Protein AF-A0AAD5XJT4-F1 (afdb_monomer_lite)

Organism: NCBI:txid109957

Radius of gyration: 37.45 Å; chains: 1; bounding box: 105×96×110 Å

Secondary structure (DSSP, 8-state):
--------BPPPEEPPTTS-SBHHHHHHHH-TTT--SHHHHHHHHHTT-EEETTEEE----------PPPPP------------------------PPP----SPBPPTT-EEEEB--HHHHHHHHHT---EEEEEEETTEEEEEEPTT--TTSHHHHHHHHHHS-S-S-TTTTTT--EEESS---TT-EEEEEEEE--TTS-S--S---TTSS--EEEEEEEEEEEES--SSSTT-EEEE---BTTBSS-EEEEEEEEEEE-SSSTTSEEEEEEEEEEE---TTHHHHHHHHSS-PBBSSSTTSB--GGGTTS--SEEEEEEEEE-TTS-EEEEE-PPPHHHHHHHHHHHHHHHHHHHHHHHHHHHHHHTTTS--S-----------------------------------HHHHHTEEEETTEEEE--TTSPPPPGGGHHHHHHHHHHHHHHTTT--TT--EEEEEET-TTTHHHHHHHHHHHHH-TTS-GGGEEEEEEES-HHHHHHHHHHHHHTT-TTTEEEEE--GGGGGGGSS----SSS---PPPS-EEEEEE----B-TT-GGGGGS-HHHHTTS-HHHHB--SSS-HHHHHHHHHHHHHHH----SSS---SEEEEEEEEEE--TT-HHHHHHHHIIIIIS-B----TT--SS---TT-BSEEEEEEEE-TTS-EEEEEEEE--

Structure (mmCIF, N/CA/C/O backbone):
data_AF-A0AAD5XJT4-F1
#
_entry.id   AF-A0AAD5XJT4-F1
#
loop_
_atom_site.group_PDB
_atom_site.id
_atom_site.type_symbol
_atom_site.label_atom_id
_atom_site.label_alt_id
_atom_site.label_comp_id
_atom_site.label_asym_id
_atom_site.label_entity_id
_atom_site.label_seq_id
_atom_site.pdbx_PDB_ins_code
_atom_site.Cartn_x
_atom_site.Cartn_y
_atom_site.Cartn_z
_atom_site.occupancy
_atom_site.B_iso_or_equiv
_atom_site.auth_seq_id
_atom_site.auth_comp_id
_atom_site.auth_asym_id
_atom_site.auth_atom_id
_atom_site.pdbx_PDB_model_num
ATOM 1 N N . MET A 1 1 ? -59.198 31.029 26.051 1.00 30.16 1 MET A N 1
ATOM 2 C CA . MET A 1 1 ? -58.863 30.326 27.307 1.00 30.16 1 MET A CA 1
ATOM 3 C C . MET A 1 1 ? -57.357 30.376 27.477 1.00 30.16 1 MET A C 1
ATOM 5 O O . MET A 1 1 ? -56.651 30.155 26.500 1.00 30.16 1 MET A O 1
ATOM 9 N N . ASN A 1 2 ? -56.906 30.803 28.657 1.00 25.27 2 ASN A N 1
ATOM 10 C CA . ASN A 1 2 ? -55.511 31.086 28.988 1.00 25.27 2 ASN A CA 1
ATOM 11 C C . ASN A 1 2 ? -54.570 29.947 28.580 1.00 25.27 2 ASN A C 1
ATOM 13 O O . ASN A 1 2 ? -54.886 28.777 28.779 1.00 25.27 2 ASN A O 1
ATOM 17 N N . LYS A 1 3 ? -53.390 30.313 28.064 1.00 28.05 3 LYS A N 1
ATOM 18 C CA . LYS A 1 3 ? -52.200 29.454 28.063 1.00 28.05 3 LYS A CA 1
ATOM 19 C C . LYS A 1 3 ? -51.792 29.238 29.524 1.00 28.05 3 LYS A C 1
ATOM 21 O O . LYS A 1 3 ? -50.891 29.904 30.018 1.00 28.05 3 LYS A O 1
ATOM 26 N N . THR A 1 4 ? -52.523 28.399 30.245 1.00 32.53 4 THR A N 1
ATOM 27 C CA . THR A 1 4 ? -52.163 28.002 31.602 1.00 32.53 4 THR A CA 1
ATOM 28 C C . THR A 1 4 ? -50.877 27.195 31.530 1.00 32.53 4 THR A C 1
ATOM 30 O O . THR A 1 4 ? -50.827 26.126 30.924 1.00 32.53 4 THR A O 1
ATOM 33 N N . GLU A 1 5 ? -49.835 27.801 32.089 1.00 38.41 5 GLU A N 1
ATOM 34 C CA . GLU A 1 5 ? -48.649 27.196 32.677 1.00 38.41 5 GLU A CA 1
ATOM 35 C C . GLU A 1 5 ? -48.736 25.676 32.843 1.00 38.41 5 GLU A C 1
ATOM 37 O O . GLU A 1 5 ? -49.340 25.167 33.783 1.00 38.41 5 GLU A O 1
ATOM 42 N N . ILE A 1 6 ? -48.042 24.934 31.982 1.00 37.69 6 ILE A N 1
ATOM 43 C CA . ILE A 1 6 ? -47.579 23.602 32.364 1.00 37.69 6 ILE A CA 1
ATOM 44 C C . ILE A 1 6 ? -46.239 23.817 33.077 1.00 37.69 6 ILE A C 1
ATOM 46 O O . ILE A 1 6 ? -45.170 23.642 32.493 1.00 37.69 6 ILE A O 1
ATOM 50 N N . GLN A 1 7 ? -46.287 24.252 34.339 1.00 42.09 7 GLN A N 1
ATOM 51 C CA . GLN A 1 7 ? -45.150 24.098 35.245 1.00 42.09 7 GLN A CA 1
ATOM 52 C C . GLN A 1 7 ? -45.038 22.600 35.555 1.00 42.09 7 GLN A C 1
ATOM 54 O O . GLN A 1 7 ? -45.760 22.071 36.395 1.00 42.09 7 GLN A O 1
ATOM 59 N N . ARG A 1 8 ? -44.161 21.874 34.849 1.00 45.22 8 ARG A N 1
ATOM 60 C CA . ARG A 1 8 ? -43.780 20.517 35.272 1.00 45.22 8 ARG A CA 1
ATOM 61 C C . ARG A 1 8 ? -42.887 20.655 36.503 1.00 45.22 8 ARG A C 1
ATOM 63 O O . ARG A 1 8 ? -41.684 20.887 36.376 1.00 45.22 8 ARG A O 1
ATOM 70 N N . ALA A 1 9 ? -43.498 20.600 37.681 1.00 50.78 9 ALA A N 1
ATOM 71 C CA . ALA A 1 9 ? -42.798 20.492 38.951 1.00 50.78 9 ALA A CA 1
ATOM 72 C C . ALA A 1 9 ? -42.386 19.031 39.164 1.00 50.78 9 ALA A C 1
ATOM 74 O O . ALA A 1 9 ? -43.218 18.133 39.034 1.00 50.78 9 ALA A O 1
ATOM 75 N N . ALA A 1 10 ? -41.117 18.781 39.488 1.00 56.69 10 ALA A N 1
ATOM 76 C CA . ALA A 1 10 ? -40.751 17.483 40.045 1.00 56.69 10 ALA A CA 1
ATOM 77 C C . ALA A 1 10 ? -41.474 17.295 41.387 1.00 56.69 10 ALA A C 1
ATOM 79 O O . ALA A 1 10 ? -41.628 18.267 42.135 1.00 56.69 10 ALA A O 1
ATOM 80 N N . LEU A 1 11 ? -41.892 16.062 41.699 1.00 59.19 11 LEU A N 1
ATOM 81 C CA . LEU A 1 11 ? -42.454 15.753 43.014 1.00 59.19 11 LEU A CA 1
ATOM 82 C C . LEU A 1 11 ? -41.463 16.198 44.106 1.00 59.19 11 LEU A C 1
ATOM 84 O O . LEU A 1 11 ? -40.264 15.935 43.968 1.00 59.19 11 LEU A O 1
ATOM 88 N N . PRO A 1 12 ? -41.927 16.888 45.162 1.00 74.75 12 PRO A N 1
ATOM 89 C CA . PRO A 1 12 ? -41.042 17.342 46.221 1.00 74.75 12 PRO A CA 1
ATOM 90 C C . PRO A 1 12 ? -40.345 16.157 46.902 1.00 74.75 12 PRO A C 1
ATOM 92 O O . PRO A 1 12 ? -40.986 15.158 47.223 1.00 74.75 12 PRO A O 1
ATOM 95 N N . VAL A 1 13 ? -39.036 16.267 47.126 1.00 79.50 13 VAL A N 1
ATOM 96 C CA . VAL A 1 13 ? -38.213 15.219 47.746 1.00 79.50 13 VAL A CA 1
ATOM 97 C C . VAL A 1 13 ? -37.787 15.667 49.137 1.00 79.50 13 VAL A C 1
ATOM 99 O O . VAL A 1 13 ? -37.198 16.738 49.295 1.00 79.50 13 VAL A O 1
ATOM 102 N N . THR A 1 14 ? -38.065 14.839 50.142 1.00 84.88 14 THR A N 1
ATOM 103 C CA . THR A 1 14 ? -37.659 15.091 51.529 1.00 84.88 14 THR A CA 1
ATOM 104 C C . THR A 1 14 ? -36.201 14.692 51.756 1.00 84.88 14 THR A C 1
ATOM 106 O O . THR A 1 14 ? -35.775 13.612 51.350 1.00 84.88 14 THR A O 1
ATOM 109 N N . VAL A 1 15 ? -35.434 15.553 52.422 1.00 85.06 15 VAL A N 1
ATOM 110 C CA . VAL A 1 15 ? -34.027 15.328 52.769 1.00 85.06 15 VAL A CA 1
ATOM 111 C C . VAL A 1 15 ? -33.923 14.243 53.840 1.00 85.06 15 VAL A C 1
ATOM 113 O O . VAL A 1 15 ? -34.429 14.403 54.954 1.00 85.06 15 VAL A O 1
ATOM 116 N N . THR A 1 16 ? -33.234 13.151 53.513 1.00 81.56 16 THR A N 1
ATOM 117 C CA . THR A 1 16 ? -32.979 12.017 54.414 1.00 81.56 16 THR A CA 1
ATOM 118 C C . THR A 1 16 ? -31.606 12.131 55.101 1.00 81.56 16 THR A C 1
ATOM 120 O O . THR A 1 16 ? -30.771 12.932 54.676 1.00 81.56 16 THR A O 1
ATOM 123 N N . PRO A 1 17 ? -31.317 11.346 56.160 1.00 77.31 17 PRO A N 1
ATOM 124 C CA . PRO A 1 17 ? -30.011 11.368 56.832 1.00 77.31 17 PRO A CA 1
ATOM 125 C C . PRO A 1 17 ? -28.820 10.991 55.936 1.00 77.31 17 PRO A C 1
ATOM 127 O O . PRO A 1 17 ? -27.696 11.398 56.223 1.00 77.31 17 PRO A O 1
ATOM 130 N N . GLU A 1 18 ? -29.063 10.227 54.867 1.00 76.31 18 GLU A N 1
ATOM 131 C CA . GLU A 1 18 ? -28.049 9.784 53.897 1.00 76.31 18 GLU A CA 1
ATOM 132 C C . GLU A 1 18 ? -27.730 10.854 52.842 1.00 76.31 18 GLU A C 1
ATOM 134 O O . GLU A 1 18 ? -26.754 10.746 52.097 1.00 76.31 18 GLU A O 1
ATOM 139 N N . ASP A 1 19 ? -28.547 11.905 52.771 1.00 80.12 19 ASP A N 1
ATOM 140 C CA . ASP A 1 19 ? -28.418 12.939 51.764 1.00 80.12 19 ASP A CA 1
ATOM 141 C C . ASP A 1 19 ? -27.390 14.009 52.130 1.00 80.12 19 ASP A C 1
ATOM 143 O O . ASP A 1 19 ? -27.175 14.380 53.287 1.00 80.12 19 ASP A O 1
ATOM 147 N N . SER A 1 20 ? -26.767 14.583 51.099 1.00 80.38 20 SER A N 1
ATOM 148 C CA . SER A 1 20 ? -25.872 15.717 51.302 1.00 80.38 20 SER A CA 1
ATOM 149 C C . SER A 1 20 ? -26.652 16.939 51.783 1.00 80.38 20 SER A C 1
ATOM 151 O O . SER A 1 20 ? -27.586 1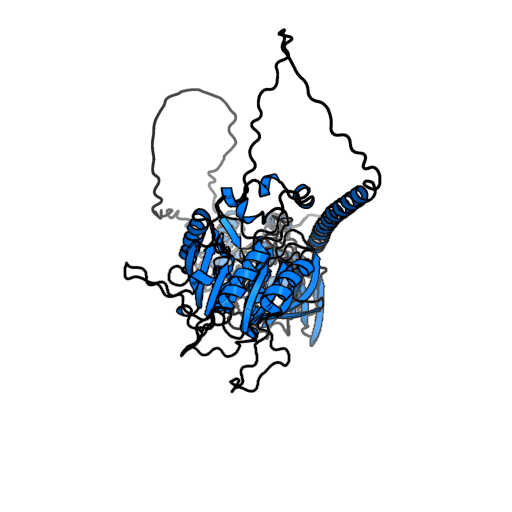7.384 51.124 1.00 80.38 20 SER A O 1
ATOM 153 N N . ARG A 1 21 ? -26.197 17.552 52.879 1.00 81.38 21 ARG A N 1
ATOM 154 C CA . ARG A 1 21 ? -26.759 18.813 53.397 1.00 81.38 21 ARG A CA 1
ATOM 155 C C . ARG A 1 21 ? -26.422 20.028 52.530 1.00 81.38 21 ARG A C 1
ATOM 157 O O . ARG A 1 21 ? -27.025 21.086 52.659 1.00 81.38 21 ARG A O 1
ATOM 164 N N . THR A 1 22 ? -25.462 19.892 51.618 1.00 83.12 22 THR A N 1
ATOM 165 C CA . THR A 1 22 ? -25.107 20.959 50.683 1.00 83.12 22 THR A CA 1
ATOM 166 C C . THR A 1 22 ? -26.100 20.982 49.517 1.00 83.12 22 THR A C 1
ATOM 168 O O . THR A 1 22 ? -26.118 20.047 48.715 1.00 83.12 22 THR A O 1
ATOM 171 N N . LEU A 1 23 ? -26.861 22.074 49.356 1.00 80.81 23 LEU A N 1
ATOM 172 C CA . LEU A 1 23 ? -27.957 22.185 48.377 1.00 80.81 23 LEU A CA 1
ATOM 173 C C . LEU A 1 23 ? -27.573 21.737 46.956 1.00 80.81 23 LEU A C 1
ATOM 175 O O . LEU A 1 23 ? -28.238 20.892 46.366 1.00 80.81 23 LEU A O 1
ATOM 179 N N . HIS A 1 24 ? -26.458 22.222 46.403 1.00 78.12 24 HIS A N 1
ATOM 180 C CA . HIS A 1 24 ? -26.059 21.838 45.042 1.00 78.12 24 HIS A CA 1
ATOM 181 C C . HIS A 1 24 ? -25.647 20.358 44.912 1.00 78.12 24 HIS A C 1
ATOM 183 O O . HIS A 1 24 ? -25.725 19.803 43.817 1.00 78.12 24 HIS A O 1
ATOM 189 N N . LYS A 1 25 ? -25.182 19.712 45.991 1.00 78.81 25 LYS A N 1
ATOM 190 C CA . LYS A 1 25 ? -24.877 18.271 46.000 1.00 78.81 25 LYS A CA 1
ATOM 191 C C . LYS A 1 25 ? -26.164 17.457 46.118 1.00 78.81 25 LYS A C 1
ATOM 193 O O . LYS A 1 25 ? -26.326 16.504 45.363 1.00 78.81 25 LYS A O 1
ATOM 198 N N . PHE A 1 26 ? -27.085 17.885 46.983 1.00 83.50 26 PHE A N 1
ATOM 199 C CA . PHE A 1 26 ? -28.423 17.309 47.113 1.00 83.50 26 PHE A CA 1
ATOM 200 C C . PHE A 1 26 ? -29.171 17.313 45.779 1.00 83.50 26 PHE A C 1
ATOM 202 O O . PHE A 1 26 ? -29.609 16.270 45.302 1.00 83.50 26 PHE A O 1
ATOM 209 N N . LEU A 1 27 ? -29.239 18.480 45.131 1.00 79.50 27 LEU A N 1
ATOM 210 C CA . LEU A 1 27 ? -29.952 18.662 43.869 1.00 79.50 27 LEU A CA 1
ATOM 211 C C . LEU A 1 27 ? -29.409 17.758 42.758 1.00 79.50 27 LEU A C 1
ATOM 213 O O . LEU A 1 27 ? -30.179 17.179 42.000 1.00 79.50 27 LEU A O 1
ATOM 217 N N . ARG A 1 28 ? -28.086 17.583 42.692 1.00 82.44 28 ARG A N 1
ATOM 218 C CA . ARG A 1 28 ? -27.451 16.692 41.712 1.00 82.44 28 ARG A CA 1
ATOM 219 C C . ARG A 1 28 ? -27.698 15.215 41.990 1.00 82.44 28 ARG A C 1
ATOM 221 O O . ARG A 1 28 ? -27.775 14.437 41.047 1.00 82.44 28 ARG A O 1
ATOM 228 N N . ALA A 1 29 ? -27.787 14.832 43.261 1.00 71.38 29 ALA A N 1
ATOM 229 C CA . ALA A 1 29 ? -28.018 13.449 43.659 1.00 71.38 29 ALA A CA 1
ATOM 230 C C . ALA A 1 29 ? -29.488 13.040 43.490 1.00 71.38 29 ALA A C 1
ATOM 232 O O . ALA A 1 29 ? -29.768 11.955 42.990 1.00 71.38 29 ALA A O 1
ATOM 233 N N . ARG A 1 30 ? -30.425 13.914 43.880 1.00 79.56 30 ARG A N 1
ATOM 234 C CA . ARG A 1 30 ? -31.867 13.616 43.905 1.00 79.56 30 ARG A CA 1
ATOM 235 C C . ARG A 1 30 ? -32.631 14.082 42.670 1.00 79.56 30 ARG A C 1
ATOM 237 O O . ARG A 1 30 ? -33.669 13.510 42.363 1.00 79.56 30 ARG A O 1
ATOM 244 N N . PHE A 1 31 ? -32.092 15.038 41.912 1.00 73.81 31 PHE A N 1
ATOM 245 C CA . PHE A 1 31 ? -32.658 15.488 40.637 1.00 73.81 31 PHE A CA 1
ATOM 246 C C . PHE A 1 31 ? -31.633 15.425 39.487 1.00 73.81 31 PHE A C 1
ATOM 248 O O . PHE A 1 31 ? -31.463 16.409 38.763 1.00 73.81 31 PHE A O 1
ATOM 255 N N . PRO A 1 32 ? -30.949 14.287 39.258 1.00 56.16 32 PRO A N 1
ATOM 256 C CA . PRO A 1 32 ? -29.846 14.190 38.294 1.00 56.16 32 PRO A CA 1
ATOM 257 C C . PRO A 1 32 ? -30.273 14.472 36.846 1.00 56.16 32 PRO A C 1
ATOM 259 O O . PRO A 1 32 ? -29.473 14.935 36.035 1.00 56.16 32 PRO A O 1
ATOM 262 N N . THR A 1 33 ? -31.544 14.234 36.512 1.00 56.88 33 THR A N 1
ATOM 263 C CA . THR A 1 33 ? -32.125 14.518 35.190 1.00 56.88 33 THR A CA 1
ATOM 264 C C . THR A 1 33 ? -32.389 16.005 34.961 1.00 56.88 33 THR A C 1
ATOM 266 O O . THR A 1 33 ? -32.381 16.464 33.819 1.00 56.88 33 THR A O 1
ATOM 269 N N . LEU A 1 34 ? -32.633 16.763 36.031 1.00 63.41 34 LEU A N 1
ATOM 270 C CA . LEU A 1 34 ? -32.909 18.199 35.990 1.00 63.41 34 LEU A CA 1
ATOM 271 C C . LEU A 1 34 ? -31.631 19.015 36.184 1.00 63.41 34 LEU A C 1
ATOM 273 O O . LEU A 1 34 ? -31.437 20.028 35.514 1.00 63.41 34 LEU A O 1
ATOM 277 N N . ILE A 1 35 ? -30.764 18.552 37.084 1.00 71.56 35 ILE A N 1
ATOM 278 C CA . ILE A 1 35 ? -29.578 19.247 37.571 1.00 71.56 35 ILE A CA 1
ATOM 279 C C . ILE A 1 35 ? -28.381 18.273 37.551 1.00 71.56 35 ILE A C 1
ATOM 281 O O . ILE A 1 35 ? -27.936 17.806 38.597 1.00 71.56 35 ILE A O 1
ATOM 285 N N . PRO A 1 36 ? -27.815 17.933 36.378 1.00 56.69 36 PRO A N 1
ATOM 286 C CA . PRO A 1 36 ? -26.682 17.003 36.309 1.00 56.69 36 PRO A CA 1
ATOM 287 C C . PRO A 1 36 ? -25.350 17.632 36.754 1.00 56.69 36 PRO A C 1
ATOM 289 O O . PRO A 1 36 ? -24.410 16.928 37.137 1.00 56.69 36 PRO A O 1
ATOM 292 N N . SER A 1 37 ? -25.238 18.965 36.738 1.00 65.06 37 SER A N 1
ATOM 293 C CA . SER A 1 37 ? -23.988 19.679 37.024 1.00 65.06 37 SER A CA 1
ATOM 294 C C . SER A 1 37 ? -24.120 20.719 38.137 1.00 65.06 37 SER A C 1
ATOM 296 O O . SER A 1 37 ? -25.187 21.279 38.379 1.00 65.06 37 SER A O 1
ATOM 298 N N . ARG A 1 38 ? -22.997 21.025 38.806 1.00 70.81 38 ARG A N 1
ATOM 299 C CA . ARG A 1 38 ? -22.934 22.083 39.833 1.00 70.81 38 ARG A CA 1
ATOM 300 C C . ARG A 1 38 ? -23.311 23.449 39.257 1.00 70.81 38 ARG A C 1
ATOM 302 O O . ARG A 1 38 ? -23.999 24.208 39.923 1.00 70.81 38 ARG A O 1
ATOM 309 N N . ARG A 1 39 ? -22.891 23.738 38.022 1.00 69.00 39 ARG A N 1
ATOM 310 C CA . ARG A 1 39 ? -23.231 24.980 37.317 1.00 69.00 39 ARG A CA 1
ATOM 311 C C . ARG A 1 39 ? -24.744 25.130 37.143 1.00 69.00 39 ARG A C 1
ATOM 313 O O . ARG A 1 39 ? -25.283 26.159 37.517 1.00 69.00 39 ARG A O 1
ATOM 320 N N . GLN A 1 40 ? -25.426 24.085 36.679 1.00 66.81 40 GLN A N 1
ATOM 321 C CA . GLN A 1 40 ? -26.885 24.115 36.524 1.00 66.81 40 GLN A CA 1
ATOM 322 C C . GLN A 1 40 ? -27.624 24.187 37.859 1.00 66.81 40 GLN A C 1
ATOM 324 O O . GLN A 1 40 ? -28.694 24.775 37.917 1.00 66.81 40 GLN A O 1
ATOM 329 N N . ALA A 1 41 ? -27.061 23.630 38.936 1.00 73.94 41 ALA A N 1
ATOM 330 C CA . ALA A 1 41 ? -27.638 23.789 40.270 1.00 73.94 41 ALA A CA 1
ATOM 331 C C . ALA A 1 41 ? -27.637 25.264 40.692 1.00 73.94 41 ALA A C 1
ATOM 333 O O . ALA A 1 41 ? -28.626 25.757 41.220 1.00 73.94 41 ALA A O 1
ATOM 334 N N . LEU A 1 42 ? -26.535 25.970 40.426 1.00 74.50 42 LEU A N 1
ATOM 335 C CA . LEU A 1 42 ? -26.406 27.397 40.715 1.00 74.50 42 LEU A CA 1
ATOM 336 C C . LEU A 1 42 ? -27.308 28.243 39.809 1.00 74.50 42 LEU A C 1
ATOM 338 O O . LEU A 1 42 ? -27.963 29.150 40.304 1.00 74.50 42 LEU A O 1
ATOM 342 N N . GLU A 1 43 ? -27.387 27.923 38.515 1.00 70.19 43 GLU A N 1
ATOM 343 C CA . GLU A 1 43 ? -28.280 28.601 37.565 1.00 70.19 43 GLU A CA 1
ATOM 344 C C . GLU A 1 43 ? -29.759 28.409 37.943 1.00 70.19 43 GLU A C 1
ATOM 346 O O . GLU A 1 43 ? -30.509 29.378 37.934 1.00 70.19 43 GLU A O 1
ATOM 351 N N . ALA A 1 44 ? -30.167 27.201 38.352 1.00 72.38 44 ALA A N 1
ATOM 352 C CA . ALA A 1 44 ? -31.535 26.915 38.791 1.00 72.38 44 ALA A CA 1
ATOM 353 C C . ALA A 1 44 ? -31.901 27.668 40.080 1.00 72.38 44 ALA A C 1
ATOM 355 O O . ALA A 1 44 ? -32.997 28.212 40.196 1.00 72.38 44 ALA A O 1
ATOM 356 N N . VAL A 1 45 ? -30.976 27.744 41.042 1.00 78.81 45 VAL A N 1
ATOM 357 C CA . VAL A 1 45 ? -31.167 28.559 42.252 1.00 78.81 45 VAL A CA 1
ATOM 358 C C . VAL A 1 45 ? -31.234 30.043 41.888 1.00 78.81 45 VAL A C 1
ATOM 360 O O . VAL A 1 45 ? -32.130 30.747 42.333 1.00 78.81 45 VAL A O 1
ATOM 363 N N . ALA A 1 46 ? -30.343 30.541 41.035 1.00 69.56 46 ALA A N 1
ATOM 364 C CA . ALA A 1 46 ? -30.365 31.945 40.634 1.00 69.56 46 ALA A CA 1
ATOM 365 C C . ALA A 1 46 ? -31.629 32.321 39.837 1.00 69.56 46 ALA A C 1
ATOM 367 O O . ALA A 1 46 ? -32.118 33.441 39.949 1.00 69.56 46 ALA A O 1
ATOM 368 N N . ALA A 1 47 ? -32.188 31.374 39.082 1.00 67.62 47 ALA A N 1
ATOM 369 C CA . ALA A 1 47 ? -33.435 31.531 38.341 1.00 67.62 47 ALA A CA 1
ATOM 370 C C . ALA A 1 47 ? -34.702 31.357 39.204 1.00 67.62 47 ALA A C 1
ATOM 372 O O . ALA A 1 47 ? -35.806 31.409 38.665 1.00 67.62 47 ALA A O 1
ATOM 373 N N . GLY A 1 48 ? -34.575 31.125 40.519 1.00 74.81 48 GLY A N 1
ATOM 374 C CA . GLY A 1 48 ? -35.721 30.924 41.413 1.00 74.81 48 GLY A CA 1
ATOM 375 C C . GLY A 1 48 ? -36.502 29.635 41.131 1.00 74.81 48 GLY A C 1
ATOM 376 O O . GLY A 1 48 ? -37.705 29.569 41.359 1.00 74.81 48 GLY A O 1
ATOM 377 N N . GLN A 1 49 ? -35.835 28.607 40.607 1.00 77.75 49 GLN A N 1
ATOM 378 C CA . GLN A 1 49 ? -36.454 27.333 40.213 1.00 77.75 49 GLN A CA 1
ATOM 379 C C . GLN A 1 49 ? -36.405 26.273 41.313 1.00 77.75 49 GLN A C 1
ATOM 381 O O . GLN A 1 49 ? -36.922 25.172 41.140 1.00 77.75 49 GLN A O 1
ATOM 386 N N . VAL A 1 50 ? -35.750 26.574 42.434 1.00 81.06 50 VAL A N 1
ATOM 387 C CA . VAL A 1 50 ? -35.592 25.664 43.568 1.00 81.06 50 VAL A CA 1
ATOM 388 C C . VAL A 1 50 ? -36.349 26.232 44.756 1.00 81.06 50 VAL A C 1
ATOM 390 O O . VAL A 1 50 ? -36.115 27.376 45.147 1.00 81.06 50 VAL A O 1
ATOM 393 N N . ALA A 1 51 ? -37.217 25.420 45.356 1.00 80.94 51 ALA A N 1
ATOM 394 C CA . ALA A 1 51 ? -37.904 25.758 46.594 1.00 80.94 51 ALA A CA 1
ATOM 395 C C . ALA A 1 51 ? -37.565 24.758 47.703 1.00 80.94 51 ALA A C 1
ATOM 397 O O . ALA A 1 51 ? -37.495 23.554 47.455 1.00 80.94 51 ALA A O 1
ATOM 398 N N . ILE A 1 52 ? -37.376 25.264 48.923 1.00 84.62 52 ILE A N 1
ATOM 399 C CA . ILE A 1 52 ? -37.248 24.470 50.151 1.00 84.62 52 ILE A CA 1
ATOM 400 C C . ILE A 1 52 ? -38.470 24.764 51.017 1.00 84.62 52 ILE A C 1
ATOM 402 O O . ILE A 1 52 ? -38.772 25.924 51.293 1.00 84.62 52 ILE A O 1
ATOM 406 N N . ASN A 1 53 ? -39.191 23.722 51.430 1.00 82.94 53 ASN A N 1
ATOM 407 C CA . ASN A 1 53 ? -40.427 23.807 52.213 1.00 82.94 53 ASN A CA 1
ATOM 408 C C . ASN A 1 53 ? -41.454 24.771 51.586 1.00 82.94 53 ASN A C 1
ATOM 410 O O . ASN A 1 53 ? -42.107 25.545 52.279 1.00 82.94 53 ASN A O 1
ATOM 414 N N . GLY A 1 54 ? -41.547 24.768 50.252 1.00 69.69 54 GLY A N 1
ATOM 415 C CA . GLY A 1 54 ? -42.438 25.649 49.490 1.00 69.69 54 GLY A CA 1
ATOM 416 C C . GLY A 1 54 ? -41.942 27.089 49.300 1.00 69.69 54 GLY A C 1
ATOM 417 O O . GLY A 1 54 ? -42.589 27.847 48.585 1.00 69.69 54 GLY A O 1
ATOM 418 N N . SER A 1 55 ? -40.796 27.474 49.876 1.00 76.50 55 SER A N 1
ATOM 419 C CA . SER A 1 55 ? -40.198 28.806 49.701 1.00 76.50 55 SER A CA 1
ATOM 420 C C . SER A 1 55 ? -39.109 28.796 48.629 1.00 76.50 55 SER A C 1
ATOM 422 O O . SER A 1 55 ? -38.114 28.082 48.763 1.00 76.50 55 SER A O 1
ATOM 424 N N . THR A 1 56 ? -39.276 29.599 47.576 1.00 78.38 56 THR A N 1
ATOM 425 C CA . THR A 1 56 ? -38.291 29.746 46.494 1.00 78.38 56 THR A CA 1
ATOM 426 C C . THR A 1 56 ? -37.004 30.407 46.981 1.00 78.38 56 THR A C 1
ATOM 428 O O . THR A 1 56 ? -37.035 31.427 47.666 1.00 78.38 56 THR A O 1
ATOM 431 N N . ILE A 1 57 ? -35.862 29.860 46.569 1.00 73.69 57 ILE A N 1
ATOM 432 C CA . ILE A 1 57 ? -34.536 30.407 46.854 1.00 73.69 57 ILE A CA 1
ATOM 433 C C . ILE A 1 57 ? -34.032 31.087 45.591 1.00 73.69 57 ILE A C 1
ATOM 435 O O . ILE A 1 57 ? -33.812 30.411 44.593 1.00 73.69 57 ILE A O 1
ATOM 439 N N . ALA A 1 58 ? -33.832 32.402 45.643 1.00 58.66 58 ALA A N 1
ATOM 440 C CA . ALA A 1 58 ? -33.142 33.164 44.608 1.00 58.66 58 ALA A CA 1
ATOM 441 C C . ALA A 1 58 ? -31.887 33.806 45.211 1.00 58.66 58 ALA A C 1
ATOM 443 O O . ALA A 1 58 ? -31.962 34.443 46.261 1.00 58.66 58 ALA A O 1
ATOM 444 N N . ALA A 1 59 ? -30.734 33.641 44.561 1.00 51.28 59 ALA A N 1
ATOM 445 C CA . ALA A 1 59 ? -29.505 34.352 44.917 1.00 51.28 59 ALA A CA 1
ATOM 446 C C . ALA A 1 59 ? -29.271 35.510 43.925 1.00 51.28 59 ALA A C 1
ATOM 448 O O . ALA A 1 59 ? -29.426 35.296 42.720 1.00 51.28 59 ALA A O 1
ATOM 449 N N . PRO A 1 60 ? -28.895 36.724 44.376 1.00 36.59 60 PRO A N 1
ATOM 450 C CA . PRO A 1 60 ? -28.646 37.845 43.473 1.00 36.59 60 PRO A CA 1
ATOM 451 C C . PRO A 1 60 ? -27.378 37.610 42.635 1.00 36.59 60 PRO A C 1
ATOM 453 O O . PRO A 1 60 ? -26.304 37.349 43.174 1.00 36.59 60 PRO A O 1
ATOM 456 N N . ILE A 1 61 ? -27.491 37.731 41.309 1.00 36.69 61 ILE A N 1
ATOM 457 C CA . ILE A 1 61 ? -26.346 37.740 40.386 1.00 36.69 61 ILE A CA 1
ATOM 458 C C . ILE A 1 61 ? -25.899 39.198 40.195 1.00 36.69 61 ILE A C 1
ATOM 460 O O . ILE A 1 61 ? -26.604 39.975 39.552 1.00 36.69 61 ILE A O 1
ATOM 464 N N . HIS A 1 62 ? -24.714 39.581 40.678 1.00 30.58 62 HIS A N 1
ATOM 465 C CA . HIS A 1 62 ? -24.035 40.776 40.164 1.00 30.58 62 HIS A CA 1
ATOM 466 C C . HIS A 1 62 ? -23.302 40.414 38.864 1.00 30.58 62 HIS A C 1
ATOM 468 O O . HIS A 1 62 ? -22.268 39.753 38.881 1.00 30.58 62 HIS A O 1
ATOM 474 N N . ASN A 1 63 ? -23.855 40.840 37.726 1.00 29.56 63 ASN A N 1
ATOM 475 C CA . ASN A 1 63 ? -23.214 40.742 36.414 1.00 29.56 63 ASN A CA 1
ATOM 476 C C . ASN A 1 63 ? -22.210 41.892 36.226 1.00 29.56 63 ASN A C 1
ATOM 478 O O . ASN A 1 63 ? -22.617 43.045 36.113 1.00 29.56 63 ASN A O 1
ATOM 482 N N . THR A 1 64 ? -20.918 41.592 36.080 1.00 29.84 64 THR A N 1
ATOM 483 C CA . THR A 1 64 ? -19.951 42.484 35.420 1.00 29.84 64 THR A CA 1
ATOM 484 C C . THR A 1 64 ? -19.536 41.881 34.080 1.00 29.84 64 THR A C 1
ATOM 486 O O . THR A 1 64 ? -18.600 41.098 33.981 1.00 29.84 64 THR A O 1
ATOM 489 N N . SER A 1 65 ? -20.270 42.225 33.020 1.00 29.11 65 SER A N 1
ATOM 490 C CA . SER A 1 65 ? -19.765 42.217 31.636 1.00 29.11 65 SER A CA 1
ATOM 491 C C . SER A 1 65 ? -20.763 42.907 30.700 1.00 29.11 65 SER A C 1
ATOM 493 O O . SER A 1 65 ? -21.547 42.274 30.001 1.00 29.11 65 SER A O 1
ATOM 495 N N . SER A 1 66 ? -20.725 44.239 30.661 1.00 27.91 66 SER A N 1
ATOM 496 C CA . SER A 1 66 ? -21.255 45.005 29.532 1.00 27.91 66 SER A CA 1
ATOM 497 C C . SER A 1 66 ? -20.092 45.408 28.622 1.00 27.91 66 SER A C 1
ATOM 499 O O . SER A 1 66 ? -19.538 46.495 28.758 1.00 27.91 66 SER A O 1
ATOM 501 N N . CYS A 1 67 ? -19.708 44.527 27.697 1.00 25.20 67 CYS A N 1
ATOM 502 C CA . CYS A 1 67 ? -18.975 44.938 26.500 1.00 25.20 67 CYS A CA 1
ATOM 503 C C . CYS A 1 67 ? -20.005 45.359 25.448 1.00 25.20 67 CYS A C 1
ATOM 505 O O . CYS A 1 67 ? -20.644 44.515 24.825 1.00 25.20 67 CYS A O 1
ATOM 507 N N . THR A 1 68 ? -20.171 46.666 25.266 1.00 28.41 68 THR A N 1
ATOM 508 C CA . THR A 1 68 ? -20.702 47.250 24.026 1.00 28.41 68 THR A CA 1
ATOM 509 C C . THR A 1 68 ? -19.523 47.679 23.136 1.00 28.41 68 THR A C 1
ATOM 511 O O . THR A 1 68 ? -18.442 47.962 23.656 1.00 28.41 68 THR A O 1
ATOM 514 N N . PRO A 1 69 ? -19.676 47.645 21.800 1.00 26.28 69 PRO A N 1
ATOM 515 C CA . PRO A 1 69 ? -18.571 47.806 20.853 1.00 26.28 69 PRO A CA 1
ATOM 516 C C . PRO A 1 69 ? -18.061 49.257 20.804 1.00 26.28 69 PRO A C 1
ATOM 518 O O . PRO A 1 69 ? -18.867 50.179 20.941 1.00 26.28 69 PRO A O 1
ATOM 521 N N . PRO A 1 70 ? -16.755 49.496 20.574 1.00 26.69 70 PRO A N 1
ATOM 522 C CA . PRO A 1 70 ? -16.228 50.848 20.509 1.00 26.69 70 PRO A CA 1
ATOM 523 C C . PRO A 1 70 ? -16.536 51.480 19.150 1.00 26.69 70 PRO A C 1
ATOM 525 O O . PRO A 1 70 ? -16.126 50.986 18.098 1.00 26.69 70 PRO A O 1
ATOM 528 N N . THR A 1 71 ? -17.220 52.618 19.189 1.00 26.33 71 THR A N 1
ATOM 529 C CA . THR A 1 71 ? -17.236 53.597 18.106 1.00 26.33 71 THR A CA 1
ATOM 530 C C . THR A 1 71 ? -15.919 54.370 18.135 1.00 26.33 71 THR A C 1
ATOM 532 O O . THR A 1 71 ? -15.484 54.879 19.166 1.00 26.33 71 THR A O 1
ATOM 535 N N . THR A 1 72 ? -15.277 54.432 16.978 1.00 26.97 72 THR A N 1
ATOM 536 C CA . THR A 1 72 ? -14.073 55.200 16.660 1.00 26.97 72 THR A CA 1
ATOM 537 C C . THR A 1 72 ? -14.134 56.651 17.134 1.00 26.97 72 THR A C 1
ATOM 539 O O . THR A 1 72 ? -14.991 57.402 16.677 1.00 26.97 72 THR A O 1
ATOM 542 N N . THR A 1 73 ? -13.136 57.082 17.907 1.00 25.30 73 THR A N 1
ATOM 543 C CA . THR A 1 73 ? -12.567 58.429 17.746 1.00 25.30 73 THR A CA 1
ATOM 544 C C . THR A 1 73 ? -11.075 58.379 18.042 1.00 25.30 73 THR A C 1
ATOM 546 O O . THR A 1 73 ? -10.644 57.851 19.063 1.00 25.30 73 THR A O 1
ATOM 549 N N . ALA A 1 74 ? -10.299 58.854 17.074 1.00 25.16 74 ALA A N 1
ATOM 550 C CA . ALA A 1 74 ? -8.852 58.861 17.076 1.00 25.16 74 ALA A CA 1
ATOM 551 C C . ALA A 1 74 ? -8.308 59.959 17.993 1.00 25.16 74 ALA A C 1
ATOM 553 O O . ALA A 1 74 ? -8.712 61.111 17.859 1.00 25.16 74 ALA A O 1
ATOM 554 N N . THR A 1 75 ? -7.301 59.621 18.800 1.00 24.14 75 THR A N 1
ATOM 555 C CA . THR A 1 75 ? -6.286 60.599 19.193 1.00 24.14 75 THR A CA 1
ATOM 556 C C . THR A 1 75 ? -4.919 59.931 19.235 1.00 24.14 75 THR A C 1
ATOM 558 O O . THR A 1 75 ? -4.637 59.044 20.034 1.00 24.14 75 THR A O 1
ATOM 561 N N . THR A 1 76 ? -4.097 60.372 18.296 1.00 23.28 76 THR A N 1
ATOM 562 C CA . THR A 1 76 ? -2.657 60.193 18.148 1.00 23.28 76 THR A CA 1
ATOM 563 C C . THR A 1 76 ? -1.918 60.447 19.460 1.00 23.28 76 THR A C 1
ATOM 565 O O . THR A 1 76 ? -2.140 61.494 20.055 1.00 23.28 76 THR A O 1
ATOM 568 N N . THR A 1 77 ? -0.986 59.579 19.865 1.00 24.00 77 THR A N 1
ATOM 569 C CA . THR A 1 77 ? 0.373 59.985 20.280 1.00 24.00 77 THR A CA 1
ATOM 570 C C . THR A 1 77 ? 1.318 58.781 20.205 1.00 24.00 77 THR A C 1
ATOM 572 O O . THR A 1 77 ? 1.023 57.681 20.660 1.00 24.00 77 THR A O 1
ATOM 575 N N . THR A 1 78 ? 2.431 59.041 19.539 1.00 22.88 78 THR A N 1
ATOM 576 C CA . THR A 1 78 ? 3.553 58.203 19.122 1.00 22.88 78 THR A CA 1
ATOM 577 C C . THR A 1 78 ? 4.534 57.892 20.264 1.00 22.88 78 THR A C 1
ATOM 579 O O . THR A 1 78 ? 4.513 58.588 21.274 1.00 22.88 78 THR A O 1
ATOM 582 N N . ILE A 1 79 ? 5.446 56.935 20.003 1.00 25.62 79 ILE A N 1
ATOM 583 C CA . ILE A 1 79 ? 6.830 56.699 20.516 1.00 25.62 79 ILE A CA 1
ATOM 584 C C . ILE A 1 79 ? 6.957 55.200 20.883 1.00 25.62 79 ILE A C 1
ATOM 586 O O . ILE A 1 79 ? 6.276 54.726 21.781 1.00 25.62 79 ILE A O 1
ATOM 590 N N . ALA A 1 80 ? 7.539 54.367 20.002 1.00 23.09 80 ALA A N 1
ATOM 591 C CA . ALA A 1 80 ? 8.953 53.916 19.971 1.00 23.09 80 ALA A CA 1
ATOM 592 C C . ALA A 1 80 ? 9.340 53.116 21.239 1.00 23.09 80 ALA A C 1
ATOM 594 O O . ALA A 1 80 ? 9.013 53.532 22.336 1.00 23.09 80 ALA A O 1
ATOM 595 N N . SER A 1 81 ? 10.036 51.980 21.235 1.00 24.84 81 SER A N 1
ATOM 596 C CA . SER A 1 81 ? 10.909 51.290 20.276 1.00 24.84 81 SER A CA 1
ATOM 597 C C . SER A 1 81 ? 11.396 49.988 20.953 1.00 24.84 81 SER A C 1
ATOM 599 O O . SER A 1 81 ? 11.555 50.031 22.168 1.00 24.84 81 SER A O 1
ATOM 601 N N . VAL A 1 82 ? 11.771 48.951 20.169 1.00 24.61 82 VAL A N 1
ATOM 602 C CA . VAL A 1 82 ? 12.882 47.980 20.451 1.00 24.61 82 VAL A CA 1
ATOM 603 C C . VAL A 1 82 ? 12.636 46.990 21.626 1.00 24.61 82 VAL A C 1
ATOM 605 O O . VAL A 1 82 ? 12.116 47.373 22.656 1.00 24.61 82 VAL A O 1
ATOM 608 N N . SER A 1 83 ? 12.970 45.693 21.627 1.00 23.17 83 SER A N 1
ATOM 609 C CA . SER A 1 83 ? 13.538 44.716 20.688 1.00 23.17 83 SER A CA 1
ATOM 610 C C . SER A 1 83 ? 13.468 43.305 21.320 1.00 23.17 83 SER A C 1
ATOM 612 O O . SER A 1 83 ? 13.291 43.176 22.528 1.00 23.17 83 SER A O 1
ATOM 614 N N . THR A 1 84 ? 13.711 42.287 20.483 1.00 24.36 84 THR A N 1
ATOM 615 C CA . THR A 1 84 ? 14.426 41.014 20.755 1.00 24.36 84 THR A CA 1
ATOM 616 C C . THR A 1 84 ? 13.876 39.996 21.767 1.00 24.36 84 THR A C 1
ATOM 618 O O . THR A 1 84 ? 14.021 40.137 22.974 1.00 24.36 84 THR A O 1
ATOM 621 N N . ASP A 1 85 ? 13.413 38.893 21.171 1.00 23.58 85 ASP A N 1
ATOM 622 C CA . ASP A 1 85 ? 13.866 37.508 21.367 1.00 23.58 85 ASP A CA 1
ATOM 623 C C . ASP A 1 85 ? 13.549 36.695 22.632 1.00 23.58 85 ASP A C 1
ATOM 625 O O . ASP A 1 85 ? 13.766 37.078 23.775 1.00 23.58 85 ASP A O 1
ATOM 629 N N . SER A 1 86 ? 13.203 35.436 22.324 1.00 25.08 86 SER A N 1
ATOM 630 C CA . SER A 1 86 ? 13.254 34.213 23.136 1.00 25.08 86 SER A CA 1
ATOM 631 C C . SER A 1 86 ? 12.116 33.957 24.136 1.00 25.08 86 SER A C 1
ATOM 633 O O . SER A 1 86 ? 12.223 34.189 25.333 1.00 25.08 86 SER A O 1
ATOM 635 N N . ILE A 1 87 ? 11.040 33.325 23.647 1.00 25.16 87 ILE A N 1
ATOM 636 C CA . ILE A 1 87 ? 10.123 32.547 24.494 1.00 25.16 87 ILE A CA 1
ATOM 637 C C . ILE A 1 87 ? 10.508 31.071 24.379 1.00 25.16 87 ILE A C 1
ATOM 639 O O . ILE A 1 87 ? 10.120 30.372 23.443 1.00 25.16 87 ILE A O 1
ATOM 643 N N . GLY A 1 88 ? 11.279 30.605 25.362 1.00 23.50 88 GLY A N 1
ATOM 644 C CA . GLY A 1 88 ? 11.256 29.211 25.783 1.00 23.50 88 GLY A CA 1
ATOM 645 C C . GLY A 1 88 ? 9.962 28.961 26.557 1.00 23.50 88 GLY A C 1
ATOM 646 O O . GLY A 1 88 ? 9.683 29.636 27.543 1.00 23.50 88 GLY A O 1
ATOM 647 N N . ILE A 1 89 ? 9.152 28.012 26.093 1.00 23.53 89 ILE A N 1
ATOM 648 C CA . ILE A 1 89 ? 7.962 27.548 26.811 1.00 23.53 89 ILE A CA 1
ATOM 649 C C . ILE A 1 89 ? 8.440 26.590 27.906 1.00 23.53 89 ILE A C 1
ATOM 651 O O . ILE A 1 89 ? 8.736 25.427 27.636 1.00 23.53 89 ILE A O 1
ATOM 655 N N . SER A 1 90 ? 8.525 27.088 29.139 1.00 22.47 90 SER A N 1
ATOM 656 C CA . SER A 1 90 ? 8.522 26.271 30.350 1.00 22.47 90 SER A CA 1
ATOM 657 C C . SER A 1 90 ? 7.124 26.287 30.969 1.00 22.47 90 SER A C 1
ATOM 659 O O . SER A 1 90 ? 6.408 27.287 30.978 1.00 22.47 90 SER A O 1
ATOM 661 N N . VAL A 1 91 ? 6.715 25.107 31.422 1.00 29.31 91 VAL A N 1
ATOM 662 C CA . VAL A 1 91 ? 5.429 24.800 32.042 1.00 29.31 91 VAL A CA 1
ATOM 663 C C . VAL A 1 91 ? 5.290 25.577 33.353 1.00 29.31 91 VAL A C 1
ATOM 665 O O . VAL A 1 91 ? 6.108 25.415 34.254 1.00 29.31 91 VAL A O 1
ATOM 668 N N . GLY A 1 92 ? 4.237 26.389 33.466 1.00 22.69 92 GLY A N 1
ATOM 669 C CA . GLY A 1 92 ? 3.847 27.078 34.693 1.00 22.69 92 GLY A CA 1
ATOM 670 C C . GLY A 1 92 ? 2.345 26.941 34.918 1.00 22.69 92 GLY A C 1
ATOM 671 O O . GLY A 1 92 ? 1.543 27.615 34.277 1.00 22.69 92 GLY A O 1
ATOM 672 N N . THR A 1 93 ? 1.968 26.034 35.813 1.00 25.50 93 THR A N 1
ATOM 673 C CA . THR A 1 93 ? 0.640 25.960 36.425 1.00 25.50 93 THR A CA 1
ATOM 674 C C . THR A 1 93 ? 0.400 27.219 37.253 1.00 25.50 93 THR A C 1
ATOM 676 O O . THR A 1 93 ? 1.142 27.475 38.198 1.00 25.50 93 THR A O 1
ATOM 679 N N . VAL A 1 94 ? -0.634 27.989 36.917 1.00 23.48 94 VAL A N 1
ATOM 680 C CA . VAL A 1 94 ? -1.159 29.063 37.769 1.00 23.48 94 VAL A CA 1
ATOM 681 C C . VAL A 1 94 ? -2.513 28.634 38.313 1.00 23.48 94 VAL A C 1
ATOM 683 O O . VAL A 1 94 ? -3.466 28.437 37.558 1.00 23.48 94 VAL A O 1
ATOM 686 N N . ASP A 1 95 ? -2.553 28.471 39.635 1.00 28.89 95 ASP A N 1
ATOM 687 C CA . ASP A 1 95 ? -3.755 28.316 40.443 1.00 28.89 95 ASP A CA 1
ATOM 688 C C . ASP A 1 95 ? -4.706 29.494 40.203 1.00 28.89 95 ASP A C 1
ATOM 690 O O . ASP A 1 95 ? -4.390 30.650 40.492 1.00 28.89 95 ASP A O 1
ATOM 694 N N . ALA A 1 96 ? -5.898 29.194 39.686 1.00 26.78 96 ALA A N 1
ATOM 695 C CA . ALA A 1 96 ? -7.007 30.134 39.679 1.00 26.78 96 ALA A CA 1
ATOM 696 C C . ALA A 1 96 ? -7.703 30.074 41.044 1.00 26.78 96 ALA A C 1
ATOM 698 O O . ALA A 1 96 ? -8.280 29.053 41.422 1.00 26.78 96 ALA A O 1
ATOM 699 N N . GLY A 1 97 ? -7.611 31.188 41.772 1.00 23.45 97 GLY A N 1
ATOM 700 C CA . GLY A 1 97 ? -8.138 31.378 43.116 1.00 23.45 97 GLY A CA 1
ATOM 701 C C . GLY A 1 97 ? -9.609 30.990 43.283 1.00 23.45 97 GLY A C 1
ATOM 702 O O . GLY A 1 97 ? -10.462 31.233 42.427 1.00 23.45 97 GLY A O 1
ATOM 703 N N . ALA A 1 98 ? -9.888 30.395 44.440 1.00 26.61 98 ALA A N 1
ATOM 704 C CA . ALA A 1 98 ? -11.223 30.098 44.920 1.00 26.61 98 ALA A CA 1
ATOM 705 C C . ALA A 1 98 ? -12.014 31.398 45.142 1.00 26.61 98 ALA A C 1
ATOM 707 O O . ALA A 1 98 ? -11.652 32.221 45.979 1.00 26.61 98 ALA A O 1
ATOM 708 N N . VAL A 1 99 ? -13.116 31.555 44.409 1.00 27.28 99 VAL A N 1
ATOM 709 C CA . VAL A 1 99 ? -14.177 32.510 44.745 1.00 27.28 99 VAL A CA 1
ATOM 710 C C . VAL A 1 99 ? -15.236 31.739 45.528 1.00 27.28 99 VAL A C 1
ATOM 712 O O . VAL A 1 99 ? -15.814 30.768 45.031 1.00 27.28 99 VAL A O 1
ATOM 715 N N . ASP A 1 100 ? -15.427 32.138 46.781 1.00 29.48 100 ASP A N 1
ATOM 716 C CA . ASP A 1 100 ? -16.317 31.503 47.745 1.00 29.48 100 ASP A CA 1
ATOM 717 C C . ASP A 1 100 ? -17.788 31.792 47.385 1.00 29.48 100 ASP A C 1
ATOM 719 O O . ASP A 1 100 ? -18.256 32.927 47.438 1.00 29.48 100 ASP A O 1
ATOM 723 N N . ALA A 1 101 ? -18.512 30.758 46.950 1.00 31.78 101 ALA A N 1
ATOM 724 C CA . ALA A 1 101 ? -19.930 30.812 46.582 1.00 31.78 101 ALA A CA 1
ATOM 725 C C . ALA A 1 101 ? -20.796 30.161 47.676 1.00 31.78 101 ALA A C 1
ATOM 727 O O . ALA A 1 101 ? -21.592 29.255 47.411 1.00 31.78 101 ALA A O 1
ATOM 728 N N . THR A 1 102 ? -20.594 30.581 48.923 1.00 39.09 102 THR A N 1
ATOM 729 C CA . THR A 1 102 ? -21.286 30.089 50.122 1.00 39.09 102 THR A CA 1
ATOM 730 C C . THR A 1 102 ? -22.382 31.063 50.561 1.00 39.09 102 THR A C 1
ATOM 732 O O . THR A 1 102 ? -22.272 31.767 51.554 1.00 39.09 102 THR A O 1
ATOM 735 N N . ALA A 1 103 ? -23.492 31.093 49.822 1.00 47.72 103 ALA A N 1
ATOM 736 C CA . ALA A 1 103 ? -24.737 31.704 50.310 1.00 47.72 103 ALA A CA 1
ATOM 737 C C . ALA A 1 103 ? -25.987 30.882 49.946 1.00 47.72 103 ALA A C 1
ATOM 739 O O . ALA A 1 103 ? -27.095 31.408 49.896 1.00 47.72 103 ALA A O 1
ATOM 740 N N . ALA A 1 104 ? -25.826 29.584 49.669 1.00 58.59 104 ALA A N 1
ATOM 741 C CA . ALA A 1 104 ? -26.956 28.660 49.598 1.00 58.59 104 ALA A CA 1
ATOM 742 C C . ALA A 1 104 ? -27.182 28.054 50.996 1.00 58.59 104 ALA A C 1
ATOM 744 O O . ALA A 1 104 ? -26.203 27.593 51.589 1.00 58.59 104 ALA A O 1
ATOM 745 N N . PRO A 1 105 ? -28.417 28.039 51.530 1.00 64.88 105 PRO A N 1
ATOM 746 C CA . PRO A 1 105 ? -28.687 27.493 52.858 1.00 64.88 105 PRO A CA 1
ATOM 747 C C . PRO A 1 105 ? -28.322 26.003 52.934 1.00 64.88 105 PRO A C 1
ATOM 749 O O . PRO A 1 105 ? -28.530 25.250 51.976 1.00 64.88 105 PRO A O 1
ATOM 752 N N . GLU A 1 106 ? -27.770 25.573 54.071 1.00 76.81 106 GLU A N 1
ATOM 753 C CA . GLU A 1 106 ? -27.603 24.148 54.366 1.00 76.81 106 GLU A CA 1
ATOM 754 C C . GLU A 1 106 ? -28.968 23.501 54.624 1.00 76.81 106 GLU A C 1
ATOM 756 O O . GLU A 1 106 ? -29.778 24.012 55.398 1.00 76.81 106 GLU A O 1
ATOM 761 N N . LEU A 1 107 ? -29.202 22.364 53.972 1.00 83.06 107 LEU A N 1
ATOM 762 C CA . LEU A 1 107 ? -30.422 21.574 54.095 1.00 83.06 107 LEU A CA 1
ATOM 763 C C . LEU A 1 107 ? -30.460 20.833 55.432 1.00 83.06 107 LEU A C 1
ATOM 765 O O . LEU A 1 107 ? -29.475 20.207 55.844 1.00 83.06 107 LEU A O 1
ATOM 769 N N . LYS A 1 108 ? -31.624 20.845 56.078 1.00 86.69 108 LYS A N 1
ATOM 770 C CA . LYS A 1 108 ? -31.908 20.078 57.291 1.00 86.69 108 LYS A CA 1
ATOM 771 C C . LYS A 1 108 ? -32.638 18.788 56.938 1.00 86.69 108 LYS A C 1
ATOM 773 O O . LYS A 1 108 ? -33.386 18.713 55.968 1.00 86.69 108 LYS A O 1
ATOM 778 N N . ILE A 1 109 ? -32.429 17.759 57.755 1.00 82.31 109 ILE A N 1
ATOM 779 C CA . ILE A 1 109 ? -33.178 16.502 57.641 1.00 82.31 109 ILE A CA 1
ATOM 780 C C . ILE A 1 109 ? -34.666 16.818 57.844 1.00 82.31 109 ILE A C 1
ATOM 782 O O . ILE A 1 109 ? -35.021 17.484 58.815 1.00 82.31 109 ILE A O 1
ATOM 786 N N . GLY A 1 110 ? -35.513 16.350 56.927 1.00 77.50 110 GLY A N 1
ATOM 787 C CA . GLY A 1 110 ? -36.944 16.660 56.902 1.00 77.50 110 GLY A CA 1
ATOM 788 C C . GLY A 1 110 ? -37.336 17.848 56.017 1.00 77.50 110 GLY A C 1
ATOM 789 O O . GLY A 1 110 ? -38.525 18.013 55.748 1.00 77.50 110 GLY A O 1
ATOM 790 N N . ASP A 1 111 ? -36.379 18.633 55.506 1.00 85.44 111 ASP A N 1
ATOM 791 C CA . ASP A 1 111 ? -36.682 19.664 54.509 1.00 85.44 111 ASP A CA 1
ATOM 792 C C . ASP A 1 111 ? -37.223 19.024 53.230 1.00 85.44 111 ASP A C 1
ATOM 794 O O . ASP A 1 111 ? -36.747 17.984 52.783 1.00 85.44 111 ASP A O 1
ATOM 798 N N . THR A 1 112 ? -38.213 19.657 52.615 1.00 81.88 112 THR A N 1
ATOM 799 C CA . THR A 1 112 ? -38.825 19.206 51.367 1.00 81.88 112 THR A CA 1
ATOM 800 C C . THR A 1 112 ? -38.375 20.108 50.227 1.00 81.88 112 THR A C 1
ATOM 802 O O . THR A 1 112 ? -38.683 21.297 50.216 1.00 81.88 112 THR A O 1
ATOM 805 N N . VAL A 1 113 ? -37.640 19.557 49.263 1.00 80.50 113 VAL A N 1
ATOM 806 C CA . VAL A 1 113 ? -37.058 20.311 48.146 1.00 80.50 113 VAL A CA 1
ATOM 807 C C . VAL A 1 113 ? -37.814 20.001 46.860 1.00 80.50 113 VAL A C 1
ATOM 809 O O . VAL A 1 113 ? -37.976 18.836 46.506 1.00 80.50 113 VAL A O 1
ATOM 812 N N . SER A 1 114 ? -38.237 21.027 46.127 1.00 79.94 114 SER A N 1
ATOM 813 C CA . SER A 1 114 ? -38.863 20.882 44.807 1.00 79.94 114 SER A CA 1
ATOM 814 C C . SER A 1 114 ? -38.149 21.727 43.761 1.00 79.94 114 SER A C 1
ATOM 816 O O . SER A 1 114 ? -37.669 22.822 44.060 1.00 79.94 114 SER A O 1
ATOM 818 N N . VAL A 1 115 ? -38.123 21.234 42.523 1.00 79.19 115 VAL A N 1
ATOM 819 C CA . VAL A 1 115 ? -37.562 21.948 41.371 1.00 79.19 115 VAL A CA 1
ATOM 820 C C . VAL A 1 115 ? -38.663 22.160 40.336 1.00 79.19 115 VAL A C 1
ATOM 822 O O . VAL A 1 115 ? -39.272 21.192 39.872 1.00 79.19 115 VAL A O 1
ATOM 825 N N . THR A 1 116 ? -38.926 23.414 39.975 1.00 71.50 116 THR A N 1
ATOM 826 C CA . THR A 1 116 ? -39.948 23.801 38.994 1.00 71.50 116 THR A CA 1
ATOM 827 C C . THR A 1 116 ? -39.301 24.231 37.680 1.00 71.50 116 THR A C 1
ATOM 829 O O . THR A 1 116 ? -38.322 24.973 37.654 1.00 71.50 116 THR A O 1
ATOM 832 N N . ARG A 1 117 ? -39.836 23.754 36.550 1.00 61.97 117 ARG A N 1
ATOM 833 C CA . ARG A 1 117 ? -39.429 24.222 35.216 1.00 61.97 117 ARG A CA 1
ATOM 834 C C . ARG A 1 117 ? -40.334 25.370 34.773 1.00 61.97 117 ARG A C 1
ATOM 836 O O . ARG A 1 117 ? -41.555 25.228 34.812 1.00 61.97 117 ARG A O 1
ATOM 843 N N . THR A 1 118 ? -39.754 26.473 34.302 1.00 56.59 118 THR A N 1
ATOM 844 C CA . THR A 1 118 ? -40.526 27.552 33.667 1.00 56.59 118 THR A CA 1
ATOM 845 C C . THR A 1 118 ? -40.929 27.155 32.246 1.00 56.59 118 THR A C 1
ATOM 847 O O . THR A 1 118 ? -40.237 26.380 31.579 1.00 56.59 118 THR A O 1
ATOM 850 N N . ALA A 1 119 ? -42.049 27.698 31.757 1.00 51.09 119 ALA A N 1
ATOM 851 C CA . ALA A 1 119 ? -42.495 27.467 30.383 1.00 51.09 119 ALA A CA 1
ATOM 852 C C . ALA A 1 119 ? -41.424 27.895 29.364 1.00 51.09 119 ALA A C 1
ATOM 854 O O . ALA A 1 119 ? -41.191 27.167 28.406 1.00 51.09 119 ALA A O 1
ATOM 855 N N . GLU A 1 120 ? -40.720 29.005 29.623 1.00 47.81 120 GLU A N 1
ATOM 856 C CA . GLU A 1 120 ? -39.636 29.537 28.783 1.00 47.81 120 GLU A CA 1
ATOM 857 C C . GLU A 1 120 ? -38.421 28.608 28.671 1.00 47.81 120 GLU A C 1
ATOM 859 O O . GLU A 1 120 ? -37.827 28.521 27.599 1.00 47.81 120 GLU A O 1
ATOM 864 N N . ASP A 1 121 ? -38.065 27.862 29.720 1.00 51.97 121 ASP A N 1
ATOM 865 C CA . ASP A 1 121 ? -36.969 26.886 29.661 1.00 51.97 121 ASP A CA 1
ATOM 866 C C . ASP A 1 121 ? -37.332 25.654 28.830 1.00 51.97 121 ASP A C 1
ATOM 868 O O . ASP A 1 121 ? -36.482 25.103 28.121 1.00 51.97 121 ASP A O 1
ATOM 872 N N . VAL A 1 122 ? -38.600 25.240 28.890 1.00 50.47 122 VAL A N 1
ATOM 873 C CA . VAL A 1 122 ? -39.134 24.163 28.052 1.00 50.47 122 VAL A CA 1
ATOM 874 C C . VAL A 1 122 ? -39.153 24.604 26.587 1.00 50.47 122 VAL A C 1
ATOM 876 O O . VAL A 1 122 ? -38.697 23.843 25.737 1.00 50.47 122 VAL A O 1
ATOM 879 N N . THR A 1 123 ? -39.581 25.834 26.272 1.00 42.66 123 THR A N 1
ATOM 880 C CA . THR A 1 123 ? -39.542 26.364 24.895 1.00 42.66 123 THR A CA 1
ATOM 881 C C . THR A 1 123 ? -38.125 26.640 24.398 1.00 42.66 123 THR A C 1
ATOM 883 O O . THR A 1 123 ? -37.833 26.328 23.247 1.00 42.66 123 THR A O 1
ATOM 886 N N . ARG A 1 124 ? -37.220 27.167 25.233 1.00 48.78 124 ARG A N 1
ATOM 887 C CA . ARG A 1 124 ? -35.816 27.417 24.860 1.00 48.78 124 ARG A CA 1
ATOM 888 C C . ARG A 1 124 ? -35.083 26.113 24.542 1.00 48.78 124 ARG A C 1
ATOM 890 O O . ARG A 1 124 ? -34.383 26.051 23.540 1.00 48.78 124 ARG A O 1
ATOM 897 N N . ARG A 1 125 ? -35.292 25.049 25.327 1.00 48.75 125 ARG A N 1
ATOM 898 C CA . ARG A 1 125 ? -34.716 23.719 25.040 1.00 48.75 125 ARG A CA 1
ATOM 899 C C . ARG A 1 125 ? -35.443 22.967 23.923 1.00 48.75 125 ARG A C 1
ATOM 901 O O . ARG A 1 125 ? -34.807 22.204 23.208 1.00 48.75 125 ARG A O 1
ATOM 908 N N . ALA A 1 126 ? -36.739 23.206 23.716 1.00 42.94 126 ALA A N 1
ATOM 909 C CA . ALA A 1 126 ? -37.445 22.717 22.529 1.00 42.94 126 ALA A CA 1
ATOM 910 C C . ALA A 1 126 ? -36.966 23.411 21.238 1.00 42.94 126 ALA A C 1
ATOM 912 O O . ALA A 1 126 ? -36.986 22.794 20.178 1.00 42.94 126 ALA A O 1
ATOM 913 N N . ALA A 1 127 ? -36.493 24.662 21.315 1.00 41.69 127 ALA A N 1
ATOM 914 C CA . ALA A 1 127 ? -35.830 25.354 20.207 1.00 41.69 127 ALA A CA 1
ATOM 915 C C . ALA A 1 127 ? -34.407 24.816 19.933 1.00 41.69 127 ALA A C 1
ATOM 917 O O . ALA A 1 127 ? -33.935 24.884 18.802 1.00 41.69 127 ALA A O 1
ATOM 918 N N . GLU A 1 128 ? -33.761 24.196 20.927 1.00 52.66 128 GLU A N 1
ATOM 919 C CA . GLU A 1 128 ? -32.534 23.389 20.789 1.00 52.66 128 GLU A CA 1
ATOM 920 C C . GLU A 1 128 ? -32.828 21.942 20.327 1.00 52.66 128 GLU A C 1
ATOM 922 O O . GLU A 1 128 ? -32.098 21.011 20.680 1.00 52.66 128 GLU A O 1
ATOM 927 N N . ALA A 1 129 ? -33.909 21.722 19.564 1.00 57.84 129 ALA A N 1
ATOM 928 C CA . ALA A 1 129 ? -34.320 20.395 19.114 1.00 57.84 129 ALA A CA 1
ATOM 929 C C . ALA A 1 129 ? -33.179 19.681 18.383 1.00 57.84 129 ALA A C 1
ATOM 931 O O . ALA A 1 129 ? -32.721 20.074 17.308 1.00 57.84 129 ALA A O 1
ATOM 932 N N . VAL A 1 130 ? -32.736 18.589 18.990 1.00 73.56 130 VAL A N 1
ATOM 933 C CA . VAL A 1 130 ? -31.704 17.725 18.447 1.00 73.56 130 VAL A CA 1
ATOM 934 C C . VAL A 1 130 ? -32.320 16.895 17.314 1.00 73.56 130 VAL A C 1
ATOM 936 O O . VAL A 1 130 ? -33.436 16.398 17.440 1.00 73.56 130 VAL A O 1
ATOM 939 N N . ASP A 1 131 ? -31.620 16.729 16.192 1.00 83.12 131 ASP A N 1
ATOM 940 C CA . ASP A 1 131 ? -32.144 15.982 15.039 1.00 83.12 131 ASP A CA 1
ATOM 941 C C . ASP A 1 131 ? -32.135 14.459 15.299 1.00 83.12 131 ASP A C 1
ATOM 943 O O . ASP A 1 131 ? -31.169 13.742 15.007 1.00 83.12 131 ASP A O 1
ATOM 947 N N . VAL A 1 132 ? -33.210 13.992 15.945 1.00 86.75 132 VAL A N 1
ATOM 948 C CA . VAL A 1 132 ? -33.451 12.597 16.334 1.00 86.75 132 VAL A CA 1
ATOM 949 C C . VAL A 1 132 ? -34.871 12.191 15.959 1.00 86.75 132 VAL A C 1
ATOM 951 O O . VAL A 1 132 ? -35.822 12.625 16.597 1.00 86.75 132 VAL A O 1
ATOM 954 N N . ASN A 1 133 ? -35.056 11.356 14.944 1.00 89.00 133 ASN A N 1
ATOM 955 C CA . ASN A 1 133 ? -36.381 11.050 14.387 1.00 89.00 133 ASN A CA 1
ATOM 956 C C . ASN A 1 133 ? -36.850 9.647 14.787 1.00 89.00 133 ASN A C 1
ATOM 958 O O . ASN A 1 133 ? -36.048 8.722 14.821 1.00 89.00 133 ASN A O 1
ATOM 962 N N . LEU A 1 134 ? -38.134 9.478 15.103 1.00 90.06 134 LEU A N 1
ATOM 963 C CA . LEU A 1 134 ? -38.710 8.160 15.384 1.00 90.06 134 LEU A CA 1
ATOM 964 C C . LEU A 1 134 ? -38.720 7.316 14.098 1.00 90.06 134 LEU A C 1
ATOM 966 O O . LEU A 1 134 ? -39.228 7.778 13.079 1.00 90.06 134 LEU A O 1
ATOM 970 N N . CYS A 1 135 ? -38.177 6.096 14.147 1.00 91.56 135 CYS A N 1
ATOM 971 C CA . CYS A 1 135 ? -38.181 5.164 13.013 1.00 91.56 135 CYS A CA 1
ATOM 972 C C . CYS A 1 135 ? -39.255 4.090 13.158 1.00 91.56 135 CYS A C 1
ATOM 974 O O . CYS A 1 135 ? -40.000 3.828 12.220 1.00 91.56 135 CYS A O 1
ATOM 976 N N . ALA A 1 136 ? -39.290 3.433 14.315 1.00 90.06 136 ALA A N 1
ATOM 977 C CA . ALA A 1 136 ? -40.196 2.328 14.581 1.00 90.06 136 ALA A CA 1
ATOM 978 C C . ALA A 1 136 ? -40.422 2.188 16.084 1.00 90.06 136 ALA A C 1
ATOM 980 O O . ALA A 1 136 ? -39.526 2.468 16.886 1.00 90.06 136 ALA A O 1
ATOM 981 N N . ASP A 1 137 ? -41.609 1.722 16.447 1.00 88.25 137 ASP A N 1
ATOM 982 C CA . ASP A 1 137 ? -41.977 1.457 17.827 1.00 88.25 137 ASP A CA 1
ATOM 983 C C . ASP A 1 137 ? -42.391 0.002 17.999 1.00 88.25 137 ASP A C 1
ATOM 985 O O . ASP A 1 137 ? -43.155 -0.533 17.197 1.00 88.25 137 ASP A O 1
ATOM 989 N N . PHE A 1 138 ? -41.873 -0.622 19.049 1.00 86.06 138 PHE A N 1
ATOM 990 C CA . PHE A 1 138 ? -42.128 -2.011 19.393 1.00 86.06 138 PHE A CA 1
ATOM 991 C C . PHE A 1 138 ? -42.565 -2.118 20.854 1.00 86.06 138 PHE A C 1
ATOM 993 O O . PHE A 1 138 ? -42.501 -1.170 21.655 1.00 86.06 138 PHE A O 1
ATOM 1000 N N . LYS A 1 139 ? -42.997 -3.319 21.229 1.00 75.88 139 LYS A N 1
ATOM 1001 C CA . LYS A 1 139 ? -43.295 -3.637 22.618 1.00 75.88 139 LYS A CA 1
ATOM 1002 C C . LYS A 1 139 ? -41.991 -3.659 23.416 1.00 75.88 139 LYS A C 1
ATOM 1004 O O . LYS A 1 139 ? -41.078 -4.419 23.119 1.00 75.88 139 LYS A O 1
ATOM 1009 N N . GLY A 1 140 ? -41.885 -2.767 24.398 1.00 76.25 140 GLY A N 1
ATOM 1010 C CA . GLY A 1 140 ? -40.699 -2.660 25.253 1.00 76.25 140 GLY A CA 1
ATOM 1011 C C . GLY A 1 140 ? -39.495 -1.932 24.639 1.00 76.25 140 GLY A C 1
ATOM 1012 O O . GLY A 1 140 ? -38.544 -1.661 25.365 1.00 76.25 140 GLY A O 1
ATOM 1013 N N . ALA A 1 141 ? -39.524 -1.549 23.357 1.00 84.25 141 ALA A N 1
ATOM 1014 C CA . ALA A 1 141 ? -38.403 -0.873 22.701 1.00 84.25 141 ALA A CA 1
ATOM 1015 C C . ALA A 1 141 ? -38.857 0.144 21.651 1.00 84.25 141 ALA A C 1
ATOM 1017 O O . ALA A 1 141 ? -39.877 -0.042 20.994 1.00 84.25 141 ALA A O 1
ATOM 1018 N N . THR A 1 142 ? -38.060 1.183 21.435 1.00 88.44 142 THR A N 1
ATOM 1019 C CA . THR A 1 142 ? -38.272 2.157 20.360 1.00 88.44 142 THR A CA 1
ATOM 1020 C C . THR A 1 142 ? -36.966 2.393 19.622 1.00 88.44 142 THR A C 1
ATOM 1022 O O . THR A 1 142 ? -35.904 2.500 20.238 1.00 88.44 142 THR A O 1
ATOM 1025 N N . VAL A 1 143 ? -37.035 2.484 18.295 1.00 91.38 143 VAL A N 1
ATOM 1026 C CA . VAL A 1 143 ? -35.877 2.760 17.446 1.00 91.38 143 VAL A CA 1
ATOM 1027 C C . VAL A 1 143 ? -35.980 4.167 16.874 1.00 91.38 143 VAL A C 1
ATOM 1029 O O . VAL A 1 143 ? -36.967 4.526 16.232 1.00 91.38 143 VAL A O 1
ATOM 1032 N N . PHE A 1 144 ? -34.923 4.948 17.068 1.00 92.56 144 PHE A N 1
ATOM 1033 C CA . PHE A 1 144 ? -34.777 6.306 16.556 1.00 92.56 144 PHE A CA 1
ATOM 1034 C C . PHE A 1 144 ? -33.625 6.398 15.557 1.00 92.56 144 PHE A C 1
ATOM 1036 O O . PHE A 1 144 ? -32.668 5.637 15.628 1.00 92.56 144 PHE A O 1
ATOM 1043 N N . TRP A 1 145 ? -33.669 7.375 14.661 1.00 94.00 145 TRP A N 1
ATOM 1044 C CA . TRP A 1 145 ? -32.552 7.800 13.830 1.00 94.00 145 TRP A CA 1
ATOM 1045 C C . TRP A 1 145 ? -31.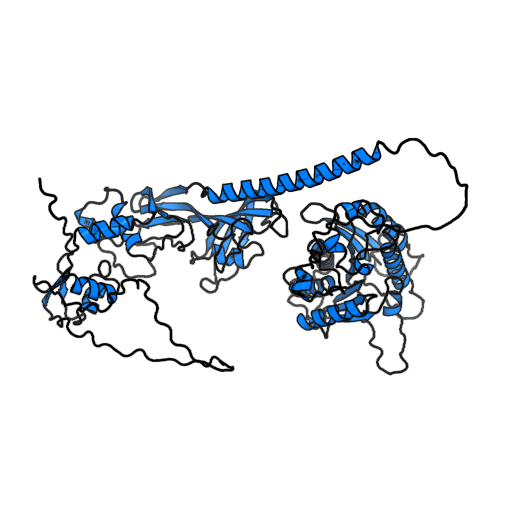881 9.023 14.442 1.00 94.00 145 TRP A C 1
ATOM 1047 O O . TRP A 1 145 ? -32.516 10.066 14.578 1.00 94.00 145 TRP A O 1
ATOM 1057 N N . LYS A 1 146 ? -30.588 8.929 14.756 1.00 92.88 146 LYS A N 1
ATOM 1058 C CA . LYS A 1 146 ? -29.759 10.058 15.189 1.00 92.88 146 LYS A CA 1
ATOM 1059 C C . LYS A 1 146 ? -28.985 10.631 14.008 1.00 92.88 146 LYS A C 1
ATOM 1061 O O . LYS A 1 146 ? -28.163 9.934 13.405 1.00 92.88 146 LYS A O 1
ATOM 1066 N N . ALA A 1 147 ? -29.151 11.922 13.736 1.00 90.38 147 ALA A N 1
ATOM 1067 C CA . ALA A 1 147 ? -28.327 12.616 12.755 1.00 90.38 147 ALA A CA 1
ATOM 1068 C C . ALA A 1 147 ? -26.858 12.756 13.207 1.00 90.38 147 ALA A C 1
ATOM 1070 O O . ALA A 1 147 ? -26.516 12.689 14.395 1.00 90.38 147 ALA A O 1
ATOM 1071 N N . ALA A 1 148 ? -25.955 12.962 12.247 1.00 87.69 148 ALA A N 1
ATOM 1072 C CA . ALA A 1 148 ? -24.558 13.278 12.542 1.00 87.69 148 ALA A CA 1
ATOM 1073 C C . ALA A 1 148 ? -24.448 14.669 13.197 1.00 87.69 148 ALA A C 1
ATOM 1075 O O . ALA A 1 148 ? -25.209 15.575 12.882 1.00 87.69 148 ALA A O 1
ATOM 1076 N N . GLY A 1 149 ? -23.497 14.848 14.113 1.00 85.31 149 GLY A N 1
ATOM 1077 C CA . GLY A 1 149 ? -23.315 16.080 14.894 1.00 85.31 149 GLY A CA 1
ATOM 1078 C C . GLY A 1 149 ? -24.048 16.083 16.240 1.00 85.31 149 GLY A C 1
ATOM 1079 O O . GLY A 1 149 ? -23.680 16.846 17.135 1.00 85.31 149 GLY A O 1
ATOM 1080 N N . VAL A 1 150 ? -25.011 15.180 16.428 1.00 85.75 150 VAL A N 1
ATOM 1081 C CA . VAL A 1 150 ? -25.761 15.016 17.678 1.00 85.75 150 VAL A CA 1
ATOM 1082 C C . VAL A 1 150 ? -24.959 14.218 18.704 1.00 85.75 150 VAL A C 1
ATOM 1084 O O . VAL A 1 150 ? -24.565 13.081 18.431 1.00 85.75 150 VAL A O 1
ATOM 1087 N N . SER A 1 151 ? -24.756 14.790 19.895 1.00 85.44 151 SER A N 1
ATOM 1088 C CA . SER A 1 151 ? -24.133 14.108 21.037 1.00 85.44 151 SER A CA 1
ATOM 1089 C C . SER A 1 151 ? -25.182 13.404 21.893 1.00 85.44 151 SER A C 1
ATOM 1091 O O . SER A 1 151 ? -26.094 14.056 22.392 1.00 85.44 151 SER A O 1
ATOM 1093 N N . MET A 1 152 ? -25.012 12.101 22.130 1.00 83.44 152 MET A N 1
ATOM 1094 C CA . MET A 1 152 ? -25.901 11.328 23.010 1.00 83.44 152 MET A CA 1
ATOM 1095 C C . MET A 1 152 ? -25.735 11.676 24.497 1.00 83.44 152 MET A C 1
ATOM 1097 O O . MET A 1 152 ? -26.638 11.434 25.286 1.00 83.44 152 MET A O 1
ATOM 1101 N N . ALA A 1 153 ? -24.601 12.275 24.877 1.00 76.88 153 ALA A N 1
ATOM 1102 C CA . ALA A 1 153 ? -24.346 12.731 26.244 1.00 76.88 153 ALA A CA 1
ATOM 1103 C C . ALA A 1 153 ? -24.972 14.106 26.551 1.00 76.88 153 ALA A C 1
ATOM 1105 O O . ALA A 1 153 ? -24.906 14.575 27.685 1.00 76.88 153 ALA A O 1
ATOM 1106 N N . ALA A 1 154 ? -25.530 14.795 25.548 1.00 72.75 154 ALA A N 1
ATOM 1107 C CA . ALA A 1 154 ? -26.164 16.090 25.763 1.00 72.75 154 ALA A CA 1
ATOM 1108 C C . ALA A 1 154 ? -27.525 15.907 26.463 1.00 72.75 154 ALA A C 1
ATOM 1110 O O . ALA A 1 154 ? -28.321 15.092 26.000 1.00 72.75 154 ALA A O 1
ATOM 1111 N N . PRO A 1 155 ? -27.861 16.694 27.502 1.00 67.56 155 PRO A N 1
ATOM 1112 C CA . PRO A 1 155 ? -29.171 16.608 28.159 1.00 67.56 155 PRO A CA 1
ATOM 1113 C C . PRO A 1 155 ? -30.352 16.761 27.185 1.00 67.56 155 PRO A C 1
ATOM 1115 O O . PRO A 1 155 ? -31.327 16.015 27.264 1.00 67.56 155 PRO A O 1
ATOM 1118 N N . ALA A 1 156 ? -30.210 17.649 26.194 1.00 70.25 156 ALA A N 1
ATOM 1119 C CA . ALA A 1 156 ? -31.206 17.878 25.148 1.00 70.25 156 ALA A CA 1
ATOM 1120 C C . ALA A 1 156 ? -31.510 16.629 24.294 1.00 70.25 156 ALA A C 1
ATOM 1122 O O . ALA A 1 156 ? -32.608 16.506 23.754 1.00 70.25 156 ALA A O 1
ATOM 1123 N N . PHE A 1 157 ? -30.575 15.676 24.185 1.00 80.12 157 PHE A N 1
ATOM 1124 C CA . PHE A 1 157 ? -30.793 14.425 23.453 1.00 80.12 157 PHE A CA 1
ATOM 1125 C C . PHE A 1 157 ? -31.849 13.553 24.142 1.00 80.12 157 PHE A C 1
ATOM 1127 O O . PHE A 1 157 ? -32.804 13.123 23.497 1.00 80.12 157 PHE A O 1
ATOM 1134 N N . LEU A 1 158 ? -31.725 13.344 25.457 1.00 75.44 158 LEU A N 1
ATOM 1135 C CA . LEU A 1 158 ? -32.695 12.562 26.230 1.00 75.44 158 LEU A CA 1
ATOM 1136 C C . LEU A 1 158 ? -34.065 13.247 26.273 1.00 75.44 158 LEU A C 1
ATOM 1138 O O . LEU A 1 158 ? -35.087 12.580 26.146 1.00 75.44 158 LEU A O 1
ATOM 1142 N N . ASP A 1 159 ? -34.096 14.575 26.393 1.00 71.44 159 ASP A N 1
ATOM 1143 C CA . ASP A 1 159 ? -35.347 15.340 26.335 1.00 71.44 159 ASP A CA 1
ATOM 1144 C C . ASP A 1 159 ? -36.028 15.221 24.957 1.00 71.44 159 ASP A C 1
ATOM 1146 O O . ASP A 1 159 ? -37.248 15.055 24.870 1.00 71.44 159 ASP A O 1
ATOM 1150 N N . THR A 1 160 ? -35.251 15.205 23.869 1.00 77.38 160 THR A N 1
ATOM 1151 C CA . THR A 1 160 ? -35.781 14.984 22.514 1.00 77.38 160 THR A CA 1
ATOM 1152 C C . THR A 1 160 ? -36.339 13.568 22.346 1.00 77.38 160 THR A C 1
ATOM 1154 O O . THR A 1 160 ? -37.423 13.399 21.792 1.00 77.38 160 THR A O 1
ATOM 1157 N N . LEU A 1 161 ? -35.651 12.543 22.862 1.00 78.88 161 LEU A N 1
ATOM 1158 C CA . LEU A 1 161 ? -36.177 11.175 22.858 1.00 78.88 161 LEU A CA 1
ATOM 1159 C C . LEU A 1 161 ? -37.512 11.094 23.605 1.00 78.88 161 LEU A C 1
ATOM 1161 O O . LEU A 1 161 ? -38.471 10.540 23.079 1.00 78.88 161 LEU A O 1
ATOM 1165 N N . ARG A 1 162 ? -37.602 11.704 24.794 1.00 73.69 162 ARG A N 1
ATOM 1166 C CA . ARG A 1 162 ? -38.831 11.720 25.607 1.00 73.69 162 ARG A CA 1
ATOM 1167 C C . ARG A 1 162 ? -40.008 12.361 24.882 1.00 73.69 162 ARG A C 1
ATOM 1169 O O . ARG A 1 162 ? -41.113 11.841 24.949 1.00 73.69 162 ARG A O 1
ATOM 1176 N N . THR A 1 163 ? -39.779 13.480 24.200 1.00 73.12 163 THR A N 1
ATOM 1177 C CA . THR A 1 163 ? -40.846 14.209 23.492 1.00 73.12 163 THR A CA 1
ATOM 1178 C C . THR A 1 163 ? -41.335 13.498 22.235 1.00 73.12 163 THR A C 1
ATOM 1180 O O . THR A 1 163 ? -42.478 13.699 21.838 1.00 73.12 163 THR A O 1
ATOM 1183 N N . ARG A 1 164 ? -40.494 12.668 21.607 1.00 78.56 164 ARG A N 1
ATOM 1184 C CA . ARG A 1 164 ? -40.806 11.959 20.355 1.00 78.56 164 ARG A CA 1
ATOM 1185 C C . ARG A 1 164 ? -41.213 10.494 20.553 1.00 78.56 164 ARG A C 1
ATOM 1187 O O . ARG A 1 164 ? -41.427 9.788 19.570 1.00 78.56 164 ARG A O 1
ATOM 1194 N N . MET A 1 165 ? -41.305 10.032 21.798 1.00 76.31 165 MET A N 1
ATOM 1195 C CA . MET A 1 165 ? -41.795 8.695 22.138 1.00 76.31 165 MET A CA 1
ATOM 1196 C C . MET A 1 165 ? -43.309 8.574 21.889 1.00 76.31 165 MET A C 1
ATOM 1198 O O . MET A 1 165 ? -44.050 9.503 22.215 1.00 76.31 165 MET A O 1
ATOM 1202 N N . PRO A 1 166 ? -43.793 7.440 21.353 1.00 71.62 166 PRO A N 1
ATOM 1203 C CA . PRO A 1 166 ? -45.221 7.223 21.134 1.00 71.62 166 PRO A CA 1
ATOM 1204 C C . PRO A 1 166 ? -46.048 7.198 22.433 1.00 71.62 166 PRO A C 1
ATOM 1206 O O . PRO A 1 166 ? -45.563 6.732 23.466 1.00 71.62 166 PRO A O 1
ATOM 1209 N N . PRO A 1 167 ? -47.329 7.616 22.380 1.00 57.75 167 PRO A N 1
ATOM 1210 C CA . PRO A 1 167 ? -48.219 7.737 23.541 1.00 57.75 167 PRO A CA 1
ATOM 1211 C C . PRO A 1 167 ? -48.704 6.400 24.127 1.00 57.75 167 PRO A C 1
ATOM 1213 O O . PRO A 1 167 ? -49.491 6.392 25.067 1.00 57.75 167 PRO A O 1
ATOM 1216 N N . SER A 1 168 ? -48.236 5.253 23.625 1.00 53.75 168 SER A N 1
ATOM 1217 C CA . SER A 1 168 ? -48.575 3.916 24.141 1.00 53.75 168 SER A CA 1
ATOM 1218 C C . SER A 1 168 ? -48.004 3.622 25.543 1.00 53.75 168 SER A C 1
ATOM 1220 O O . SER A 1 168 ? -48.022 2.480 25.996 1.00 53.75 168 SER A O 1
ATOM 1222 N N . VAL A 1 169 ? -47.469 4.635 26.225 1.00 52.22 169 VAL A N 1
ATOM 1223 C CA . VAL A 1 169 ? -46.986 4.606 27.606 1.00 52.22 169 VAL A CA 1
ATOM 1224 C C . VAL A 1 169 ? -47.849 5.602 28.384 1.00 52.22 169 VAL A C 1
ATOM 1226 O O . VAL A 1 169 ? -47.860 6.787 28.059 1.00 52.22 169 VAL A O 1
ATOM 1229 N N . SER A 1 170 ? -48.613 5.136 29.377 1.00 42.62 170 SER A N 1
ATOM 1230 C CA . SER A 1 170 ? -49.549 5.985 30.131 1.00 42.62 170 SER A CA 1
ATOM 1231 C C . SER A 1 170 ? -48.833 7.164 30.804 1.00 42.62 170 SER A C 1
ATOM 1233 O O . SER A 1 170 ? -47.827 6.950 31.485 1.00 42.62 170 SER A O 1
ATOM 1235 N N . GLU A 1 171 ? -49.390 8.376 30.684 1.00 41.12 171 GLU A N 1
ATOM 1236 C CA . GLU A 1 171 ? -48.834 9.644 31.204 1.00 41.12 171 GLU A CA 1
ATOM 1237 C C . GLU A 1 171 ? -48.383 9.594 32.677 1.00 41.12 171 GLU A C 1
ATOM 1239 O O . GLU A 1 171 ? -47.451 10.297 33.053 1.00 41.12 171 GLU A O 1
ATOM 1244 N N . GLN A 1 172 ? -48.984 8.732 33.506 1.00 38.72 172 GLN A N 1
ATOM 1245 C CA . GLN A 1 172 ? -48.688 8.614 34.942 1.00 38.72 172 GLN A CA 1
ATOM 1246 C C . GLN A 1 172 ? -47.422 7.799 35.281 1.00 38.72 172 GLN A C 1
ATOM 1248 O O . GLN A 1 172 ? -46.968 7.834 36.420 1.00 38.72 172 GLN A O 1
ATOM 1253 N N . VAL A 1 173 ? -46.828 7.083 34.318 1.00 42.25 173 VAL A N 1
ATOM 1254 C CA . VAL A 1 173 ? -45.639 6.217 34.522 1.00 42.25 173 VAL A CA 1
ATOM 1255 C C . VAL A 1 173 ? -44.370 6.836 33.897 1.00 42.25 173 VAL A C 1
ATOM 1257 O O . VAL A 1 173 ? -43.254 6.367 34.106 1.00 42.25 173 VAL A O 1
ATOM 1260 N N . PHE A 1 174 ? -44.527 7.935 33.154 1.00 42.94 174 PHE A N 1
ATOM 1261 C CA . PHE A 1 174 ? -43.522 8.480 32.237 1.00 42.94 174 PHE A CA 1
ATOM 1262 C C . PHE A 1 174 ? -42.371 9.242 32.924 1.00 42.94 174 PHE A C 1
ATOM 1264 O O . PHE A 1 174 ? -41.248 9.229 32.422 1.00 42.94 174 PHE A O 1
ATOM 1271 N N . ASP A 1 175 ? -42.617 9.870 34.080 1.00 43.12 175 ASP A N 1
ATOM 1272 C CA . ASP A 1 175 ? -41.599 10.653 34.809 1.00 43.12 175 ASP A CA 1
ATOM 1273 C C . ASP A 1 175 ? -40.613 9.784 35.620 1.00 43.12 175 ASP A C 1
ATOM 1275 O O . ASP A 1 175 ? -39.581 10.284 36.069 1.00 43.12 175 ASP A O 1
ATOM 1279 N N . ALA A 1 176 ? -40.884 8.479 35.765 1.00 43.31 176 ALA A N 1
ATOM 1280 C CA . ALA A 1 176 ? -40.092 7.552 36.581 1.00 43.31 176 ALA A CA 1
ATOM 1281 C C . ALA A 1 176 ? -39.311 6.483 35.785 1.00 43.31 176 ALA A C 1
ATOM 1283 O O . ALA A 1 176 ? -38.499 5.775 36.375 1.00 43.31 176 ALA A O 1
ATOM 1284 N N . MET A 1 177 ? -39.513 6.340 34.466 1.00 50.19 177 MET A N 1
ATOM 1285 C CA . MET A 1 177 ? -38.819 5.310 33.670 1.00 50.19 177 MET A CA 1
ATOM 1286 C C . MET A 1 177 ? -37.424 5.796 33.217 1.00 50.19 177 MET A C 1
ATOM 1288 O O . MET A 1 177 ? -37.327 6.780 32.471 1.00 50.19 177 MET A O 1
ATOM 1292 N N . PRO A 1 178 ? -36.321 5.122 33.603 1.00 54.56 178 PRO A N 1
ATOM 1293 C CA . PRO A 1 178 ? -35.015 5.394 33.022 1.00 54.56 178 PRO A CA 1
ATOM 1294 C C . PRO A 1 178 ? -35.028 4.995 31.542 1.00 54.56 178 PRO A C 1
ATOM 1296 O O . PRO A 1 178 ? -35.246 3.844 31.180 1.00 54.56 178 PRO A O 1
ATOM 1299 N N . MET A 1 179 ? -34.817 5.970 30.664 1.00 62.97 179 MET A N 1
ATOM 1300 C CA . MET A 1 179 ? -34.707 5.757 29.222 1.00 62.97 179 MET A CA 1
ATOM 1301 C C . MET A 1 179 ? -33.232 5.598 28.869 1.00 62.97 179 MET A C 1
ATOM 1303 O O . MET A 1 179 ? -32.488 6.580 28.913 1.00 62.97 179 MET A O 1
ATOM 1307 N N . GLN A 1 180 ? -32.809 4.380 28.527 1.00 66.31 180 GLN A N 1
ATOM 1308 C CA . GLN A 1 180 ? -31.407 4.084 28.236 1.00 66.31 180 GLN A CA 1
ATOM 1309 C C . GLN A 1 180 ? -31.229 3.589 26.794 1.00 66.31 180 GLN A C 1
ATOM 1311 O O . GLN A 1 180 ? -31.816 2.574 26.407 1.00 66.31 180 GLN A O 1
ATOM 1316 N N . PRO A 1 181 ? -30.429 4.295 25.973 1.00 80.38 181 PRO A N 1
ATOM 1317 C CA . PRO A 1 181 ? -29.963 3.770 24.698 1.00 80.38 181 PRO A CA 1
ATOM 1318 C C . PRO A 1 181 ? -29.160 2.482 24.914 1.00 80.38 181 PRO A C 1
ATOM 1320 O O . PRO A 1 181 ? -28.202 2.479 25.686 1.00 80.38 181 PRO A O 1
ATOM 1323 N N . LEU A 1 182 ? -29.535 1.407 24.221 1.00 83.00 182 LEU A N 1
ATOM 1324 C CA . LEU A 1 182 ? -28.856 0.110 24.301 1.00 83.00 182 LEU A CA 1
ATOM 1325 C C . LEU A 1 182 ? -27.598 0.049 23.427 1.00 83.00 182 LEU A C 1
ATOM 1327 O O . LEU A 1 182 ? -26.692 -0.732 23.695 1.00 83.00 182 LEU A O 1
ATOM 1331 N N . ASN A 1 183 ? -27.513 0.890 22.395 1.00 86.81 183 ASN A N 1
ATOM 1332 C CA . ASN A 1 183 ? -26.320 1.049 21.570 1.00 86.81 183 ASN A CA 1
ATOM 1333 C C . ASN A 1 183 ? -25.825 2.499 21.595 1.00 86.81 183 ASN A C 1
ATOM 1335 O O . ASN A 1 183 ? -26.613 3.445 21.580 1.00 86.81 183 ASN A O 1
ATOM 1339 N N . LEU A 1 184 ? -24.501 2.673 21.595 1.00 83.94 184 LEU A N 1
ATOM 1340 C CA . LEU A 1 184 ? -23.852 3.984 21.600 1.00 83.94 184 LEU A CA 1
ATOM 1341 C C . LEU A 1 184 ? -23.316 4.339 20.210 1.00 83.94 184 LEU A C 1
ATOM 1343 O O . LEU A 1 184 ? -22.657 3.532 19.554 1.00 83.94 184 LEU A O 1
ATOM 1347 N N . LEU A 1 185 ? -23.556 5.580 19.787 1.00 86.94 185 LEU A N 1
ATOM 1348 C CA . LEU A 1 185 ? -23.007 6.169 18.568 1.00 86.94 185 LEU A CA 1
ATOM 1349 C C . LEU A 1 185 ? -22.199 7.421 18.905 1.00 86.94 185 LEU A C 1
ATOM 1351 O O . LEU A 1 185 ? -22.615 8.248 19.722 1.00 86.94 185 LEU A O 1
ATOM 1355 N N . ALA A 1 186 ? -21.058 7.600 18.238 1.00 86.19 186 ALA A N 1
ATOM 1356 C CA . ALA A 1 186 ? -20.267 8.805 18.422 1.00 86.19 186 ALA A CA 1
ATOM 1357 C C . ALA A 1 186 ? -21.009 10.033 17.869 1.00 86.19 186 ALA A C 1
ATOM 1359 O O . ALA A 1 186 ? -21.850 9.940 16.972 1.00 86.19 186 ALA A O 1
ATOM 1360 N N . LYS A 1 187 ? -20.639 11.226 18.357 1.00 86.25 187 LYS A N 1
ATOM 1361 C CA . LYS A 1 187 ? -21.231 12.496 17.904 1.00 86.25 187 LYS A CA 1
ATOM 1362 C C . LYS A 1 187 ? -21.195 12.644 16.377 1.00 86.25 187 LYS A C 1
ATOM 1364 O O . LYS A 1 187 ? -22.158 13.121 15.788 1.00 86.25 187 LYS A O 1
ATOM 1369 N N . ALA A 1 188 ? -20.096 12.239 15.744 1.00 85.56 188 ALA A N 1
ATOM 1370 C CA . ALA A 1 188 ? -19.880 12.393 14.307 1.00 85.56 188 ALA A CA 1
ATOM 1371 C C . ALA A 1 188 ? -20.622 11.358 13.440 1.00 85.56 188 ALA A C 1
ATOM 1373 O O . ALA A 1 188 ? -20.787 11.593 12.242 1.00 85.56 188 ALA A O 1
ATOM 1374 N N . ASP A 1 189 ? -21.080 10.256 14.034 1.00 88.56 189 ASP A N 1
ATOM 1375 C CA . ASP A 1 189 ? -21.718 9.153 13.319 1.00 88.56 189 ASP A CA 1
ATOM 1376 C C . ASP A 1 189 ? -23.233 9.375 13.272 1.00 88.56 189 ASP A C 1
ATOM 1378 O O . ASP A 1 189 ? -23.831 9.851 14.240 1.00 88.56 189 ASP A O 1
ATOM 1382 N N . SER A 1 190 ? -23.869 9.043 12.151 1.00 92.50 190 SER A N 1
ATOM 1383 C CA . SER A 1 190 ? -25.333 8.982 12.041 1.00 92.50 190 SER A CA 1
ATOM 1384 C C . SER A 1 190 ? -25.809 7.543 12.182 1.00 92.50 190 SER A C 1
ATOM 1386 O O . SER A 1 190 ? -25.085 6.617 11.818 1.00 92.50 190 SER A O 1
ATOM 1388 N N . GLY A 1 191 ? -27.030 7.304 12.641 1.00 94.25 191 GLY A N 1
ATOM 1389 C CA . GLY A 1 191 ? -27.534 5.936 12.641 1.00 94.25 191 GLY A CA 1
ATOM 1390 C C . GLY A 1 191 ? -28.708 5.668 13.555 1.00 94.25 191 GLY A C 1
ATOM 1391 O O . GLY A 1 191 ? -29.150 6.538 14.304 1.00 94.25 191 GLY A O 1
ATOM 1392 N N . LEU A 1 192 ? -29.174 4.426 13.484 1.00 94.88 192 LEU A N 1
ATOM 1393 C CA . LEU A 1 192 ? -30.232 3.905 14.334 1.00 94.88 192 LEU A CA 1
ATOM 1394 C C . LEU A 1 192 ? -29.778 3.786 15.797 1.00 94.88 192 LEU A C 1
ATOM 1396 O O . LEU A 1 192 ? -28.642 3.418 16.095 1.00 94.88 192 LEU A O 1
ATOM 1400 N N . ILE A 1 193 ? -30.684 4.079 16.720 1.00 92.44 193 ILE A N 1
ATOM 1401 C CA . ILE A 1 193 ? -30.503 3.937 18.162 1.00 92.44 193 ILE A CA 1
ATOM 1402 C C . ILE A 1 193 ? -31.708 3.197 18.711 1.00 92.44 193 ILE A C 1
ATOM 1404 O O . ILE A 1 193 ? -32.840 3.640 18.534 1.00 92.44 193 ILE A O 1
ATOM 1408 N N . LEU A 1 194 ? -31.445 2.083 19.378 1.00 90.06 194 LEU A N 1
ATOM 1409 C CA . LEU A 1 194 ? -32.416 1.282 20.097 1.00 90.06 194 LEU A CA 1
ATOM 1410 C C . LEU A 1 194 ? -32.500 1.783 21.538 1.00 90.06 194 LEU A C 1
ATOM 1412 O O . LEU A 1 194 ? -31.488 1.875 22.234 1.00 90.06 194 LEU A O 1
ATOM 1416 N N . VAL A 1 195 ? -33.707 2.108 21.983 1.00 86.62 195 VAL A N 1
ATOM 1417 C CA . VAL A 1 195 ? -33.981 2.609 23.329 1.00 86.62 195 VAL A CA 1
ATOM 1418 C C . VAL A 1 195 ? -34.979 1.675 23.999 1.00 86.62 195 VAL A C 1
ATOM 1420 O O . VAL A 1 195 ? -36.070 1.456 23.473 1.00 86.62 195 VAL A O 1
ATOM 1423 N N . ALA A 1 196 ? -34.602 1.115 25.147 1.00 80.44 196 ALA A N 1
ATOM 1424 C CA . ALA A 1 196 ? -35.484 0.248 25.920 1.00 80.44 196 ALA A CA 1
ATOM 1425 C C . ALA A 1 196 ? -36.487 1.064 26.749 1.00 80.44 196 ALA A C 1
ATOM 1427 O O . ALA A 1 196 ? -36.147 2.111 27.304 1.00 80.44 196 ALA A O 1
ATOM 1428 N N . LYS A 1 197 ? -37.712 0.549 26.870 1.00 77.06 197 LYS A N 1
ATOM 1429 C CA . LYS A 1 197 ? -38.773 1.062 27.745 1.00 77.06 197 LYS A CA 1
ATOM 1430 C C . LYS A 1 197 ? -38.722 0.288 29.074 1.00 77.06 197 LYS A C 1
ATOM 1432 O O . LYS A 1 197 ? -39.394 -0.729 29.219 1.00 77.06 197 LYS A O 1
ATOM 1437 N N . LEU A 1 198 ? -37.897 0.729 30.028 1.00 63.25 198 LEU A N 1
ATOM 1438 C CA . LEU A 1 198 ? -37.718 0.063 31.334 1.00 63.25 198 LEU A CA 1
ATOM 1439 C C . LEU A 1 198 ? -38.908 0.280 32.273 1.00 63.25 198 LEU A C 1
ATOM 1441 O O . LEU A 1 198 ? -39.348 1.411 32.420 1.00 63.25 198 LEU A O 1
ATOM 1445 N N . LYS A 1 199 ? -39.384 -0.752 32.985 1.00 56.25 199 LYS A N 1
ATOM 1446 C CA . LYS A 1 199 ? -40.426 -0.589 34.023 1.00 56.25 199 LYS A CA 1
ATOM 1447 C C . LYS A 1 199 ? -39.941 0.359 35.138 1.00 56.25 199 LYS A C 1
ATOM 1449 O O . LYS A 1 199 ? -38.771 0.347 35.499 1.00 56.25 199 LYS A O 1
ATOM 1454 N N . ALA A 1 200 ? -40.857 1.141 35.716 1.00 46.59 200 ALA A N 1
ATOM 1455 C CA . ALA A 1 200 ? -40.591 2.270 36.624 1.00 46.59 200 ALA A CA 1
ATOM 1456 C C . ALA A 1 200 ? -39.803 1.979 37.930 1.00 46.59 200 ALA A C 1
ATOM 1458 O O . ALA A 1 200 ? -39.528 2.914 38.673 1.00 46.59 200 ALA A O 1
ATOM 1459 N N . ASN A 1 201 ? -39.418 0.727 38.212 1.00 43.25 201 ASN A N 1
ATOM 1460 C CA . ASN A 1 201 ? -38.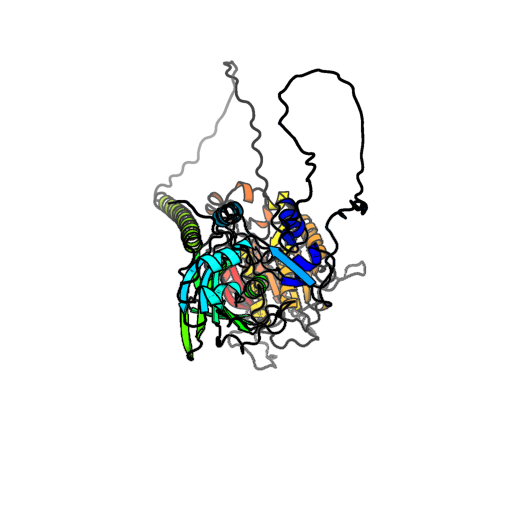734 0.328 39.452 1.00 43.25 201 ASN A CA 1
ATOM 1461 C C . ASN A 1 201 ? -37.270 -0.132 39.265 1.00 43.25 201 ASN A C 1
ATOM 1463 O O . ASN A 1 201 ? -36.661 -0.559 40.244 1.00 43.25 201 ASN A O 1
ATOM 1467 N N . SER A 1 202 ? -36.683 -0.056 38.062 1.00 41.62 202 SER A N 1
ATOM 1468 C CA . SER A 1 202 ? -35.266 -0.423 37.862 1.00 41.62 202 SER A CA 1
ATOM 1469 C C . SER A 1 202 ? -34.328 0.758 38.194 1.00 41.62 202 SER A C 1
ATOM 1471 O O . SER A 1 202 ? -34.536 1.865 37.688 1.00 41.62 202 SER A O 1
ATOM 1473 N N . PRO A 1 203 ? -33.290 0.578 39.038 1.00 39.56 203 PRO A N 1
ATOM 1474 C CA . PRO A 1 203 ? -32.401 1.661 39.459 1.00 39.56 203 PRO A CA 1
ATOM 1475 C C . PRO A 1 203 ? -31.552 2.203 38.296 1.00 39.56 203 PRO A C 1
ATOM 1477 O O . PRO A 1 203 ? -30.855 1.464 37.610 1.00 39.56 203 PRO A O 1
ATOM 1480 N N . ALA A 1 204 ? -31.558 3.528 38.118 1.00 37.81 204 ALA A N 1
ATOM 1481 C CA . ALA A 1 204 ? -30.949 4.258 36.997 1.00 37.81 204 ALA A CA 1
ATOM 1482 C C . ALA A 1 204 ? -29.400 4.313 36.978 1.00 37.81 204 ALA A C 1
ATOM 1484 O O . ALA A 1 204 ? -28.827 5.126 36.256 1.00 37.81 204 ALA A O 1
ATOM 1485 N N . ASN A 1 205 ? -28.711 3.502 37.785 1.00 34.44 205 ASN A N 1
ATOM 1486 C CA . ASN A 1 205 ? -27.269 3.619 38.009 1.00 34.44 205 ASN A CA 1
ATOM 1487 C C . ASN A 1 205 ? -26.567 2.260 37.898 1.00 34.44 205 ASN A C 1
ATOM 1489 O O . ASN A 1 205 ? -26.135 1.695 38.895 1.00 34.44 205 ASN A O 1
ATOM 1493 N N . THR A 1 206 ? -26.411 1.746 36.680 1.00 31.84 206 THR A N 1
ATOM 1494 C CA . THR A 1 206 ? -25.377 0.748 36.374 1.00 31.84 206 THR A CA 1
ATOM 1495 C C . THR A 1 206 ? -24.910 0.913 34.929 1.00 31.84 206 THR A C 1
ATOM 1497 O O . THR A 1 206 ? -25.686 0.905 33.978 1.00 31.84 206 THR A O 1
ATOM 1500 N N . SER A 1 207 ? -23.599 1.061 34.748 1.00 34.94 207 SER A N 1
ATOM 1501 C CA . SER A 1 207 ? -22.917 1.054 33.447 1.00 34.94 207 SER A CA 1
ATOM 1502 C C . SER A 1 207 ? -22.893 -0.328 32.777 1.00 34.94 207 SER A C 1
ATOM 1504 O O . SER A 1 207 ? -22.296 -0.470 31.717 1.00 34.94 207 SER A O 1
ATOM 1506 N N . ASN A 1 208 ? -23.547 -1.319 33.388 1.00 35.69 208 ASN A N 1
ATOM 1507 C CA . ASN A 1 208 ? -23.742 -2.681 32.912 1.00 35.69 208 ASN A CA 1
ATOM 1508 C C . ASN A 1 208 ? -25.200 -3.064 33.201 1.00 35.69 208 ASN A C 1
ATOM 1510 O O . ASN A 1 208 ? -25.496 -3.577 34.277 1.00 35.69 208 ASN A O 1
ATOM 1514 N N . ILE A 1 209 ? -26.116 -2.783 32.271 1.00 41.75 209 ILE A N 1
ATOM 1515 C CA . ILE A 1 209 ? -27.415 -3.460 32.285 1.00 41.75 209 ILE A CA 1
ATOM 1516 C C . ILE A 1 209 ? -27.157 -4.852 31.719 1.00 41.75 209 ILE A C 1
ATOM 1518 O O . ILE A 1 209 ? -26.964 -5.010 30.512 1.00 41.75 209 ILE A O 1
ATOM 1522 N N . ASP A 1 210 ? -27.119 -5.847 32.602 1.00 38.09 210 ASP A N 1
ATOM 1523 C CA . ASP A 1 210 ? -27.317 -7.233 32.202 1.00 38.09 210 ASP A CA 1
ATOM 1524 C C . ASP A 1 210 ? -28.653 -7.325 31.452 1.00 38.09 210 ASP A C 1
ATOM 1526 O O . ASP A 1 210 ? -29.661 -6.748 31.862 1.00 38.09 210 ASP A O 1
ATOM 1530 N N . SER A 1 211 ? -28.657 -8.047 30.331 1.00 42.72 211 SER A N 1
ATOM 1531 C CA . SER A 1 211 ? -29.796 -8.255 29.414 1.00 42.72 211 SER A CA 1
ATOM 1532 C C . SER A 1 211 ? -31.098 -8.796 30.046 1.00 42.72 211 SER A C 1
ATOM 1534 O O . SER A 1 211 ? -32.075 -9.042 29.343 1.00 42.72 211 SER A O 1
ATOM 1536 N N . THR A 1 212 ? -31.141 -8.977 31.363 1.00 41.47 212 THR A N 1
ATOM 1537 C CA . THR A 1 212 ? -32.243 -9.571 32.122 1.00 41.47 212 THR A CA 1
ATOM 1538 C C . THR A 1 212 ? -33.392 -8.601 32.412 1.00 41.47 212 THR A C 1
ATOM 1540 O O . THR A 1 212 ? -34.530 -9.050 32.503 1.00 41.47 212 THR A O 1
ATOM 1543 N N . ASP A 1 213 ? -33.151 -7.285 32.486 1.00 48.66 213 ASP A N 1
ATOM 1544 C CA . ASP A 1 213 ? -34.181 -6.308 32.902 1.00 48.66 213 ASP A CA 1
ATOM 1545 C C . ASP A 1 213 ? -34.998 -5.701 31.739 1.00 48.66 213 ASP A C 1
ATOM 1547 O O . ASP A 1 213 ? -36.040 -5.078 31.955 1.00 48.66 213 ASP A O 1
ATOM 1551 N N . THR A 1 214 ? -34.555 -5.877 30.487 1.00 56.50 214 THR A N 1
ATOM 1552 C CA . THR A 1 214 ? -35.183 -5.249 29.304 1.00 56.50 214 THR A CA 1
ATOM 1553 C C . THR A 1 214 ? -35.996 -6.202 28.425 1.00 56.50 214 THR A C 1
ATOM 1555 O O . THR A 1 214 ? -36.664 -5.726 27.512 1.00 56.50 214 THR A O 1
ATOM 1558 N N . ASN A 1 215 ? -35.988 -7.519 28.679 1.00 67.88 215 ASN A N 1
ATOM 1559 C CA . ASN A 1 215 ? -36.549 -8.555 27.788 1.00 67.88 215 ASN A CA 1
ATOM 1560 C C . ASN A 1 215 ? -36.134 -8.409 26.298 1.00 67.88 215 ASN A C 1
ATOM 1562 O O . ASN A 1 215 ? -36.779 -8.985 25.427 1.00 67.88 215 ASN A O 1
ATOM 1566 N N . ILE A 1 216 ? -35.077 -7.647 25.985 1.00 78.88 216 ILE A N 1
ATOM 1567 C CA . ILE A 1 216 ? -34.548 -7.449 24.630 1.00 78.88 216 ILE A CA 1
ATOM 1568 C C . ILE A 1 216 ? -33.235 -8.220 24.531 1.00 78.88 216 ILE A C 1
ATOM 1570 O O . ILE A 1 216 ? -32.347 -8.041 25.363 1.00 78.88 216 ILE A O 1
ATOM 1574 N N . SER A 1 217 ? -33.090 -9.060 23.509 1.00 83.19 217 SER A N 1
ATOM 1575 C CA . SER A 1 217 ? -31.906 -9.915 23.344 1.00 83.19 217 SER A CA 1
ATOM 1576 C C . SER A 1 217 ? -31.456 -10.042 21.883 1.00 83.19 217 SER A C 1
ATOM 1578 O O . SER A 1 217 ? -32.113 -9.530 20.976 1.00 83.19 217 SER A O 1
ATOM 1580 N N . ASP A 1 218 ? -30.298 -10.680 21.667 1.00 85.25 218 ASP A N 1
ATOM 1581 C CA . ASP A 1 218 ? -29.678 -10.941 20.352 1.00 85.25 218 ASP A CA 1
ATOM 1582 C C . ASP A 1 218 ? -29.626 -9.704 19.434 1.00 85.25 218 ASP A C 1
ATOM 1584 O O . ASP A 1 218 ? -30.103 -9.701 18.294 1.00 85.25 218 ASP A O 1
ATOM 1588 N N . ILE A 1 219 ? -29.073 -8.612 19.974 1.00 88.94 219 ILE A N 1
ATOM 1589 C CA . ILE A 1 219 ? -28.937 -7.345 19.256 1.00 88.94 219 ILE A CA 1
ATOM 1590 C C . ILE A 1 219 ? -27.822 -7.471 18.215 1.00 88.94 219 ILE A C 1
ATOM 1592 O O . ILE A 1 219 ? -26.644 -7.606 18.540 1.00 88.94 219 ILE A O 1
ATOM 1596 N N . GLN A 1 220 ? -28.191 -7.338 16.946 1.00 90.50 220 GLN A N 1
ATOM 1597 C CA . GLN A 1 220 ? -27.281 -7.344 15.810 1.00 90.50 220 GLN A CA 1
ATOM 1598 C C . GLN A 1 220 ? -27.278 -5.983 15.122 1.00 90.50 220 GLN A C 1
ATOM 1600 O O . GLN A 1 220 ? -28.324 -5.424 14.790 1.00 90.50 220 GLN A O 1
ATOM 1605 N N . LEU A 1 221 ? -26.076 -5.458 14.892 1.00 93.81 221 LEU A N 1
ATOM 1606 C CA . LEU A 1 221 ? -25.842 -4.125 14.345 1.00 93.81 221 LEU A CA 1
ATOM 1607 C C . LEU A 1 221 ? -25.136 -4.236 12.993 1.00 93.81 221 LEU A C 1
ATOM 1609 O O . LEU A 1 221 ? -24.128 -4.934 12.892 1.00 93.81 221 LEU A O 1
ATOM 1613 N N . VAL A 1 222 ? -25.612 -3.507 11.980 1.00 96.00 222 VAL A N 1
ATOM 1614 C CA . VAL A 1 222 ? -24.931 -3.412 10.677 1.00 96.00 222 VAL A CA 1
ATOM 1615 C C . VAL A 1 222 ? -24.648 -1.959 10.327 1.00 96.00 222 VAL A C 1
ATOM 1617 O O . VAL A 1 222 ? -25.554 -1.147 10.107 1.00 96.00 222 VAL A O 1
ATOM 1620 N N . TYR A 1 223 ? -23.362 -1.639 10.249 1.00 96.62 223 TYR A N 1
ATOM 1621 C CA . TYR A 1 223 ? -22.872 -0.327 9.865 1.00 96.62 223 TYR A CA 1
ATOM 1622 C C . TYR A 1 223 ? -22.543 -0.295 8.382 1.00 96.62 223 TYR A C 1
ATOM 1624 O O . TYR A 1 223 ? -21.774 -1.114 7.897 1.00 96.62 223 TYR A O 1
ATOM 1632 N N . ARG A 1 224 ? -23.030 0.728 7.692 1.00 97.31 224 ARG A N 1
ATOM 1633 C CA . ARG A 1 224 ? -22.575 1.105 6.364 1.00 97.31 224 ARG A CA 1
ATOM 1634 C C . ARG A 1 224 ? -21.371 2.023 6.482 1.00 97.31 224 ARG A C 1
ATOM 1636 O O . ARG A 1 224 ? -21.468 3.086 7.100 1.00 97.31 224 ARG A O 1
ATOM 1643 N N . CYS A 1 225 ? -20.253 1.663 5.867 1.00 95.75 225 CYS A N 1
ATOM 1644 C CA . CYS A 1 225 ? -19.082 2.530 5.802 1.00 95.75 225 CYS A CA 1
ATOM 1645 C C . CYS A 1 225 ? -18.502 2.635 4.392 1.00 95.75 225 CYS A C 1
ATOM 1647 O O . CYS A 1 225 ? -18.597 1.712 3.588 1.00 95.75 225 CYS A O 1
ATOM 1649 N N . MET A 1 226 ? -17.896 3.787 4.097 1.00 95.69 226 MET A N 1
ATOM 1650 C CA . MET A 1 226 ? -17.018 3.944 2.938 1.00 95.69 226 MET A CA 1
ATOM 1651 C C . MET A 1 226 ? -15.579 4.053 3.416 1.00 95.69 226 MET A C 1
ATOM 1653 O O . MET A 1 226 ? -15.267 4.873 4.284 1.00 95.69 226 MET A O 1
ATOM 1657 N N . VAL A 1 227 ? -14.709 3.247 2.824 1.00 95.44 227 VAL A N 1
ATOM 1658 C CA . VAL A 1 227 ? -13.295 3.159 3.178 1.00 95.44 227 VAL A CA 1
ATOM 1659 C C . VAL A 1 227 ? -12.410 3.539 2.002 1.00 95.44 227 VAL A C 1
ATOM 1661 O O . VAL A 1 227 ? -12.802 3.425 0.835 1.00 95.44 227 VAL A O 1
ATOM 1664 N N . HIS A 1 228 ? -11.207 4.011 2.321 1.00 93.38 228 HIS A N 1
ATOM 1665 C CA . HIS A 1 228 ? -10.155 4.164 1.324 1.00 93.38 228 HIS A CA 1
ATOM 1666 C C . HIS A 1 228 ? -9.695 2.797 0.845 1.00 93.38 228 HIS A C 1
ATOM 1668 O O . HIS A 1 228 ? -9.577 1.855 1.625 1.00 93.38 228 HIS A O 1
ATOM 1674 N N . GLY A 1 229 ? -9.382 2.721 -0.436 1.00 88.94 229 GLY A N 1
ATOM 1675 C CA . GLY A 1 229 ? -8.814 1.537 -1.032 1.00 88.94 229 GLY A CA 1
ATOM 1676 C C . GLY A 1 229 ? -9.816 0.434 -1.342 1.00 88.94 229 GLY A C 1
ATOM 1677 O O . GLY A 1 229 ? -11.012 0.520 -1.041 1.00 88.94 229 GLY A O 1
ATOM 1678 N N . ARG A 1 230 ? -9.302 -0.622 -1.960 1.00 89.44 230 ARG A N 1
ATOM 1679 C CA . ARG A 1 230 ? -9.997 -1.850 -2.302 1.00 89.44 230 ARG A CA 1
ATOM 1680 C C . ARG A 1 230 ? -9.924 -2.813 -1.122 1.00 89.44 230 ARG A C 1
ATOM 1682 O O . ARG A 1 230 ? -8.859 -3.330 -0.806 1.00 89.44 230 ARG A O 1
ATOM 1689 N N . ALA A 1 231 ? -11.065 -3.053 -0.488 1.00 84.88 231 ALA A N 1
ATOM 1690 C CA . ALA A 1 231 ? -11.220 -4.072 0.541 1.00 84.88 231 ALA A CA 1
ATOM 1691 C C . ALA A 1 231 ? -11.965 -5.264 -0.078 1.00 84.88 231 ALA A C 1
ATOM 1693 O O . ALA A 1 231 ? -13.149 -5.147 -0.379 1.00 84.88 231 ALA A O 1
ATOM 1694 N N . GLY A 1 232 ? -11.268 -6.377 -0.318 1.00 81.06 232 GLY A N 1
ATOM 1695 C CA . GLY A 1 232 ? -11.816 -7.571 -0.980 1.00 81.06 232 GLY A CA 1
ATOM 1696 C C . GLY A 1 232 ? -11.671 -7.590 -2.510 1.00 81.06 232 GLY A C 1
ATOM 1697 O O . GLY A 1 232 ? -11.247 -6.620 -3.145 1.00 81.06 232 GLY A O 1
ATOM 1698 N N . LEU A 1 233 ? -12.005 -8.727 -3.121 1.00 73.62 233 LEU A N 1
ATOM 1699 C CA . LEU A 1 233 ? -11.817 -8.982 -4.550 1.00 73.62 233 LEU A CA 1
ATOM 1700 C C . LEU A 1 233 ? -13.097 -8.709 -5.345 1.00 73.62 233 LEU A C 1
ATOM 1702 O O . LEU A 1 233 ? -13.028 -8.096 -6.413 1.00 73.62 233 LEU A O 1
ATOM 1706 N N . ALA A 1 234 ? -14.255 -9.093 -4.817 1.00 79.81 234 ALA A N 1
ATOM 1707 C CA . ALA A 1 234 ? -15.550 -8.984 -5.470 1.00 79.81 234 ALA A CA 1
ATOM 1708 C C . ALA A 1 234 ? -16.638 -8.429 -4.537 1.00 79.81 234 ALA A C 1
ATOM 1710 O O . ALA A 1 234 ? -16.511 -8.384 -3.314 1.00 79.81 234 ALA A O 1
ATOM 1711 N N . LYS A 1 235 ? -17.740 -7.974 -5.142 1.00 89.31 235 LYS A N 1
ATOM 1712 C CA . LYS A 1 235 ? -18.957 -7.625 -4.404 1.00 89.31 235 LYS A CA 1
ATOM 1713 C C . LYS A 1 235 ? -19.523 -8.893 -3.761 1.00 89.31 235 LYS A C 1
ATOM 1715 O O . LYS A 1 235 ? -19.698 -9.892 -4.447 1.00 89.31 235 LYS A O 1
ATOM 1720 N N . GLY A 1 236 ? -19.868 -8.809 -2.482 1.00 90.44 236 GLY A N 1
ATOM 1721 C CA . GLY A 1 236 ? -20.355 -9.928 -1.680 1.00 90.44 236 GLY A CA 1
ATOM 1722 C C . GLY A 1 236 ? -19.266 -10.634 -0.875 1.00 90.44 236 GLY A C 1
ATOM 1723 O O . GLY A 1 236 ? -19.616 -11.379 0.038 1.00 90.44 236 GLY A O 1
ATOM 1724 N N . ASP A 1 237 ? -17.983 -10.368 -1.146 1.00 87.69 237 ASP A N 1
ATOM 1725 C CA . ASP A 1 237 ? -16.881 -10.938 -0.370 1.00 87.69 237 ASP A CA 1
ATOM 1726 C C . ASP A 1 237 ? -17.020 -10.592 1.109 1.00 87.69 237 ASP A C 1
ATOM 1728 O O . ASP A 1 237 ? -17.388 -9.468 1.469 1.00 87.69 237 ASP A O 1
ATOM 1732 N N . GLN A 1 238 ? -16.684 -11.556 1.962 1.00 94.50 238 GLN A N 1
ATOM 1733 C CA . GLN A 1 238 ? -16.699 -11.387 3.406 1.00 94.50 238 GLN A CA 1
ATOM 1734 C C . GLN A 1 238 ? -15.316 -11.628 3.991 1.00 94.50 238 GLN A C 1
ATOM 1736 O O . GLN A 1 238 ? -14.621 -12.568 3.615 1.00 94.50 238 GLN A O 1
ATOM 1741 N N . PHE A 1 239 ? -14.937 -10.794 4.951 1.00 91.56 239 PHE A N 1
ATOM 1742 C CA . PHE A 1 239 ? -13.725 -10.975 5.739 1.00 91.56 239 PHE A CA 1
ATOM 1743 C C . PHE A 1 239 ? -13.969 -10.531 7.177 1.00 91.56 239 PHE A C 1
ATOM 1745 O O . PHE A 1 239 ? -14.811 -9.674 7.440 1.00 91.56 239 PHE A O 1
ATOM 1752 N N . THR A 1 240 ? -13.233 -11.108 8.120 1.00 93.81 240 THR A N 1
ATOM 1753 C CA . THR A 1 240 ? -13.361 -10.776 9.541 1.00 93.81 240 THR A CA 1
ATOM 1754 C C . THR A 1 240 ? -12.050 -10.216 10.053 1.00 93.81 240 THR A C 1
ATOM 1756 O O . THR A 1 240 ? -10.996 -10.803 9.827 1.00 93.81 240 THR A O 1
ATOM 1759 N N . LEU A 1 241 ? -12.121 -9.094 10.765 1.00 90.06 241 LEU A N 1
ATOM 1760 C CA . LEU A 1 241 ? -10.993 -8.559 11.522 1.00 90.06 241 LEU A CA 1
ATOM 1761 C C . LEU A 1 241 ? -11.236 -8.817 13.007 1.00 90.06 241 LEU A C 1
ATOM 1763 O O . LEU A 1 241 ? -12.330 -8.550 13.505 1.00 90.06 241 LEU A O 1
ATOM 1767 N N . ALA A 1 242 ? -10.224 -9.350 13.686 1.00 89.75 242 ALA A N 1
ATOM 1768 C CA . ALA A 1 242 ? -10.251 -9.683 15.112 1.00 89.75 242 ALA A CA 1
ATOM 1769 C C . ALA A 1 242 ? -9.025 -9.120 15.851 1.00 89.75 242 ALA A C 1
ATOM 1771 O O . ALA A 1 242 ? -8.527 -9.711 16.805 1.00 89.75 242 ALA A O 1
ATOM 1772 N N . THR A 1 243 ? -8.479 -8.010 15.348 1.00 82.81 243 THR A N 1
ATOM 1773 C CA . THR A 1 243 ? -7.306 -7.363 15.936 1.00 82.81 243 THR A CA 1
ATOM 1774 C C . THR A 1 243 ? -7.676 -6.788 17.307 1.00 82.81 243 THR A C 1
ATOM 1776 O O . THR A 1 243 ? -8.591 -5.965 17.363 1.00 82.81 243 THR A O 1
ATOM 1779 N N . PRO A 1 244 ? -6.974 -7.150 18.398 1.00 83.62 244 PRO A N 1
ATOM 1780 C CA . PRO A 1 244 ? -7.291 -6.654 19.735 1.00 83.62 244 PRO A CA 1
ATOM 1781 C C . PRO A 1 244 ? -7.293 -5.122 19.805 1.00 83.62 244 PRO A C 1
ATOM 1783 O O . PRO A 1 244 ? -6.372 -4.468 19.310 1.00 83.62 244 PRO A O 1
ATOM 1786 N N . LEU A 1 245 ? -8.312 -4.545 20.447 1.00 79.44 245 LEU A N 1
ATOM 1787 C CA . LEU A 1 245 ? -8.409 -3.107 20.698 1.00 79.44 245 LEU A CA 1
ATOM 1788 C C . LEU A 1 245 ? -8.135 -2.809 22.174 1.00 79.44 245 LEU A C 1
ATOM 1790 O O . LEU A 1 245 ? -8.443 -3.618 23.045 1.00 79.44 245 LEU A O 1
ATOM 1794 N N . GLN A 1 246 ? -7.591 -1.621 22.455 1.00 71.06 246 GLN A N 1
ATOM 1795 C CA . GLN A 1 246 ? -7.165 -1.210 23.801 1.00 71.06 246 GLN A CA 1
ATOM 1796 C C . GLN A 1 246 ? -8.273 -1.348 24.861 1.00 71.06 246 GLN A C 1
ATOM 1798 O O . GLN A 1 246 ? -7.999 -1.787 25.972 1.00 71.06 246 GLN A O 1
ATOM 1803 N N . ASP A 1 247 ? -9.520 -1.048 24.486 1.00 67.94 247 ASP A N 1
ATOM 1804 C CA . ASP A 1 247 ? -10.690 -1.117 25.371 1.00 67.94 247 ASP A CA 1
ATOM 1805 C C . ASP A 1 247 ? -11.507 -2.420 25.199 1.00 67.94 247 ASP A C 1
ATOM 1807 O O . ASP A 1 247 ? -12.539 -2.599 25.844 1.00 67.94 247 ASP A O 1
ATOM 1811 N N . ALA A 1 248 ? -11.091 -3.320 24.296 1.00 71.12 248 ALA A N 1
ATOM 1812 C CA . ALA A 1 248 ? -11.791 -4.565 23.972 1.00 71.12 248 ALA A CA 1
ATOM 1813 C C . ALA A 1 248 ? -10.841 -5.598 23.324 1.00 71.12 248 ALA A C 1
ATOM 1815 O O . ALA A 1 248 ? -10.748 -5.671 22.094 1.00 71.12 248 ALA A O 1
ATOM 1816 N N . PRO A 1 249 ? -10.131 -6.408 24.128 1.00 75.06 249 PRO A N 1
ATOM 1817 C CA . PRO A 1 249 ? -9.118 -7.329 23.614 1.00 75.06 249 PRO A CA 1
ATOM 1818 C C . PRO A 1 249 ? -9.702 -8.532 22.852 1.00 75.06 249 PRO A C 1
ATOM 1820 O O . PRO A 1 249 ? -9.091 -8.970 21.884 1.00 75.06 249 PRO A O 1
ATOM 1823 N N . ASP A 1 250 ? -10.890 -9.027 23.228 1.00 83.50 250 ASP A N 1
ATOM 1824 C CA . ASP A 1 250 ? -11.627 -10.072 22.489 1.00 83.50 250 ASP A CA 1
ATOM 1825 C C . ASP A 1 250 ? -12.766 -9.438 21.678 1.00 83.50 250 ASP A C 1
ATOM 1827 O O . ASP A 1 250 ? -13.942 -9.480 22.052 1.00 83.50 250 ASP A O 1
ATOM 1831 N N . CYS A 1 251 ? -12.408 -8.764 20.584 1.00 85.81 251 CYS A N 1
ATOM 1832 C CA . CYS A 1 251 ? -13.375 -8.159 19.680 1.00 85.81 251 CYS A CA 1
ATOM 1833 C C . CYS A 1 251 ? -13.185 -8.636 18.240 1.00 85.81 251 CYS A C 1
ATOM 1835 O O . CYS A 1 251 ? -12.080 -8.922 17.792 1.00 85.81 251 CYS A O 1
ATOM 1837 N N . SER A 1 252 ? -14.288 -8.757 17.499 1.00 91.31 252 SER A N 1
ATOM 1838 C CA . SER A 1 252 ? -14.239 -9.122 16.081 1.00 91.31 252 SER A CA 1
ATOM 1839 C C . SER A 1 252 ? -15.373 -8.492 15.287 1.00 91.31 252 SER A C 1
ATOM 1841 O O . SER A 1 252 ? -16.483 -8.293 15.786 1.00 91.31 252 SER A O 1
ATOM 1843 N N . THR A 1 253 ? -15.093 -8.134 14.039 1.00 94.38 253 THR A N 1
ATOM 1844 C CA . THR A 1 253 ? -16.055 -7.511 13.128 1.00 94.38 253 THR A CA 1
ATOM 1845 C C . THR A 1 253 ? -15.973 -8.177 11.769 1.00 94.38 253 THR A C 1
ATOM 1847 O O . THR A 1 253 ? -14.901 -8.242 11.170 1.00 94.38 253 THR A O 1
ATOM 1850 N N . ARG A 1 254 ? -17.119 -8.640 11.273 1.00 95.88 254 ARG A N 1
ATOM 1851 C CA . ARG A 1 254 ? -17.272 -9.141 9.910 1.00 95.88 254 ARG A CA 1
ATOM 1852 C C . ARG A 1 254 ? -17.595 -7.988 8.976 1.00 95.88 254 ARG A C 1
ATOM 1854 O O . ARG A 1 254 ? -18.510 -7.216 9.246 1.00 95.88 254 ARG A O 1
ATOM 1861 N N . PHE A 1 255 ? -16.889 -7.908 7.866 1.00 96.69 255 PHE A N 1
ATOM 1862 C CA . PHE A 1 255 ? -17.101 -6.941 6.803 1.00 96.69 255 PHE A CA 1
ATOM 1863 C C . PHE A 1 255 ? -17.596 -7.665 5.559 1.00 96.69 255 PHE A C 1
ATOM 1865 O O . PHE A 1 255 ? -17.066 -8.714 5.209 1.00 96.69 255 PHE A O 1
ATOM 1872 N N . THR A 1 256 ? -18.606 -7.104 4.902 1.00 97.00 256 THR A N 1
ATOM 1873 C CA . THR A 1 256 ? -19.125 -7.577 3.614 1.00 97.00 256 THR A CA 1
ATOM 1874 C C . THR A 1 256 ? -18.960 -6.482 2.573 1.00 97.00 256 THR A C 1
ATOM 1876 O O . THR A 1 256 ? -19.338 -5.333 2.811 1.00 97.00 256 THR A O 1
ATOM 1879 N N . VAL A 1 257 ? -18.413 -6.820 1.411 1.00 95.50 257 VAL A N 1
ATOM 1880 C CA . VAL A 1 257 ? -18.206 -5.869 0.318 1.00 95.50 257 VAL A CA 1
ATOM 1881 C C . VAL A 1 257 ? -19.522 -5.566 -0.385 1.00 95.50 257 VAL A C 1
ATOM 1883 O O . VAL A 1 257 ? -20.114 -6.429 -1.028 1.00 95.50 257 VAL A O 1
ATOM 1886 N N . VAL A 1 258 ? -19.967 -4.312 -0.324 1.00 96.12 258 VAL A N 1
ATOM 1887 C CA . VAL A 1 258 ? -21.223 -3.871 -0.951 1.00 96.12 258 VAL A CA 1
ATOM 1888 C C . VAL A 1 258 ? -20.992 -3.402 -2.384 1.00 96.12 258 VAL A C 1
ATOM 1890 O O . VAL A 1 258 ? -21.756 -3.743 -3.290 1.00 96.12 258 VAL A O 1
ATOM 1893 N N . SER A 1 259 ? -19.959 -2.591 -2.607 1.00 95.25 259 SER A N 1
ATOM 1894 C CA . SER A 1 259 ? -19.637 -2.049 -3.930 1.00 95.25 259 SER A CA 1
ATOM 1895 C C . SER A 1 259 ? -18.242 -1.443 -3.968 1.00 95.25 259 SER A C 1
ATOM 1897 O O . SER A 1 259 ? -17.776 -0.901 -2.966 1.00 95.25 259 SER A O 1
ATOM 1899 N N . PHE A 1 260 ? -17.646 -1.408 -5.156 1.00 93.81 260 PHE A N 1
ATOM 1900 C CA . PHE A 1 260 ? -16.446 -0.626 -5.434 1.00 93.81 260 PHE A CA 1
ATOM 1901 C C . PHE A 1 260 ? -16.809 0.631 -6.219 1.00 93.81 260 PHE A C 1
ATOM 1903 O O . PHE A 1 260 ? -17.634 0.588 -7.126 1.00 93.81 260 PHE A O 1
ATOM 1910 N N . THR A 1 261 ? -16.177 1.751 -5.887 1.00 93.50 261 THR A N 1
ATOM 1911 C CA . THR A 1 261 ? -16.272 3.007 -6.636 1.00 93.50 261 THR A CA 1
ATOM 1912 C C . THR A 1 261 ? -14.895 3.351 -7.175 1.00 93.50 261 THR A C 1
ATOM 1914 O O . THR A 1 261 ? -13.936 3.444 -6.408 1.00 93.50 261 THR A O 1
ATOM 1917 N N . ARG A 1 262 ? -14.784 3.559 -8.489 1.00 88.06 262 ARG A N 1
ATOM 1918 C CA . ARG A 1 262 ? -13.538 4.029 -9.103 1.00 88.06 262 ARG A CA 1
ATOM 1919 C C . ARG A 1 262 ? -13.252 5.461 -8.664 1.00 88.06 262 ARG A C 1
ATOM 1921 O O . ARG A 1 262 ? -14.127 6.322 -8.690 1.00 88.06 262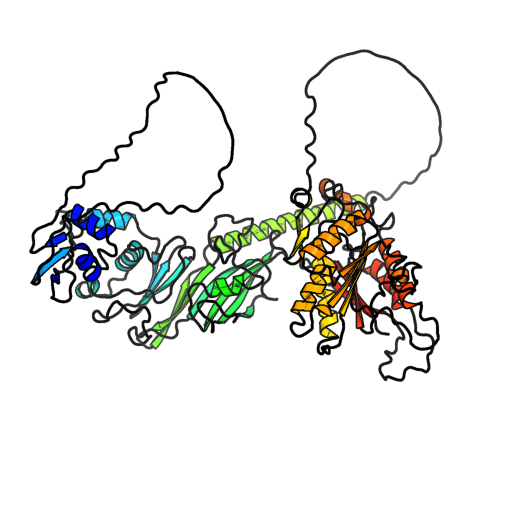 ARG A O 1
ATOM 1928 N N . THR A 1 263 ? -12.010 5.722 -8.289 1.00 86.56 263 THR A N 1
ATOM 1929 C CA . THR A 1 263 ? -11.539 7.057 -7.923 1.00 86.56 263 THR A CA 1
ATOM 1930 C C . THR A 1 263 ? -10.134 7.279 -8.467 1.00 86.56 263 THR A C 1
ATOM 1932 O O . THR A 1 263 ? -9.352 6.350 -8.638 1.00 86.56 263 THR A O 1
ATOM 1935 N N . ARG A 1 264 ? -9.787 8.541 -8.715 1.00 81.00 264 ARG A N 1
ATOM 1936 C CA . ARG A 1 264 ? -8.412 8.968 -9.022 1.00 81.00 264 ARG A CA 1
ATOM 1937 C C . ARG A 1 264 ? -7.621 9.412 -7.785 1.00 81.00 264 ARG A C 1
ATOM 1939 O O . ARG A 1 264 ? -6.479 9.835 -7.915 1.00 81.00 264 ARG A O 1
ATOM 1946 N N . ASN A 1 265 ? -8.263 9.427 -6.617 1.00 75.88 265 ASN A N 1
ATOM 1947 C CA . ASN A 1 265 ? -7.754 10.033 -5.386 1.00 75.88 265 ASN A CA 1
ATOM 1948 C C . ASN A 1 265 ? -7.341 9.000 -4.320 1.00 75.88 265 ASN A C 1
ATOM 1950 O O . ASN A 1 265 ? -6.898 9.406 -3.246 1.00 75.88 265 ASN A O 1
ATOM 1954 N N . ALA A 1 266 ? -7.471 7.702 -4.609 1.00 72.88 266 ALA A N 1
ATOM 1955 C CA . ALA A 1 266 ? -6.951 6.607 -3.789 1.00 72.88 266 ALA A CA 1
ATOM 1956 C C . ALA A 1 266 ? -5.730 5.961 -4.463 1.00 72.88 266 ALA A C 1
ATOM 1958 O O . ALA A 1 266 ? -5.640 5.940 -5.692 1.00 72.88 266 ALA A O 1
ATOM 1959 N N . SER A 1 267 ? -4.802 5.435 -3.660 1.00 63.06 267 SER A N 1
ATOM 1960 C CA . SER A 1 267 ? -3.536 4.836 -4.116 1.00 63.06 267 SER A CA 1
ATOM 1961 C C . SER A 1 267 ? -3.727 3.622 -5.025 1.00 63.06 267 SER A C 1
ATOM 1963 O O . SER A 1 267 ? -2.936 3.418 -5.939 1.00 63.06 267 SER A O 1
ATOM 1965 N N . ASP A 1 268 ? -4.791 2.855 -4.810 1.00 72.81 268 ASP A N 1
ATOM 1966 C CA . ASP A 1 268 ? -5.189 1.693 -5.609 1.00 72.81 268 ASP A CA 1
ATOM 1967 C C . ASP A 1 268 ? -6.367 1.989 -6.558 1.00 72.81 268 ASP A C 1
ATOM 1969 O O . ASP A 1 268 ? -6.928 1.080 -7.164 1.00 72.81 268 ASP A O 1
ATOM 1973 N N . GLY A 1 269 ? -6.773 3.257 -6.677 1.00 83.75 269 GLY A N 1
ATOM 1974 C CA . GLY A 1 269 ? -7.845 3.697 -7.565 1.00 83.75 269 GLY A CA 1
ATOM 1975 C C . GLY A 1 269 ? -9.269 3.309 -7.156 1.00 83.75 269 GLY A C 1
ATOM 1976 O O . GLY A 1 269 ? -10.180 3.448 -7.981 1.00 83.75 269 GLY A O 1
ATOM 1977 N N . PHE A 1 270 ? -9.491 2.843 -5.923 1.00 89.31 270 PHE A N 1
ATOM 1978 C CA . PHE A 1 270 ? -10.820 2.464 -5.447 1.00 89.31 270 PHE A CA 1
ATOM 1979 C C . PHE A 1 270 ? -11.186 3.086 -4.099 1.00 89.31 270 PHE A C 1
ATOM 1981 O O . PHE A 1 270 ? -10.357 3.309 -3.221 1.00 89.31 270 PHE A O 1
ATOM 1988 N N . LEU A 1 271 ? -12.482 3.336 -3.937 1.00 94.31 271 LEU A N 1
ATOM 1989 C CA . LEU A 1 271 ? -13.139 3.400 -2.639 1.00 94.31 271 LEU A CA 1
ATOM 1990 C C . LEU A 1 271 ? -14.026 2.167 -2.519 1.00 94.31 271 LEU A C 1
ATOM 1992 O O . LEU A 1 271 ? -14.685 1.784 -3.492 1.00 94.31 271 LEU A O 1
ATOM 1996 N N . THR A 1 272 ? -14.083 1.576 -1.332 1.00 96.00 272 THR A N 1
ATOM 1997 C CA . THR A 1 272 ? -14.950 0.422 -1.079 1.00 96.00 272 THR A CA 1
ATOM 1998 C C . THR A 1 272 ? -16.075 0.813 -0.136 1.00 96.00 272 THR A C 1
ATOM 2000 O O . THR A 1 272 ? -15.849 1.456 0.887 1.00 96.00 272 THR A O 1
ATOM 2003 N N . THR A 1 273 ? -17.297 0.422 -0.479 1.00 97.25 273 THR A N 1
ATOM 2004 C CA . THR A 1 273 ? -18.438 0.462 0.435 1.00 97.25 273 THR A CA 1
ATOM 2005 C C . THR A 1 273 ? -18.550 -0.896 1.113 1.00 97.25 273 THR A C 1
ATOM 2007 O O . THR A 1 273 ? -18.629 -1.916 0.426 1.00 97.25 273 THR A O 1
ATOM 2010 N N . LEU A 1 274 ? -18.567 -0.905 2.442 1.00 97.62 274 LEU A N 1
ATOM 2011 C CA . LEU A 1 274 ? -18.634 -2.107 3.266 1.00 97.62 274 LEU A CA 1
ATOM 2012 C C . LEU A 1 274 ? -19.855 -2.068 4.190 1.00 97.62 274 LEU A C 1
ATOM 2014 O O . LEU A 1 274 ? -20.258 -1.001 4.661 1.00 97.62 274 LEU A O 1
ATOM 2018 N N . ASP A 1 275 ? -20.383 -3.252 4.486 1.00 97.50 275 ASP A N 1
ATOM 2019 C CA . ASP A 1 275 ? -21.247 -3.503 5.635 1.00 97.50 275 ASP A CA 1
ATOM 2020 C C . ASP A 1 275 ? -20.436 -4.157 6.749 1.00 97.50 275 ASP A C 1
ATOM 2022 O O . ASP A 1 275 ? -19.893 -5.243 6.566 1.00 97.50 275 ASP A O 1
ATOM 2026 N N . ALA A 1 276 ? -20.354 -3.505 7.904 1.00 96.19 276 ALA A N 1
ATOM 2027 C CA . ALA A 1 276 ? -19.628 -3.978 9.071 1.00 96.19 276 ALA A CA 1
ATOM 2028 C C . ALA A 1 276 ? -20.599 -4.476 10.148 1.00 96.19 276 ALA A C 1
ATOM 2030 O O . ALA A 1 276 ? -21.443 -3.724 10.634 1.00 96.19 276 ALA A O 1
ATOM 2031 N N . THR A 1 277 ? -20.452 -5.740 10.536 1.00 95.25 277 THR A N 1
ATOM 2032 C CA . THR A 1 277 ? -21.235 -6.421 11.574 1.00 95.25 277 THR A CA 1
ATOM 2033 C C . THR A 1 277 ? -20.306 -6.832 12.720 1.00 95.25 277 THR A C 1
ATOM 2035 O O . THR A 1 277 ? -19.539 -7.789 12.563 1.00 95.25 277 THR A O 1
ATOM 2038 N N . PRO A 1 278 ? -20.305 -6.122 13.861 1.00 92.25 278 PRO A N 1
ATOM 2039 C CA . PRO A 1 278 ? -19.601 -6.569 15.063 1.00 92.25 278 PRO A CA 1
ATOM 2040 C C . PRO A 1 278 ? -20.145 -7.930 15.523 1.00 92.25 278 PRO A C 1
ATOM 2042 O O . PRO A 1 278 ? -21.357 -8.081 15.654 1.00 92.25 278 PRO A O 1
ATOM 2045 N N . LEU A 1 279 ? -19.264 -8.917 15.716 1.00 88.00 279 LEU A N 1
ATOM 2046 C CA . LEU A 1 279 ? -19.626 -10.280 16.134 1.00 88.00 279 LEU A CA 1
ATOM 2047 C C . LEU A 1 279 ? -19.339 -10.524 17.619 1.00 88.00 279 LEU A C 1
ATOM 2049 O O . LEU A 1 279 ? -20.116 -11.187 18.296 1.00 88.00 279 LEU A O 1
ATOM 2053 N N . LYS A 1 280 ? -18.200 -10.018 18.105 1.00 77.31 280 LYS A N 1
ATOM 2054 C CA . LYS A 1 280 ? -17.775 -10.100 19.506 1.00 77.31 280 LYS A CA 1
ATOM 2055 C C . LYS A 1 280 ? -17.338 -8.733 19.988 1.00 77.31 280 LYS A C 1
ATOM 2057 O O . LYS A 1 280 ? -16.641 -8.034 19.245 1.00 77.31 280 LYS A O 1
ATOM 2062 N N . SER A 1 281 ? -17.697 -8.424 21.233 1.00 65.75 281 SER A N 1
ATOM 2063 C CA . SER A 1 281 ? -17.645 -7.085 21.812 1.00 65.75 281 SER A CA 1
ATOM 2064 C C . SER A 1 281 ? -18.517 -6.087 21.032 1.00 65.75 281 SER A C 1
ATOM 2066 O O . SER A 1 281 ? -18.635 -6.133 19.808 1.00 65.75 281 SER A O 1
ATOM 2068 N N . HIS A 1 282 ? -19.184 -5.194 21.759 1.00 67.31 282 HIS A N 1
ATOM 2069 C CA . HIS A 1 282 ? -19.927 -4.061 21.196 1.00 67.31 282 HIS A CA 1
ATOM 2070 C C . HIS A 1 282 ? -19.276 -2.749 21.640 1.00 67.31 282 HIS A C 1
ATOM 2072 O O . HIS A 1 282 ? -19.949 -1.752 21.910 1.00 67.31 282 HIS A O 1
ATOM 2078 N N . ALA A 1 283 ? -17.947 -2.770 21.766 1.00 61.53 283 ALA A N 1
ATOM 2079 C CA . ALA A 1 283 ? -17.187 -1.642 22.261 1.00 61.53 283 ALA A CA 1
ATOM 2080 C C . ALA A 1 283 ? -17.361 -0.419 21.358 1.00 61.53 283 ALA A C 1
ATOM 2082 O O . ALA A 1 283 ? -17.381 -0.482 20.122 1.00 61.53 283 ALA A O 1
ATOM 2083 N N . HIS A 1 284 ? -17.463 0.738 22.002 1.00 66.81 284 HIS A N 1
ATOM 2084 C CA . HIS A 1 284 ? -17.583 2.010 21.317 1.00 66.81 284 HIS A CA 1
ATOM 2085 C C . HIS A 1 284 ? -16.382 2.217 20.371 1.00 66.81 284 HIS A C 1
ATOM 2087 O O . HIS A 1 284 ? -15.234 2.156 20.796 1.00 66.81 284 HIS A O 1
ATOM 2093 N N . LYS A 1 285 ? -16.656 2.489 19.084 1.00 78.25 285 LYS A N 1
ATOM 2094 C CA . LYS A 1 285 ? -15.672 2.676 17.988 1.00 78.25 285 LYS A CA 1
ATOM 2095 C C . LYS A 1 285 ? -14.946 1.418 17.486 1.00 78.25 285 LYS A C 1
ATOM 2097 O O . LYS A 1 285 ? -14.031 1.564 16.679 1.00 78.25 285 LYS A O 1
ATOM 2102 N N . GLN A 1 286 ? -15.367 0.208 17.850 1.00 88.38 286 GLN A N 1
ATOM 2103 C CA . GLN A 1 286 ? -14.732 -1.034 17.380 1.00 88.38 286 GLN A CA 1
ATOM 2104 C C . GLN A 1 286 ? -14.568 -1.116 15.852 1.00 88.38 286 GLN A C 1
ATOM 2106 O O . GLN A 1 286 ? -13.474 -1.371 15.354 1.00 88.38 286 GLN A O 1
ATOM 2111 N N . VAL A 1 287 ? -15.633 -0.820 15.097 1.00 90.62 287 VAL A N 1
ATOM 2112 C CA . VAL A 1 287 ? -15.607 -0.821 13.620 1.00 90.62 287 VAL A CA 1
ATOM 2113 C C . VAL A 1 287 ? -14.543 0.139 13.073 1.00 90.62 287 VAL A C 1
ATOM 2115 O O . VAL A 1 287 ? -13.828 -0.200 12.132 1.00 90.62 287 VAL A O 1
ATOM 2118 N N . LEU A 1 288 ? -14.415 1.326 13.676 1.00 90.50 288 LEU A N 1
ATOM 2119 C CA . LEU A 1 288 ? -13.400 2.310 13.294 1.00 90.50 288 LEU A CA 1
ATOM 2120 C C . LEU A 1 288 ? -11.993 1.829 13.641 1.00 90.50 288 LEU A C 1
ATOM 2122 O O . LEU A 1 288 ? -11.102 1.975 12.815 1.00 90.50 288 LEU A O 1
ATOM 2126 N N . GLY A 1 289 ? -11.798 1.249 14.827 1.00 89.50 289 GLY A N 1
ATOM 2127 C CA . GLY A 1 289 ? -10.507 0.712 15.256 1.00 89.50 289 GLY A CA 1
ATOM 2128 C C . GLY A 1 289 ? -9.988 -0.366 14.306 1.00 89.50 289 GLY A C 1
ATOM 2129 O O . GLY A 1 289 ? -8.870 -0.253 13.810 1.00 89.50 289 GLY A O 1
ATOM 2130 N N . HIS A 1 290 ? -10.828 -1.351 13.973 1.00 91.25 290 HIS A N 1
ATOM 2131 C CA . HIS A 1 290 ? -10.469 -2.418 13.035 1.00 91.25 290 HIS A CA 1
ATOM 2132 C C . HIS A 1 290 ? -10.116 -1.890 11.643 1.00 91.25 290 HIS A C 1
ATOM 2134 O O . HIS A 1 290 ? -9.088 -2.266 11.085 1.00 91.25 290 HIS A O 1
ATOM 2140 N N . LEU A 1 291 ? -10.933 -0.992 11.086 1.00 92.69 291 LEU A N 1
ATOM 2141 C CA . LEU A 1 291 ? -10.668 -0.439 9.757 1.00 92.69 291 LEU A CA 1
ATOM 2142 C C . LEU A 1 291 ? -9.464 0.508 9.743 1.00 92.69 291 LEU A C 1
ATOM 2144 O O . LEU A 1 291 ? -8.749 0.547 8.748 1.00 92.69 291 LEU A O 1
ATOM 2148 N N . PHE A 1 292 ? -9.200 1.237 10.828 1.00 90.88 292 PHE A N 1
ATOM 2149 C CA . PHE A 1 292 ? -8.031 2.111 10.944 1.00 90.88 292 PHE A CA 1
ATOM 2150 C C . PHE A 1 292 ? -6.717 1.334 11.084 1.00 90.88 292 PHE A C 1
ATOM 2152 O O . PHE A 1 292 ? -5.703 1.762 10.543 1.00 90.88 292 PHE A O 1
ATOM 2159 N N . ALA A 1 293 ? -6.738 0.191 11.774 1.00 85.62 293 ALA A N 1
ATOM 2160 C CA . ALA A 1 293 ? -5.604 -0.733 11.838 1.00 85.62 293 ALA A CA 1
ATOM 2161 C C . ALA A 1 293 ? -5.389 -1.507 10.520 1.00 85.62 293 ALA A C 1
ATOM 2163 O O . ALA A 1 293 ? -4.334 -2.101 10.313 1.00 85.62 293 ALA A O 1
ATOM 2164 N N . SER A 1 294 ? -6.387 -1.509 9.632 1.00 85.44 294 SER A N 1
ATOM 2165 C CA . SER A 1 294 ? -6.312 -2.094 8.293 1.00 85.44 294 SER A CA 1
ATOM 2166 C C . SER A 1 294 ? -5.791 -1.073 7.262 1.00 85.44 294 SER A C 1
ATOM 2168 O O . SER A 1 294 ? -5.850 0.136 7.504 1.00 85.44 294 SER A O 1
ATOM 2170 N N . PRO A 1 295 ? -5.366 -1.503 6.058 1.00 85.81 295 PRO A N 1
ATOM 2171 C CA . PRO A 1 295 ? -5.021 -0.578 4.974 1.00 85.81 295 PRO A CA 1
ATOM 2172 C C . PRO A 1 295 ? -6.225 0.226 4.445 1.00 85.81 295 PRO A C 1
ATOM 2174 O O . PRO A 1 295 ? -6.044 1.126 3.622 1.00 85.81 295 PRO A O 1
ATOM 2177 N N . ASN A 1 296 ? -7.446 -0.065 4.912 1.00 92.69 296 ASN A N 1
ATOM 2178 C CA . ASN A 1 296 ? -8.695 0.525 4.442 1.00 92.69 296 ASN A CA 1
ATOM 2179 C C . ASN A 1 296 ? -9.399 1.372 5.526 1.00 92.69 296 ASN A C 1
ATOM 2181 O O . ASN A 1 296 ? -10.484 1.011 5.993 1.00 92.69 296 ASN A O 1
ATOM 2185 N N . PRO A 1 297 ? -8.839 2.528 5.932 1.00 94.19 297 PRO A N 1
ATOM 2186 C CA . PRO A 1 297 ? -9.470 3.389 6.926 1.00 94.19 297 PRO A CA 1
ATOM 2187 C C . PRO A 1 297 ? -10.772 4.005 6.400 1.00 94.19 297 PRO A C 1
ATOM 2189 O O . PRO A 1 297 ? -10.902 4.332 5.215 1.00 94.19 297 PRO A O 1
ATOM 2192 N N . VAL A 1 298 ? -11.724 4.244 7.307 1.00 95.19 298 VAL A N 1
ATOM 2193 C CA . VAL A 1 298 ? -12.990 4.931 7.000 1.00 95.19 298 VAL A CA 1
ATOM 2194 C C . VAL A 1 298 ? -12.730 6.354 6.509 1.00 95.19 298 VAL A C 1
ATOM 2196 O O . VAL A 1 298 ? -11.867 7.064 7.029 1.00 95.19 298 VAL A O 1
ATOM 2199 N N . ILE A 1 299 ? -13.509 6.796 5.522 1.00 94.00 299 ILE A N 1
ATOM 2200 C CA . ILE A 1 299 ? -13.481 8.176 5.042 1.00 94.00 299 ILE A CA 1
ATOM 2201 C C . ILE A 1 299 ? -14.129 9.087 6.089 1.00 94.00 299 ILE A C 1
ATOM 2203 O O . ILE A 1 299 ? -15.306 8.944 6.419 1.00 94.00 299 ILE A O 1
ATOM 2207 N N . GLY A 1 300 ? -13.384 10.064 6.599 1.00 90.62 300 GLY A N 1
ATOM 2208 C CA . GLY A 1 300 ? -13.929 11.015 7.564 1.00 90.62 300 GLY A CA 1
ATOM 2209 C C . GLY A 1 300 ? -12.884 11.909 8.216 1.00 90.62 300 GLY A C 1
ATOM 2210 O O . GLY A 1 300 ? -11.712 11.885 7.852 1.00 90.62 300 GLY A O 1
ATOM 2211 N N . ASN A 1 301 ? -13.327 12.717 9.177 1.00 84.75 301 ASN A N 1
ATOM 2212 C CA . ASN A 1 301 ? -12.528 13.726 9.881 1.00 84.75 301 ASN A CA 1
ATOM 2213 C C . ASN A 1 301 ? -12.260 13.377 11.362 1.00 84.75 301 ASN A C 1
ATOM 2215 O O . ASN A 1 301 ? -12.028 14.265 12.177 1.00 84.75 301 ASN A O 1
ATOM 2219 N N . SER A 1 302 ? -12.296 12.089 11.709 1.00 84.19 302 SER A N 1
ATOM 2220 C CA . SER A 1 302 ? -11.953 11.567 13.040 1.00 84.19 302 SER A CA 1
ATOM 2221 C C . SER A 1 302 ? -10.485 11.130 13.115 1.00 84.19 302 SER A C 1
ATOM 2223 O O . SER A 1 302 ? -9.876 10.843 12.091 1.00 84.19 302 SER A O 1
ATOM 2225 N N . ARG A 1 303 ? -9.931 11.002 14.330 1.00 84.75 303 ARG A N 1
ATOM 2226 C CA . ARG A 1 303 ? -8.578 10.449 14.563 1.00 84.75 303 ARG A CA 1
ATOM 2227 C C . ARG A 1 303 ? -8.423 9.004 14.073 1.00 84.75 303 ARG A C 1
ATOM 2229 O O . ARG A 1 303 ? -7.320 8.605 13.737 1.00 84.75 303 ARG A O 1
ATOM 2236 N N . LEU A 1 304 ? -9.523 8.249 14.034 1.00 86.38 304 LEU A N 1
ATOM 2237 C CA . LEU A 1 304 ? -9.586 6.864 13.541 1.00 86.38 304 LEU A CA 1
ATOM 2238 C C . LEU A 1 304 ? -10.137 6.786 12.105 1.00 86.38 304 LEU A C 1
ATOM 2240 O O . LEU A 1 304 ? -10.758 5.801 11.715 1.00 86.38 304 LEU A O 1
ATOM 2244 N N . ALA A 1 305 ? -10.001 7.864 11.335 1.00 89.62 305 ALA A N 1
ATOM 2245 C CA . ALA A 1 305 ? -10.475 7.965 9.962 1.00 89.62 305 ALA A CA 1
ATOM 2246 C C . ALA A 1 305 ? -9.473 8.758 9.117 1.00 89.62 305 ALA A C 1
ATOM 2248 O O . ALA A 1 305 ? -8.638 9.495 9.638 1.00 89.62 305 ALA A O 1
ATOM 2249 N N . LYS A 1 306 ? -9.573 8.629 7.794 1.00 89.62 306 LYS A N 1
ATOM 2250 C CA . LYS A 1 306 ? -8.727 9.354 6.843 1.00 89.62 306 LYS A CA 1
ATOM 2251 C C . LYS A 1 306 ? -9.585 10.261 5.972 1.00 89.62 306 LYS A C 1
ATOM 2253 O O . LYS A 1 306 ? -10.523 9.808 5.312 1.00 89.62 306 LYS A O 1
ATOM 2258 N N . GLN A 1 307 ? -9.253 11.548 5.915 1.00 90.00 307 GLN A N 1
ATOM 2259 C CA . GLN A 1 307 ? -9.982 12.480 5.057 1.00 90.00 307 GLN A CA 1
ATOM 2260 C C . GLN A 1 307 ? -9.774 12.142 3.577 1.00 90.00 307 GLN A C 1
ATOM 2262 O O . GLN A 1 307 ? -8.665 11.848 3.133 1.00 90.00 307 GLN A O 1
ATOM 2267 N N . HIS A 1 308 ? -10.849 12.222 2.794 1.00 86.94 308 HIS A N 1
ATOM 2268 C CA . HIS A 1 308 ? -10.788 12.079 1.342 1.00 86.94 308 HIS A CA 1
ATOM 2269 C C . HIS A 1 308 ? -10.706 13.455 0.669 1.00 86.94 308 HIS A C 1
ATOM 2271 O O . HIS A 1 308 ? -11.434 14.376 1.044 1.00 86.94 308 HIS A O 1
ATOM 2277 N N . ARG A 1 309 ? -9.860 13.596 -0.363 1.00 82.50 309 ARG A N 1
ATOM 2278 C CA . ARG A 1 309 ? -9.541 14.885 -1.018 1.00 82.50 309 ARG A CA 1
ATOM 2279 C C . ARG A 1 309 ? -10.782 15.676 -1.444 1.00 82.50 309 ARG A C 1
ATOM 2281 O O . ARG A 1 309 ? -10.833 16.890 -1.285 1.00 82.50 309 ARG A O 1
ATOM 2288 N N . THR A 1 310 ? -11.789 14.976 -1.952 1.00 78.88 310 THR A N 1
ATOM 2289 C CA . THR A 1 310 ? -13.032 15.557 -2.484 1.00 78.88 310 THR A CA 1
ATOM 2290 C C . THR A 1 310 ? -14.071 15.920 -1.412 1.00 78.88 310 THR A C 1
ATOM 2292 O O . THR A 1 310 ? -15.052 16.607 -1.714 1.00 78.88 310 THR A O 1
ATOM 2295 N N . CYS A 1 311 ? -13.883 15.448 -0.176 1.00 72.31 311 CYS A N 1
ATOM 2296 C CA . CYS A 1 311 ? -14.838 15.574 0.926 1.00 72.31 311 CYS A CA 1
ATOM 2297 C C . CYS A 1 311 ? -14.164 16.041 2.220 1.00 72.31 311 CYS A C 1
ATOM 2299 O O . CYS A 1 311 ? -14.437 15.503 3.294 1.00 72.31 311 CYS A O 1
ATOM 2301 N N . ARG A 1 312 ? -13.312 17.068 2.114 1.00 68.75 312 ARG A N 1
ATOM 2302 C CA . ARG A 1 312 ? -12.891 17.843 3.285 1.00 68.75 312 ARG A CA 1
ATOM 2303 C C . ARG A 1 312 ? -14.152 18.382 3.975 1.00 68.75 312 ARG A C 1
ATOM 2305 O O . ARG A 1 312 ? -15.070 18.849 3.303 1.00 68.75 312 ARG A O 1
ATOM 2312 N N . ASP A 1 313 ? -14.234 18.172 5.284 1.00 68.69 313 ASP A N 1
ATOM 2313 C CA . ASP A 1 313 ? -15.293 18.683 6.170 1.00 68.69 313 ASP A CA 1
ATOM 2314 C C . ASP A 1 313 ? -16.716 18.113 5.995 1.00 68.69 313 ASP A C 1
ATOM 2316 O O . ASP A 1 313 ? -17.666 18.628 6.576 1.00 68.69 313 ASP A O 1
ATOM 2320 N N . LYS A 1 314 ? -16.898 16.989 5.283 1.00 71.62 314 LYS A N 1
ATOM 2321 C CA . LYS A 1 314 ? -18.227 16.340 5.131 1.00 71.62 314 LYS A CA 1
ATOM 2322 C C . LYS A 1 314 ? -18.612 15.346 6.244 1.00 71.62 314 LYS A C 1
ATOM 2324 O O . LYS A 1 314 ? -19.569 14.575 6.103 1.00 71.62 314 LYS A O 1
ATOM 2329 N N . GLY A 1 315 ? -17.879 15.360 7.356 1.00 83.38 315 GLY A N 1
ATOM 2330 C CA . GLY A 1 315 ? -18.074 14.446 8.483 1.00 83.38 315 GLY A CA 1
ATOM 2331 C C . GLY A 1 315 ? -17.678 12.998 8.174 1.00 83.38 315 GLY A C 1
ATOM 2332 O O . GLY A 1 315 ? -16.904 12.731 7.256 1.00 83.38 315 GLY A O 1
ATOM 2333 N N . MET A 1 316 ? -18.213 12.056 8.952 1.00 91.00 316 MET A N 1
ATOM 2334 C CA . MET A 1 316 ? -17.884 10.627 8.864 1.00 91.00 316 MET A CA 1
ATOM 2335 C C . MET A 1 316 ? -18.724 9.892 7.814 1.00 91.00 316 MET A C 1
ATOM 2337 O O . MET A 1 316 ? -19.942 10.066 7.767 1.00 91.00 316 MET A O 1
ATOM 2341 N N . PHE A 1 317 ? -18.102 9.025 7.014 1.00 95.06 317 PHE A N 1
ATOM 2342 C CA . PHE A 1 317 ? -18.782 8.055 6.145 1.00 95.06 317 PHE A CA 1
ATOM 2343 C C . PHE A 1 317 ? -18.908 6.702 6.853 1.00 95.06 317 PHE A C 1
ATOM 2345 O O . PHE A 1 317 ? -18.451 5.669 6.368 1.00 95.06 317 PHE A O 1
ATOM 2352 N N . LEU A 1 318 ? -19.536 6.744 8.025 1.00 95.19 318 LEU A N 1
ATOM 2353 C CA . LEU A 1 318 ? -19.928 5.600 8.834 1.00 95.19 318 LEU A CA 1
ATOM 2354 C C . LEU A 1 318 ? -21.355 5.851 9.322 1.00 95.19 318 LEU A C 1
ATOM 2356 O O . LEU A 1 318 ? -21.639 6.929 9.848 1.00 95.19 318 LEU A O 1
ATOM 2360 N N . SER A 1 319 ? -22.254 4.887 9.129 1.00 95.62 319 SER A N 1
ATOM 2361 C CA . SER A 1 319 ? -23.626 5.004 9.610 1.00 95.62 319 SER A CA 1
ATOM 2362 C C . SER A 1 319 ? -24.227 3.661 10.008 1.00 95.62 319 SER A C 1
ATOM 2364 O O . SER A 1 319 ? -24.123 2.703 9.254 1.00 95.62 319 SER A O 1
ATOM 2366 N N . LEU A 1 320 ? -24.878 3.582 11.170 1.00 95.81 320 LEU A N 1
ATOM 2367 C CA . LEU A 1 320 ? -25.609 2.381 11.589 1.00 95.81 320 LEU A CA 1
ATOM 2368 C C . LEU A 1 320 ? -26.958 2.323 10.859 1.00 95.81 320 LEU A C 1
ATOM 2370 O O . LEU A 1 320 ? -27.869 3.081 11.192 1.00 95.81 320 LEU A O 1
ATOM 2374 N N . ILE A 1 321 ? -27.054 1.464 9.841 1.00 96.38 321 ILE A N 1
ATOM 2375 C CA . ILE A 1 321 ? -28.200 1.402 8.918 1.00 96.38 321 ILE A CA 1
ATOM 2376 C C . ILE A 1 321 ? -29.179 0.278 9.245 1.00 96.38 321 ILE A C 1
ATOM 2378 O O . ILE A 1 321 ? -30.294 0.300 8.742 1.00 96.38 321 ILE A O 1
ATOM 2382 N N . SER A 1 322 ? -28.790 -0.698 10.065 1.00 96.50 322 SER A N 1
ATOM 2383 C CA . SER A 1 322 ? -29.675 -1.794 10.452 1.00 96.50 322 SER A CA 1
ATOM 2384 C C . SER A 1 322 ? -29.456 -2.193 11.900 1.00 96.50 322 SER A C 1
ATOM 2386 O O . SER A 1 322 ? -28.314 -2.340 12.340 1.00 96.50 322 SER A O 1
ATOM 2388 N N . ILE A 1 323 ? -30.560 -2.413 12.609 1.00 95.12 323 ILE A N 1
ATOM 2389 C CA . ILE A 1 323 ? -30.592 -3.045 13.927 1.00 95.12 323 ILE A CA 1
ATOM 2390 C C . ILE A 1 323 ? -31.603 -4.186 13.862 1.00 95.12 323 ILE A C 1
ATOM 2392 O O . ILE A 1 323 ? -32.743 -3.984 13.443 1.00 95.12 323 ILE A O 1
ATOM 2396 N N . SER A 1 324 ? -31.190 -5.376 14.287 1.00 93.44 324 SER A N 1
ATOM 2397 C CA . SER A 1 324 ? -32.088 -6.498 14.545 1.00 93.44 324 SER A CA 1
ATOM 2398 C C . SER A 1 324 ? -31.981 -6.912 16.004 1.00 93.44 324 SER A C 1
ATOM 2400 O O . SER A 1 324 ? -30.903 -6.821 16.578 1.00 93.44 324 SER A O 1
ATOM 2402 N N . PHE A 1 325 ? -33.090 -7.309 16.611 1.00 91.44 325 PHE A N 1
ATOM 2403 C CA . PHE A 1 325 ? -33.150 -7.747 18.003 1.00 91.44 325 PHE A CA 1
ATOM 2404 C C . PHE A 1 325 ? -34.370 -8.645 18.202 1.00 91.44 325 PHE A C 1
ATOM 2406 O O . PHE A 1 325 ? -35.269 -8.672 17.361 1.00 91.44 325 PHE A O 1
ATOM 2413 N N . VAL A 1 326 ? -34.400 -9.381 19.303 1.00 88.56 326 VAL A N 1
ATOM 2414 C CA . VAL A 1 326 ? -35.579 -10.116 19.762 1.00 88.56 326 VAL A CA 1
ATOM 2415 C C . VAL A 1 326 ? -36.303 -9.251 20.786 1.00 88.56 326 VAL A C 1
ATOM 2417 O O . VAL A 1 326 ? -35.673 -8.776 21.734 1.00 88.56 326 VAL A O 1
ATOM 2420 N N . ASP A 1 327 ? -37.587 -8.988 20.556 1.00 84.44 327 ASP A N 1
ATOM 2421 C CA . ASP A 1 327 ? -38.416 -8.188 21.456 1.00 84.44 327 ASP A CA 1
ATOM 2422 C C . ASP A 1 327 ? -38.901 -8.980 22.679 1.00 84.44 327 ASP A C 1
ATOM 2424 O O . ASP A 1 327 ? -38.620 -10.169 22.847 1.00 84.44 327 ASP A O 1
ATOM 2428 N N . SER A 1 328 ? -39.679 -8.310 23.532 1.00 76.31 328 SER A N 1
ATOM 2429 C CA . SER A 1 328 ? -40.190 -8.905 24.767 1.00 76.31 328 SER A CA 1
ATOM 2430 C C . SER A 1 328 ? -41.158 -10.079 24.584 1.00 76.31 328 SER A C 1
ATOM 2432 O O . SER A 1 328 ? -41.403 -10.796 25.552 1.00 76.31 328 SER A O 1
ATOM 2434 N N . ASP A 1 329 ? -41.700 -10.271 23.378 1.00 80.31 329 ASP A N 1
ATOM 2435 C CA . ASP A 1 329 ? -42.588 -11.385 23.031 1.00 80.31 329 ASP A CA 1
ATOM 2436 C C . ASP A 1 329 ? -41.831 -12.515 22.307 1.00 80.31 329 ASP A C 1
ATOM 2438 O O . ASP A 1 329 ? -42.440 -13.483 21.847 1.00 80.31 329 ASP A O 1
ATOM 2442 N N . GLY A 1 330 ? -40.501 -12.417 22.204 1.00 82.12 330 GLY A N 1
ATOM 2443 C CA . GLY A 1 330 ? -39.670 -13.389 21.500 1.00 82.12 330 GLY A CA 1
ATOM 2444 C C . GLY A 1 330 ? -39.685 -13.224 19.978 1.00 82.12 330 GLY A C 1
ATOM 2445 O O . GLY A 1 330 ? -39.172 -14.093 19.270 1.00 82.12 330 GLY A O 1
ATOM 2446 N N . GLN A 1 331 ? -40.252 -12.135 19.449 1.00 86.62 331 GLN A N 1
ATOM 2447 C CA . GLN A 1 331 ? -40.321 -11.881 18.012 1.00 86.62 331 GLN A CA 1
ATOM 2448 C C . GLN A 1 331 ? -39.047 -11.207 17.506 1.00 86.62 331 GLN A C 1
ATOM 2450 O O . GLN A 1 331 ? -38.512 -10.286 18.123 1.00 86.62 331 GLN A O 1
ATOM 2455 N N . ARG A 1 332 ? -38.559 -11.648 16.340 1.00 92.00 332 ARG A N 1
ATOM 2456 C CA . ARG A 1 332 ? -37.397 -11.038 15.685 1.00 92.00 332 ARG A CA 1
ATOM 2457 C C . ARG A 1 332 ? -37.813 -9.741 14.997 1.00 92.00 332 ARG A C 1
ATOM 2459 O O . ARG A 1 332 ? -38.450 -9.757 13.946 1.00 92.00 332 ARG A O 1
ATOM 2466 N N . CYS A 1 333 ? -37.388 -8.619 15.555 1.00 92.12 333 CYS A N 1
ATOM 2467 C CA . CYS A 1 333 ? -37.562 -7.298 14.976 1.00 92.12 333 CYS A CA 1
ATOM 2468 C C . CYS A 1 333 ? -36.354 -6.929 14.106 1.00 92.12 333 CYS A C 1
ATOM 2470 O O . CYS A 1 333 ? -35.200 -7.232 14.429 1.00 92.12 333 CYS A O 1
ATOM 2472 N N . LEU A 1 334 ? -36.619 -6.248 12.993 1.00 94.12 334 LEU A N 1
ATOM 2473 C CA . LEU A 1 334 ? -35.609 -5.697 12.096 1.00 94.12 334 LEU A CA 1
ATOM 2474 C C . LEU A 1 334 ? -36.023 -4.280 11.710 1.00 94.12 334 LEU A C 1
ATOM 2476 O O . LEU A 1 334 ? -37.104 -4.070 11.166 1.00 94.12 334 LEU A O 1
ATOM 2480 N N . VAL A 1 335 ? -35.142 -3.318 11.964 1.00 95.81 335 VAL A N 1
ATOM 2481 C CA . VAL A 1 335 ? -35.297 -1.942 11.494 1.00 95.81 335 VAL A CA 1
ATOM 2482 C C . VAL A 1 335 ? -34.116 -1.600 10.613 1.00 95.81 335 VAL A C 1
ATOM 2484 O O . VAL A 1 335 ? -32.967 -1.671 11.047 1.00 95.81 335 VAL A O 1
ATOM 2487 N N . THR A 1 336 ? -34.414 -1.186 9.387 1.00 95.31 336 THR A N 1
ATOM 2488 C CA . THR A 1 336 ? -33.429 -0.711 8.416 1.00 95.31 336 THR A CA 1
ATOM 2489 C C . THR A 1 336 ? -33.689 0.745 8.072 1.00 95.31 336 THR A C 1
ATOM 2491 O O . THR A 1 336 ? -34.837 1.154 7.910 1.00 95.31 336 THR A O 1
ATOM 2494 N N . HIS A 1 337 ? -32.626 1.513 7.889 1.00 94.06 337 HIS A N 1
ATOM 2495 C CA . HIS A 1 337 ? -32.666 2.881 7.403 1.00 94.06 337 HIS A CA 1
ATOM 2496 C C . HIS A 1 337 ? -31.879 2.980 6.092 1.00 94.06 337 HIS A C 1
ATOM 2498 O O . HIS A 1 337 ? -30.819 2.356 5.975 1.00 94.06 337 HIS A O 1
ATOM 2504 N N . PRO A 1 338 ? -32.345 3.763 5.101 1.00 92.12 338 PRO A N 1
ATOM 2505 C CA . PRO A 1 338 ? -31.579 3.983 3.883 1.00 92.12 338 PRO A CA 1
ATOM 2506 C C . PRO A 1 338 ? -30.205 4.592 4.184 1.00 92.12 338 PRO A C 1
ATOM 2508 O O . PRO A 1 338 ? -30.023 5.366 5.128 1.00 92.12 338 PRO A O 1
ATOM 2511 N N . GLU A 1 339 ? -29.225 4.260 3.348 1.00 91.25 339 GLU A N 1
ATOM 2512 C CA . GLU A 1 339 ? -27.899 4.867 3.422 1.00 91.25 339 GLU A CA 1
ATOM 2513 C C . GLU A 1 339 ? -28.004 6.403 3.291 1.00 91.25 339 GLU A C 1
ATOM 2515 O O . GLU A 1 339 ? -28.733 6.896 2.424 1.00 91.25 339 GLU A O 1
ATOM 2520 N N . PRO A 1 340 ? -27.273 7.188 4.110 1.00 92.81 340 PRO A N 1
ATOM 2521 C CA . PRO A 1 340 ? -27.285 8.640 3.989 1.00 92.81 340 PRO A CA 1
ATOM 2522 C C . PRO A 1 340 ? -26.877 9.107 2.586 1.00 92.81 340 PRO A C 1
ATOM 2524 O O . PRO A 1 340 ? -25.844 8.699 2.054 1.00 92.81 340 PRO A O 1
ATOM 2527 N N . THR A 1 341 ? -27.626 10.055 2.020 1.00 91.88 341 THR A N 1
ATOM 2528 C CA . THR A 1 341 ? -27.468 10.532 0.628 1.00 91.88 341 THR A CA 1
ATOM 2529 C C . THR A 1 341 ? -26.055 11.012 0.278 1.00 91.88 341 THR A C 1
ATOM 2531 O O . THR A 1 341 ? -25.631 10.934 -0.877 1.00 91.88 341 THR A O 1
ATOM 2534 N N . LYS A 1 342 ? -25.283 11.467 1.275 1.00 91.00 342 LYS A N 1
ATOM 2535 C CA . LYS A 1 342 ? -23.886 11.889 1.099 1.00 91.00 342 LYS A CA 1
ATOM 2536 C C . LYS A 1 342 ? -22.961 10.774 0.590 1.00 91.00 342 LYS A C 1
ATOM 2538 O O . LYS A 1 342 ? -21.978 11.095 -0.073 1.00 91.00 342 LYS A O 1
ATOM 2543 N N . PHE A 1 343 ? -23.263 9.505 0.876 1.00 93.94 343 PHE A N 1
ATOM 2544 C CA . PHE A 1 343 ? -22.478 8.349 0.430 1.00 93.94 343 PHE A CA 1
ATOM 2545 C C . PHE A 1 343 ? -22.600 8.186 -1.088 1.00 93.94 343 PHE A C 1
ATOM 2547 O O . PHE A 1 343 ? -21.602 8.261 -1.803 1.00 93.94 343 PHE A O 1
ATOM 2554 N N . GLU A 1 344 ? -23.831 8.081 -1.594 1.00 92.94 344 GLU A N 1
ATOM 2555 C CA . GLU A 1 344 ? -24.123 8.037 -3.031 1.00 92.94 344 GLU A CA 1
ATOM 2556 C C . GLU A 1 344 ? -23.584 9.279 -3.759 1.00 92.94 344 GLU A C 1
ATOM 2558 O O . GLU A 1 344 ? -22.974 9.172 -4.822 1.00 92.94 344 GLU A O 1
ATOM 2563 N N . ALA A 1 345 ? -23.731 10.468 -3.164 1.00 91.19 345 ALA A N 1
ATOM 2564 C CA . ALA A 1 345 ? -23.205 11.703 -3.739 1.00 91.19 345 ALA A CA 1
ATOM 2565 C C . ALA A 1 345 ? -21.673 11.682 -3.894 1.00 91.19 345 ALA A C 1
ATOM 2567 O O . ALA A 1 345 ? -21.152 12.199 -4.884 1.00 91.19 345 ALA A O 1
ATOM 2568 N N . LEU A 1 346 ? -20.942 11.093 -2.939 1.00 91.31 346 LEU A N 1
ATOM 2569 C CA . LEU A 1 346 ? -19.499 10.892 -3.070 1.00 91.31 346 LEU A CA 1
ATOM 2570 C C . LEU A 1 346 ? -19.190 9.872 -4.171 1.00 91.31 346 LEU A C 1
ATOM 2572 O O . LEU A 1 346 ? -18.332 10.157 -5.007 1.00 91.31 346 LEU A O 1
ATOM 2576 N N . ARG A 1 347 ? -19.906 8.739 -4.216 1.00 93.00 347 ARG A N 1
ATOM 2577 C CA . ARG A 1 347 ? -19.691 7.694 -5.229 1.00 93.00 347 ARG A CA 1
ATOM 2578 C C . ARG A 1 347 ? -19.842 8.239 -6.649 1.00 93.00 347 ARG A C 1
ATOM 2580 O O . ARG A 1 347 ? -18.883 8.208 -7.417 1.00 93.00 347 ARG A O 1
ATOM 2587 N N . LYS A 1 348 ? -20.977 8.881 -6.943 1.00 92.31 348 LYS A N 1
ATOM 2588 C CA . LYS A 1 348 ? -21.235 9.521 -8.245 1.00 92.31 348 LYS A CA 1
ATOM 2589 C C . LYS A 1 348 ? -20.198 10.584 -8.596 1.00 92.31 348 LYS A C 1
ATOM 2591 O O . LYS A 1 348 ? -19.817 10.726 -9.755 1.00 92.31 348 LYS A O 1
ATOM 2596 N N . LYS A 1 349 ? -19.748 11.367 -7.610 1.00 90.69 349 LYS A N 1
ATOM 2597 C CA . LYS A 1 349 ? -18.764 12.432 -7.838 1.00 90.69 349 LYS A CA 1
ATOM 2598 C C . LYS A 1 349 ? -17.392 11.867 -8.207 1.00 90.69 349 LYS A C 1
ATOM 2600 O O . LYS A 1 349 ? -16.773 12.378 -9.138 1.00 90.69 349 LYS A O 1
ATOM 2605 N N . GLU A 1 350 ? -16.927 10.833 -7.510 1.00 91.75 350 GLU A N 1
ATOM 2606 C CA . GLU A 1 350 ? -15.649 10.181 -7.819 1.00 91.75 350 GLU A CA 1
ATOM 2607 C C . GLU A 1 350 ? -15.692 9.430 -9.144 1.00 91.75 350 GLU A C 1
ATOM 2609 O O . GLU A 1 350 ? -14.778 9.587 -9.950 1.00 91.75 350 GLU A O 1
ATOM 2614 N N . GLU A 1 351 ? -16.779 8.711 -9.416 1.00 89.00 351 GLU A N 1
ATOM 2615 C CA . GLU A 1 351 ? -16.967 8.009 -10.683 1.00 89.00 351 GLU A CA 1
ATOM 2616 C C . GLU A 1 351 ? -17.008 8.986 -11.862 1.00 89.00 351 GLU A C 1
ATOM 2618 O O . GLU A 1 351 ? -16.298 8.798 -12.845 1.00 89.00 351 GLU A O 1
ATOM 2623 N N . LYS A 1 352 ? -17.726 10.109 -11.734 1.00 89.12 352 LYS A N 1
ATOM 2624 C CA . LYS A 1 352 ? -17.714 11.176 -12.745 1.00 89.12 352 LYS A CA 1
ATOM 2625 C C . LYS A 1 352 ? -16.311 11.744 -12.969 1.00 89.12 352 LYS A C 1
ATOM 2627 O O . LYS A 1 352 ? -15.933 12.017 -14.106 1.00 89.12 352 LYS A O 1
ATOM 2632 N N . PHE A 1 353 ? -15.538 11.956 -11.904 1.00 84.88 353 PHE A N 1
ATOM 2633 C CA . PHE A 1 353 ? -14.156 12.430 -12.024 1.00 84.88 353 PHE A CA 1
ATOM 2634 C C . PHE A 1 353 ? -13.228 11.396 -12.654 1.00 84.88 353 PHE A C 1
ATOM 2636 O O . PHE A 1 353 ? -12.297 11.780 -13.360 1.00 84.88 353 PHE A O 1
ATOM 2643 N N . PHE A 1 354 ? -13.474 10.114 -12.407 1.00 86.19 354 PHE A N 1
ATOM 2644 C CA . PHE A 1 354 ? -12.754 9.021 -13.035 1.00 86.19 354 PHE A CA 1
ATOM 2645 C C . PHE A 1 354 ? -13.084 8.924 -14.530 1.00 86.19 354 PHE A C 1
ATOM 2647 O O . PHE A 1 354 ? -12.166 8.969 -15.342 1.00 86.19 354 PHE A O 1
ATOM 2654 N N . LEU A 1 355 ? -14.370 8.897 -14.897 1.00 85.94 355 LEU A N 1
ATOM 2655 C CA . LEU A 1 355 ? -14.828 8.833 -16.289 1.00 85.94 355 LEU A CA 1
ATOM 2656 C C . LEU A 1 355 ? -14.338 10.024 -17.103 1.00 85.94 355 LEU A C 1
ATOM 2658 O O . LEU A 1 355 ? -13.737 9.830 -18.148 1.00 85.94 355 LEU A O 1
ATOM 2662 N N . LYS A 1 356 ? -14.464 11.249 -16.575 1.00 83.50 356 LYS A N 1
ATOM 2663 C CA . LYS A 1 356 ? -13.915 12.435 -17.244 1.00 83.50 356 LYS A CA 1
ATOM 2664 C C . LYS A 1 356 ? -12.418 12.281 -17.518 1.00 83.50 356 LYS A C 1
ATOM 2666 O O . LYS A 1 356 ? -11.938 12.688 -18.569 1.00 83.50 356 LYS A O 1
ATOM 2671 N N . LYS A 1 357 ? -11.671 11.693 -16.577 1.00 77.75 357 LYS A N 1
ATOM 2672 C CA . LYS A 1 357 ? -10.240 11.468 -16.772 1.00 77.75 357 LYS A CA 1
ATOM 2673 C C . LYS A 1 357 ? -9.964 10.377 -17.808 1.00 77.75 357 LYS A C 1
ATOM 2675 O O . LYS A 1 357 ? -8.998 10.504 -18.551 1.00 77.75 357 LYS A O 1
ATOM 2680 N N . GLN A 1 358 ? -10.794 9.340 -17.857 1.00 76.31 358 GLN A N 1
ATOM 2681 C CA . GLN A 1 358 ? -10.724 8.300 -18.878 1.00 76.31 358 GLN A CA 1
ATOM 2682 C C . GLN A 1 358 ? -11.027 8.872 -20.267 1.00 76.31 358 GLN A C 1
ATOM 2684 O O . GLN A 1 358 ? -10.248 8.646 -21.181 1.00 76.31 358 GLN A O 1
ATOM 2689 N N . ASP A 1 359 ? -12.064 9.699 -20.402 1.00 77.62 359 ASP A N 1
ATOM 2690 C CA . ASP A 1 359 ? -12.415 10.371 -21.657 1.00 77.62 359 ASP A CA 1
ATOM 2691 C C . ASP A 1 359 ? -11.288 11.291 -22.143 1.00 77.62 359 ASP A C 1
ATOM 2693 O O . ASP A 1 359 ? -10.963 11.295 -23.327 1.00 77.62 359 ASP A O 1
ATOM 2697 N N . GLU A 1 360 ? -10.647 12.041 -21.236 1.00 75.62 360 GLU A N 1
ATOM 2698 C CA . GLU A 1 360 ? -9.456 12.847 -21.548 1.00 75.62 360 GLU A CA 1
ATOM 2699 C C . GLU A 1 360 ? -8.306 11.977 -22.089 1.00 75.62 360 GLU A C 1
ATOM 2701 O O . GLU A 1 360 ? -7.625 12.367 -23.038 1.00 75.62 360 GLU A O 1
ATOM 2706 N N . ILE A 1 361 ? -8.092 10.795 -21.501 1.00 69.25 361 ILE A N 1
ATOM 2707 C CA . ILE A 1 361 ? -7.068 9.840 -21.944 1.00 69.25 361 ILE A CA 1
ATOM 2708 C C . ILE A 1 361 ? -7.444 9.250 -23.310 1.00 69.25 361 ILE A C 1
ATOM 2710 O O . ILE A 1 361 ? -6.614 9.221 -24.216 1.00 69.25 361 ILE A O 1
ATOM 2714 N N . ASP A 1 362 ? -8.692 8.827 -23.494 1.00 71.38 362 ASP A N 1
ATOM 2715 C CA . ASP A 1 362 ? -9.170 8.184 -24.719 1.00 71.38 362 ASP A CA 1
ATOM 2716 C C . ASP A 1 362 ? -9.252 9.168 -25.896 1.00 71.38 362 ASP A C 1
ATOM 2718 O O . ASP A 1 362 ? -9.021 8.783 -27.046 1.00 71.38 362 ASP A O 1
ATOM 2722 N N . ALA A 1 363 ? -9.560 10.441 -25.630 1.00 72.69 363 ALA A N 1
ATOM 2723 C CA . ALA A 1 363 ? -9.483 11.522 -26.609 1.00 72.69 363 ALA A CA 1
ATOM 2724 C C . ALA A 1 363 ? -8.033 11.744 -27.061 1.00 72.69 363 ALA A C 1
ATOM 2726 O O . ALA A 1 363 ? -7.757 11.707 -28.259 1.00 72.69 363 ALA A O 1
ATOM 2727 N N . ALA A 1 364 ? -7.088 11.836 -26.119 1.00 66.12 364 ALA A N 1
ATOM 2728 C CA . ALA A 1 364 ? -5.666 11.950 -26.441 1.00 66.12 364 ALA A CA 1
ATOM 2729 C C . ALA A 1 364 ? -5.147 10.739 -27.248 1.00 66.12 364 ALA A C 1
ATOM 2731 O O . ALA A 1 364 ? -4.357 10.885 -28.185 1.00 66.12 364 ALA A O 1
ATOM 2732 N N . VAL A 1 365 ? -5.631 9.529 -26.944 1.00 65.69 365 VAL A N 1
ATOM 2733 C CA . VAL A 1 365 ? -5.307 8.312 -27.707 1.00 65.69 365 VAL A CA 1
ATOM 2734 C C . VAL A 1 365 ? -5.905 8.351 -29.120 1.00 65.69 365 VAL A C 1
ATOM 2736 O O . VAL A 1 365 ? -5.239 7.926 -30.064 1.00 65.69 365 VAL A O 1
ATOM 2739 N N . ARG A 1 366 ? -7.123 8.873 -29.312 1.00 65.38 366 ARG A N 1
ATOM 2740 C CA . ARG A 1 366 ? -7.736 9.020 -30.646 1.00 65.38 366 ARG A CA 1
ATOM 2741 C C . ARG A 1 366 ? -7.024 10.057 -31.510 1.00 65.38 366 ARG A C 1
ATOM 2743 O O . ARG A 1 366 ? -6.724 9.756 -32.666 1.00 65.38 366 ARG A O 1
ATOM 2750 N N . ASP A 1 367 ? -6.678 11.211 -30.952 1.00 63.69 367 ASP A N 1
ATOM 2751 C CA . ASP A 1 367 ? -5.957 12.258 -31.684 1.00 63.69 367 ASP A CA 1
ATOM 2752 C C . ASP A 1 367 ? -4.563 11.781 -32.121 1.00 63.69 367 ASP A C 1
ATOM 2754 O O . ASP A 1 367 ? -4.144 12.013 -33.255 1.00 63.69 367 ASP A O 1
ATOM 2758 N N . SER A 1 368 ? -3.890 10.978 -31.289 1.00 53.19 368 SER A N 1
ATOM 2759 C CA . SER A 1 368 ? -2.610 10.355 -31.659 1.00 53.19 368 SER A CA 1
ATOM 2760 C C . SER A 1 368 ? -2.708 9.269 -32.748 1.00 53.19 368 SER A C 1
ATOM 2762 O O . SER A 1 368 ? -1.696 8.942 -33.370 1.00 53.19 368 SER A O 1
ATOM 2764 N N . LYS A 1 369 ? -3.902 8.711 -33.006 1.00 48.84 369 LYS A N 1
ATOM 2765 C CA . LYS A 1 369 ? -4.155 7.780 -34.124 1.00 48.84 369 LYS A CA 1
ATOM 2766 C C . LYS A 1 369 ? -4.486 8.511 -35.426 1.00 48.84 369 LYS A C 1
ATOM 2768 O O . LYS A 1 369 ? -4.047 8.055 -36.475 1.00 48.84 369 LYS A O 1
ATOM 2773 N N . LYS A 1 370 ? -5.192 9.646 -35.363 1.00 47.56 370 LYS A N 1
ATOM 2774 C CA . LYS A 1 370 ? -5.508 10.490 -36.532 1.00 47.56 370 LYS A CA 1
ATOM 2775 C C . LYS A 1 370 ? -4.246 11.081 -37.172 1.00 47.56 370 LYS A C 1
ATOM 2777 O O . LYS A 1 370 ? -4.103 11.068 -38.384 1.00 47.56 370 LYS A O 1
ATOM 2782 N N . PHE A 1 371 ? -3.268 11.458 -36.349 1.00 41.00 371 PHE A N 1
ATOM 2783 C CA . PHE A 1 371 ? -1.944 11.888 -36.816 1.00 41.00 371 PHE A CA 1
ATOM 2784 C C . PHE A 1 371 ? -1.097 10.780 -37.470 1.00 41.00 371 PHE A C 1
ATOM 2786 O O . PHE A 1 371 ? -0.059 11.081 -38.040 1.00 41.00 371 PHE A O 1
ATOM 2793 N N . LYS A 1 372 ? -1.489 9.500 -37.383 1.00 43.44 372 LYS A N 1
ATOM 2794 C CA . LYS A 1 372 ? -0.776 8.393 -38.047 1.00 43.44 372 LYS A CA 1
ATOM 2795 C C . LYS A 1 372 ? -1.351 8.027 -39.416 1.00 43.44 372 LYS A C 1
ATOM 2797 O O . LYS A 1 372 ? -0.705 7.261 -40.121 1.00 43.44 372 LYS A O 1
ATOM 2802 N N . SER A 1 373 ? -2.542 8.513 -39.773 1.00 38.38 373 SER A N 1
ATOM 2803 C CA . SER A 1 373 ? -3.170 8.215 -41.068 1.00 38.38 373 SER A CA 1
ATOM 2804 C C . SER A 1 373 ? -2.849 9.229 -42.169 1.00 38.38 373 SER A C 1
ATOM 2806 O O . SER A 1 373 ? -3.050 8.889 -43.328 1.00 38.38 373 SER A O 1
ATOM 2808 N N . ASP A 1 374 ? -2.325 10.415 -41.832 1.00 41.25 374 ASP A N 1
ATOM 2809 C CA . ASP A 1 374 ? -2.003 11.467 -42.817 1.00 41.25 374 ASP A CA 1
ATOM 2810 C C . ASP A 1 374 ? -0.533 11.457 -43.296 1.00 41.25 374 ASP A C 1
ATOM 2812 O O . ASP A 1 374 ? -0.227 12.054 -44.324 1.00 41.25 374 ASP A O 1
ATOM 2816 N N . ASP A 1 375 ? 0.373 10.716 -42.644 1.00 39.50 375 ASP A N 1
ATOM 2817 C CA . ASP A 1 375 ? 1.793 10.604 -43.046 1.00 39.50 375 ASP A CA 1
ATOM 2818 C C . ASP A 1 375 ? 2.032 9.439 -44.032 1.00 39.50 375 ASP A C 1
ATOM 2820 O O . ASP A 1 375 ? 2.907 8.591 -43.845 1.00 39.50 375 ASP A O 1
ATOM 2824 N N . GLY A 1 376 ? 1.214 9.370 -45.082 1.00 37.88 376 GLY A N 1
ATOM 2825 C CA . GLY A 1 376 ? 1.263 8.327 -46.105 1.00 37.88 376 GLY A CA 1
ATOM 2826 C C . GLY A 1 376 ? 1.231 8.888 -47.522 1.00 37.88 376 GLY A C 1
ATOM 2827 O O . GLY A 1 376 ? 0.254 8.647 -48.219 1.00 37.88 376 GLY A O 1
ATOM 2828 N N . ASN A 1 377 ? 2.265 9.647 -47.908 1.00 35.84 377 ASN A N 1
ATOM 2829 C CA . ASN A 1 377 ? 2.816 9.827 -49.270 1.00 35.84 377 ASN A CA 1
ATOM 2830 C C . ASN A 1 377 ? 3.353 11.251 -49.476 1.00 35.84 377 ASN A C 1
ATOM 2832 O O . ASN A 1 377 ? 2.595 12.164 -49.780 1.00 35.84 377 ASN A O 1
ATOM 2836 N N . HIS A 1 378 ? 4.668 11.417 -49.349 1.00 29.70 378 HIS A N 1
ATOM 2837 C CA . HIS A 1 378 ? 5.554 11.913 -50.412 1.00 29.70 378 HIS A CA 1
ATOM 2838 C C . HIS A 1 378 ? 6.933 12.192 -49.809 1.00 29.70 378 HIS A C 1
ATOM 2840 O O . HIS A 1 378 ? 7.182 13.223 -49.190 1.00 29.70 378 HIS A O 1
ATOM 2846 N N . PHE A 1 379 ? 7.831 11.228 -49.996 1.00 29.42 379 PHE A N 1
ATOM 2847 C CA . PHE A 1 379 ? 9.259 11.493 -50.064 1.00 29.42 379 PHE A CA 1
ATOM 2848 C C . PHE A 1 379 ? 9.532 12.104 -51.440 1.00 29.42 379 PHE A C 1
ATOM 2850 O O . PHE A 1 379 ? 9.262 11.442 -52.437 1.00 29.42 379 PHE A O 1
ATOM 2857 N N . GLU A 1 380 ? 10.096 13.306 -51.492 1.00 28.70 380 GLU A N 1
ATOM 2858 C CA . GLU A 1 380 ? 11.063 13.654 -52.532 1.00 28.70 380 GLU A CA 1
ATOM 2859 C C . GLU A 1 380 ? 12.216 14.445 -51.912 1.00 28.70 380 GLU A C 1
ATOM 2861 O O . GLU A 1 380 ? 12.032 15.395 -51.147 1.00 28.70 380 GLU A O 1
ATOM 2866 N N . GLU A 1 381 ? 13.415 13.963 -52.224 1.00 33.50 381 GLU A N 1
ATOM 2867 C CA . GLU A 1 381 ? 14.706 14.580 -51.974 1.00 33.50 381 GLU A CA 1
ATOM 2868 C C . GLU A 1 381 ? 14.773 15.985 -52.576 1.00 33.50 381 GLU A C 1
ATOM 2870 O O . GLU A 1 381 ? 14.341 16.205 -53.703 1.00 33.50 381 GLU A O 1
ATOM 2875 N N . ASN A 1 382 ? 15.437 16.906 -51.877 1.00 27.19 382 ASN A N 1
ATOM 2876 C CA . ASN A 1 382 ? 16.422 17.767 -52.527 1.00 27.19 382 ASN A CA 1
ATOM 2877 C C . ASN A 1 382 ? 17.333 18.422 -51.487 1.00 27.19 382 ASN A C 1
ATOM 2879 O O . ASN A 1 382 ? 17.007 19.426 -50.855 1.00 27.19 382 ASN A O 1
ATOM 2883 N N . ALA A 1 383 ? 18.524 17.845 -51.347 1.00 34.59 383 ALA A N 1
ATOM 2884 C CA . ALA A 1 383 ? 19.697 18.573 -50.906 1.00 34.59 383 ALA A CA 1
ATOM 2885 C C . ALA A 1 383 ? 20.177 19.454 -52.066 1.00 34.59 383 ALA A C 1
ATOM 2887 O O . ALA A 1 383 ? 20.395 18.929 -53.154 1.00 34.59 383 ALA A O 1
ATOM 2888 N N . SER A 1 384 ? 20.346 20.762 -51.833 1.00 30.23 384 SER A N 1
ATOM 2889 C CA . SER A 1 384 ? 21.362 21.655 -52.434 1.00 30.23 384 SER A CA 1
ATOM 2890 C C . SER A 1 384 ? 20.940 23.123 -52.314 1.00 30.23 384 SER A C 1
ATOM 2892 O O . SER A 1 384 ? 20.010 23.542 -52.997 1.00 30.23 384 SER A O 1
ATOM 2894 N N . ARG A 1 385 ? 21.688 23.923 -51.539 1.00 28.22 385 ARG A N 1
ATOM 2895 C CA . ARG A 1 385 ? 22.402 25.143 -51.990 1.00 28.22 385 ARG A CA 1
ATOM 2896 C C . ARG A 1 385 ? 22.807 26.028 -50.805 1.00 28.22 385 ARG A C 1
ATOM 2898 O O . ARG A 1 385 ? 21.973 26.561 -50.083 1.00 28.22 385 ARG A O 1
ATOM 2905 N N . ASN A 1 386 ? 24.123 26.181 -50.674 1.00 29.05 386 ASN A N 1
ATOM 2906 C CA . ASN A 1 386 ? 24.813 27.285 -50.009 1.00 29.05 386 ASN A CA 1
ATOM 2907 C C . ASN A 1 386 ? 24.400 28.643 -50.611 1.00 29.05 386 ASN A C 1
ATOM 2909 O O . ASN A 1 386 ? 24.185 28.706 -51.821 1.00 29.05 386 ASN A O 1
ATOM 2913 N N . LEU A 1 387 ? 24.384 29.710 -49.803 1.00 29.47 387 LEU A N 1
ATOM 2914 C CA . LEU A 1 387 ? 25.328 30.850 -49.828 1.00 29.47 387 LEU A CA 1
ATOM 2915 C C . LEU A 1 387 ? 24.713 32.107 -49.169 1.00 29.47 387 LEU A C 1
ATOM 2917 O O . LEU A 1 387 ? 23.674 32.597 -49.592 1.00 29.47 387 LEU A O 1
ATOM 2921 N N . ASP A 1 388 ? 25.445 32.615 -48.176 1.00 25.89 388 ASP A N 1
ATOM 2922 C CA . ASP A 1 388 ? 25.899 34.004 -48.022 1.00 25.89 388 ASP A CA 1
ATOM 2923 C C . ASP A 1 388 ? 24.958 35.212 -47.796 1.00 25.89 388 ASP A C 1
ATOM 2925 O O . ASP A 1 388 ? 24.182 35.637 -48.643 1.00 25.89 388 ASP A O 1
ATOM 2929 N N . CYS A 1 389 ? 25.292 35.885 -46.681 1.00 26.48 389 CYS A N 1
ATOM 2930 C CA . CYS A 1 389 ? 25.739 37.286 -46.593 1.00 26.48 389 CYS A CA 1
ATOM 2931 C C . CYS A 1 389 ? 24.760 38.434 -46.242 1.00 26.48 389 CYS A C 1
ATOM 2933 O O . CYS A 1 389 ? 23.900 38.847 -47.008 1.00 26.48 389 CYS A O 1
ATOM 2935 N N . THR A 1 390 ? 25.133 39.083 -45.124 1.00 26.39 390 THR A N 1
ATOM 2936 C CA . THR A 1 390 ? 25.345 40.539 -44.915 1.00 26.39 390 THR A CA 1
ATOM 2937 C C . THR A 1 390 ? 24.201 41.487 -44.506 1.00 26.39 390 THR A C 1
ATOM 2939 O O . THR A 1 390 ? 23.314 41.800 -45.282 1.00 26.39 390 THR A O 1
ATOM 2942 N N . ASN A 1 391 ? 24.370 42.018 -43.280 1.00 30.06 391 ASN A N 1
ATOM 2943 C CA . ASN A 1 391 ? 24.379 43.420 -42.803 1.00 30.06 391 ASN A CA 1
ATOM 2944 C C . ASN A 1 391 ? 23.316 44.476 -43.190 1.00 30.06 391 ASN A C 1
ATOM 2946 O O . ASN A 1 391 ? 23.078 44.763 -44.356 1.00 30.06 391 ASN A O 1
ATOM 2950 N N . GLY A 1 392 ? 22.928 45.239 -42.149 1.00 24.78 392 GLY A N 1
ATOM 2951 C CA . GLY A 1 392 ? 22.335 46.592 -42.171 1.00 24.78 392 GLY A CA 1
ATOM 2952 C C . GLY A 1 392 ? 20.888 46.592 -41.661 1.00 24.78 392 GLY A C 1
ATOM 2953 O O . GLY A 1 392 ? 20.109 45.759 -42.088 1.00 24.78 392 GLY A O 1
ATOM 2954 N N . GLY A 1 393 ? 20.401 47.436 -40.752 1.00 25.22 393 GLY A N 1
ATOM 2955 C CA . GLY A 1 393 ? 20.855 48.655 -40.083 1.00 25.22 393 GLY A CA 1
ATOM 2956 C C . GLY A 1 393 ? 19.621 49.258 -39.370 1.00 25.22 393 GLY A C 1
ATOM 2957 O O . GLY A 1 393 ? 18.496 49.031 -39.805 1.00 25.22 393 GLY A O 1
ATOM 2958 N N . ASN A 1 394 ? 19.835 49.962 -38.255 1.00 29.36 394 ASN A N 1
ATOM 2959 C CA . ASN A 1 394 ? 18.846 50.555 -37.331 1.00 29.36 394 ASN A CA 1
ATOM 2960 C C . ASN A 1 394 ? 17.659 51.329 -37.955 1.00 29.36 394 ASN A C 1
ATOM 2962 O O . ASN A 1 394 ? 17.841 52.081 -38.909 1.00 29.36 394 ASN A O 1
ATOM 2966 N N . SER A 1 395 ? 16.501 51.319 -37.279 1.00 28.70 395 SER A N 1
ATOM 2967 C CA . SER A 1 395 ? 15.931 52.521 -36.623 1.00 28.70 395 SER A CA 1
ATOM 2968 C C . SER A 1 395 ? 14.594 52.239 -35.922 1.00 28.70 395 SER A C 1
ATOM 2970 O O . SER A 1 395 ? 13.816 51.372 -36.310 1.00 28.70 395 SER A O 1
ATOM 2972 N N . ASP A 1 396 ? 14.403 52.974 -34.834 1.00 31.38 396 ASP A N 1
ATOM 2973 C CA . ASP A 1 396 ? 13.419 52.819 -33.771 1.00 31.38 396 ASP A CA 1
ATOM 2974 C C . ASP A 1 396 ? 11.972 53.125 -34.178 1.00 31.38 396 ASP A C 1
ATOM 2976 O O . ASP A 1 396 ? 11.708 54.167 -34.772 1.00 31.38 396 ASP A O 1
ATOM 2980 N N . ILE A 1 397 ? 11.021 52.309 -33.702 1.00 32.88 397 ILE A N 1
ATOM 2981 C CA . ILE A 1 397 ? 9.738 52.805 -33.175 1.00 32.88 397 ILE A CA 1
ATOM 2982 C C . ILE A 1 397 ? 9.416 52.022 -31.900 1.00 32.88 397 ILE A C 1
ATOM 2984 O O . ILE A 1 397 ? 9.201 50.810 -31.912 1.00 32.88 397 ILE A O 1
ATOM 2988 N N . ALA A 1 398 ? 9.400 52.762 -30.797 1.00 29.75 398 ALA A N 1
ATOM 2989 C CA . ALA A 1 398 ? 9.007 52.323 -29.475 1.00 29.75 398 ALA A CA 1
ATOM 2990 C C . ALA A 1 398 ? 7.542 51.864 -29.424 1.00 29.75 398 ALA A C 1
ATOM 2992 O O . ALA A 1 398 ? 6.649 52.524 -29.950 1.00 29.75 398 ALA A O 1
ATOM 2993 N N . ASN A 1 399 ? 7.310 50.778 -28.692 1.00 28.92 399 ASN A N 1
ATOM 2994 C CA . ASN A 1 399 ? 6.185 50.671 -27.770 1.00 28.92 399 ASN A CA 1
ATOM 2995 C C . ASN A 1 399 ? 6.591 49.712 -26.647 1.00 28.92 399 ASN A C 1
ATOM 2997 O O . ASN A 1 399 ? 6.367 48.502 -26.703 1.00 28.92 399 ASN A O 1
ATOM 3001 N N . ASP A 1 400 ? 7.222 50.284 -25.624 1.00 33.50 400 ASP A N 1
ATOM 3002 C CA . ASP A 1 400 ? 7.235 49.700 -24.290 1.00 33.50 400 ASP A CA 1
ATOM 3003 C C . ASP A 1 400 ? 5.788 49.533 -23.818 1.00 33.50 400 ASP A C 1
ATOM 3005 O O . ASP A 1 400 ? 5.000 50.476 -23.880 1.00 33.50 400 ASP A O 1
ATOM 3009 N N . THR A 1 401 ? 5.428 48.339 -23.345 1.00 33.00 401 THR A N 1
ATOM 3010 C CA . THR A 1 401 ? 4.967 48.077 -21.965 1.00 33.00 401 THR A CA 1
ATOM 3011 C C . THR A 1 401 ? 4.420 46.644 -21.902 1.00 33.00 401 THR A C 1
ATOM 3013 O O . THR A 1 401 ? 3.300 46.369 -22.316 1.00 33.00 401 THR A O 1
ATOM 3016 N N . ILE A 1 402 ? 5.240 45.713 -21.412 1.00 35.31 402 ILE A N 1
ATOM 3017 C CA . ILE A 1 402 ? 5.023 44.873 -20.216 1.00 35.31 402 ILE A CA 1
ATOM 3018 C C . ILE A 1 402 ? 6.275 43.996 -20.131 1.00 35.31 402 ILE A C 1
ATOM 3020 O O . ILE A 1 402 ? 6.416 42.961 -20.783 1.00 35.31 402 ILE A O 1
ATOM 3024 N N . SER A 1 403 ? 7.229 44.473 -19.340 1.00 31.39 403 SER A N 1
ATOM 3025 C CA . SER A 1 403 ? 8.386 43.707 -18.923 1.00 31.39 403 SER A CA 1
ATOM 3026 C C . SER A 1 403 ? 7.959 42.581 -17.977 1.00 31.39 403 SER A C 1
ATOM 3028 O O . SER A 1 403 ? 7.154 42.754 -17.063 1.00 31.39 403 SER A O 1
ATOM 3030 N N . SER A 1 404 ? 8.551 41.411 -18.218 1.00 39.97 404 SER A N 1
ATOM 3031 C CA . SER A 1 404 ? 8.985 40.453 -17.197 1.00 39.97 404 SER A CA 1
ATOM 3032 C C . SER A 1 404 ? 7.989 40.109 -16.082 1.00 39.97 404 SER A C 1
ATOM 3034 O O . SER A 1 404 ? 8.141 40.531 -14.936 1.00 39.97 404 SER A O 1
ATOM 3036 N N . ILE A 1 405 ? 7.067 39.188 -16.366 1.00 33.38 405 ILE A N 1
ATOM 3037 C CA . ILE A 1 405 ? 6.664 38.228 -15.334 1.00 33.38 405 ILE A CA 1
ATOM 3038 C C . ILE A 1 405 ? 7.772 37.165 -15.311 1.00 33.38 405 ILE A C 1
ATOM 3040 O O . ILE A 1 405 ? 7.933 36.468 -16.318 1.00 33.38 405 ILE A O 1
ATOM 3044 N N . PRO A 1 406 ? 8.561 37.003 -14.231 1.00 33.28 406 PRO A N 1
ATOM 3045 C CA . PRO A 1 406 ? 9.420 35.835 -14.126 1.00 33.28 406 PRO A CA 1
ATOM 3046 C C . PRO A 1 406 ? 8.497 34.617 -14.164 1.00 33.28 406 PRO A C 1
ATOM 3048 O O . PRO A 1 406 ? 7.591 34.503 -13.334 1.00 33.28 406 PRO A O 1
ATOM 3051 N N . LYS A 1 407 ? 8.678 33.728 -15.151 1.00 36.06 407 LYS A N 1
ATOM 3052 C CA . LYS A 1 407 ? 8.045 32.405 -15.139 1.00 36.06 407 LYS A CA 1
ATOM 3053 C C . LYS A 1 407 ? 8.404 31.789 -13.789 1.00 36.06 407 LYS A C 1
ATOM 3055 O O . LYS A 1 407 ? 9.548 31.392 -13.596 1.00 36.06 407 LYS A O 1
ATOM 3060 N N . LYS A 1 408 ? 7.467 31.769 -12.834 1.00 38.16 408 LYS A N 1
ATOM 3061 C CA . LYS A 1 408 ? 7.631 30.994 -11.604 1.00 38.16 408 LYS A CA 1
ATOM 3062 C C . LYS A 1 408 ? 7.895 29.568 -12.067 1.00 38.16 408 LYS A C 1
ATOM 3064 O O . LYS A 1 408 ? 6.983 28.945 -12.608 1.00 38.16 408 LYS A O 1
ATOM 3069 N N . SER A 1 409 ? 9.134 29.098 -11.922 1.00 48.31 409 SER A N 1
ATOM 3070 C CA . SER A 1 409 ? 9.463 27.695 -12.117 1.00 48.31 409 SER A CA 1
ATOM 3071 C C . SER A 1 409 ? 8.594 26.935 -11.127 1.00 48.31 409 SER A C 1
ATOM 3073 O O . SER A 1 409 ? 8.756 27.064 -9.910 1.00 48.31 409 SER A O 1
ATOM 3075 N N . PHE A 1 410 ? 7.581 26.244 -11.638 1.00 57.94 410 PHE A N 1
ATOM 3076 C CA . PHE A 1 410 ? 6.903 25.243 -10.842 1.00 57.94 410 PHE A CA 1
ATOM 3077 C C . PHE A 1 410 ? 7.999 24.260 -10.427 1.00 57.94 410 PHE A C 1
ATOM 3079 O O . PHE A 1 410 ? 8.765 23.849 -11.287 1.00 57.94 410 PHE A O 1
ATOM 3086 N N . MET A 1 411 ? 8.156 24.045 -9.121 1.00 64.62 411 MET A N 1
ATOM 3087 C CA . MET A 1 411 ? 9.066 23.043 -8.582 1.00 64.62 411 MET A CA 1
ATOM 3088 C C . MET A 1 411 ? 8.202 21.935 -7.986 1.00 64.62 411 MET A C 1
ATOM 3090 O O . MET A 1 411 ? 7.219 22.206 -7.285 1.00 64.62 411 MET A O 1
ATOM 3094 N N . ASN A 1 412 ? 8.539 20.690 -8.276 1.00 79.06 412 ASN A N 1
ATOM 3095 C CA . ASN A 1 412 ? 7.859 19.493 -7.862 1.00 79.06 412 ASN A CA 1
ATOM 3096 C C . ASN A 1 412 ? 7.700 19.527 -6.335 1.00 79.06 412 ASN A C 1
ATOM 3098 O O . ASN A 1 412 ? 8.692 19.609 -5.600 1.00 79.06 412 ASN A O 1
ATOM 3102 N N . PRO A 1 413 ? 6.462 19.453 -5.809 1.00 81.19 413 PRO A N 1
ATOM 3103 C CA . PRO A 1 413 ? 6.214 19.552 -4.375 1.00 81.19 413 PRO A CA 1
ATOM 3104 C C . PRO A 1 413 ? 6.962 18.522 -3.526 1.00 81.19 413 PRO A C 1
ATOM 3106 O O . PRO A 1 413 ? 7.107 18.732 -2.322 1.00 81.19 413 PRO A O 1
ATOM 3109 N N . ALA A 1 414 ? 7.386 17.392 -4.099 1.00 84.06 414 ALA A N 1
ATOM 3110 C CA . ALA A 1 414 ? 8.225 16.425 -3.398 1.00 84.06 414 ALA A CA 1
ATOM 3111 C C . ALA A 1 414 ? 9.658 16.946 -3.201 1.00 84.06 414 ALA A C 1
ATOM 3113 O O . ALA A 1 414 ? 10.192 16.801 -2.108 1.00 84.06 414 ALA A O 1
ATOM 3114 N N . TYR A 1 415 ? 10.243 17.627 -4.192 1.00 86.75 415 TYR A N 1
ATOM 3115 C CA . TYR A 1 415 ? 11.563 18.256 -4.070 1.0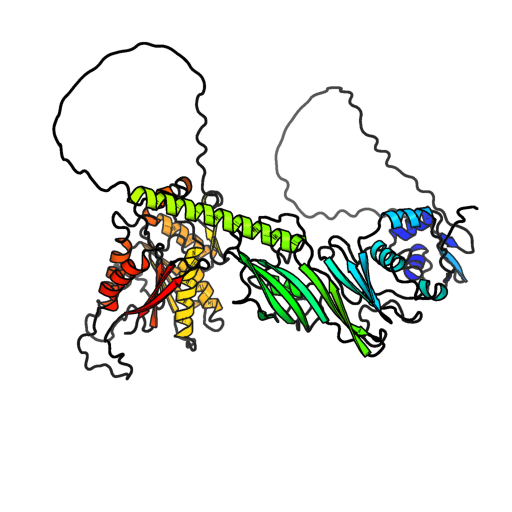0 86.75 415 TYR A CA 1
ATOM 3116 C C . TYR A 1 415 ? 11.539 19.512 -3.201 1.00 86.75 415 TYR A C 1
ATOM 3118 O O . TYR A 1 415 ? 12.460 19.708 -2.414 1.00 86.75 415 TYR A O 1
ATOM 3126 N N . ILE A 1 416 ? 10.455 20.299 -3.242 1.00 82.69 416 ILE A N 1
ATOM 3127 C CA . ILE A 1 416 ? 10.259 21.417 -2.299 1.00 82.69 416 ILE A CA 1
ATOM 3128 C C . ILE A 1 416 ? 10.289 20.910 -0.851 1.00 82.69 416 ILE A C 1
ATOM 3130 O O . ILE A 1 416 ? 10.954 21.493 -0.000 1.00 82.69 416 ILE A O 1
ATOM 3134 N N . ARG A 1 417 ? 9.558 19.826 -0.563 1.00 86.31 417 ARG A N 1
ATOM 3135 C CA . ARG A 1 417 ? 9.494 19.240 0.786 1.00 86.31 417 ARG A CA 1
ATOM 3136 C C . ARG A 1 417 ? 10.694 18.352 1.117 1.00 86.31 417 ARG A C 1
ATOM 3138 O O . ARG A 1 417 ? 10.860 17.982 2.272 1.00 86.31 417 ARG A O 1
ATOM 3145 N N . GLN A 1 418 ? 11.486 17.993 0.110 1.00 92.38 418 GLN A N 1
ATOM 3146 C CA . GLN A 1 418 ? 12.526 16.967 0.161 1.00 92.38 418 GLN A CA 1
ATOM 3147 C C . GLN A 1 418 ? 12.034 15.611 0.692 1.00 92.38 418 GLN A C 1
ATOM 3149 O O . GLN A 1 418 ? 12.818 14.833 1.226 1.00 92.38 418 GLN A O 1
ATOM 3154 N N . GLU A 1 419 ? 10.741 15.305 0.546 1.00 90.75 419 GLU A N 1
ATOM 3155 C CA . GLU A 1 419 ? 10.138 14.051 1.006 1.00 90.75 419 GLU A CA 1
ATOM 3156 C C . GLU A 1 419 ? 9.115 13.488 0.010 1.00 90.75 419 GLU A C 1
ATOM 3158 O O . GLU A 1 419 ? 8.283 14.203 -0.564 1.00 90.75 419 GLU A O 1
ATOM 3163 N N . ALA A 1 420 ? 9.134 12.165 -0.136 1.00 90.75 420 ALA A N 1
ATOM 3164 C CA . ALA A 1 420 ? 8.143 11.381 -0.858 1.00 90.75 420 ALA A CA 1
ATOM 3165 C C . ALA A 1 420 ? 7.741 10.148 -0.038 1.00 90.75 420 ALA A C 1
ATOM 3167 O O . ALA A 1 420 ? 8.553 9.573 0.680 1.00 90.75 420 ALA A O 1
ATOM 3168 N N . GLU A 1 421 ? 6.481 9.735 -0.141 1.00 93.81 421 GLU A N 1
ATOM 3169 C CA . GLU A 1 421 ? 6.009 8.482 0.453 1.00 93.81 421 GLU A CA 1
ATOM 3170 C C . GLU A 1 421 ? 6.082 7.366 -0.593 1.00 93.81 421 GLU A C 1
ATOM 3172 O O . GLU A 1 421 ? 5.718 7.589 -1.747 1.00 93.81 421 GLU A O 1
ATOM 3177 N N . PHE A 1 422 ? 6.492 6.164 -0.195 1.00 95.75 422 PHE A N 1
ATOM 3178 C CA . PHE A 1 422 ? 6.417 4.945 -0.997 1.00 95.75 422 PHE A CA 1
ATOM 3179 C C . PHE A 1 422 ? 6.144 3.748 -0.082 1.00 95.75 422 PHE A C 1
ATOM 3181 O O . PHE A 1 422 ? 6.835 3.553 0.913 1.00 95.75 422 PHE A O 1
ATOM 3188 N N . ARG A 1 423 ? 5.087 2.979 -0.382 1.00 91.44 423 ARG A N 1
ATOM 3189 C CA . ARG A 1 423 ? 4.630 1.833 0.435 1.00 91.44 423 ARG A CA 1
ATOM 3190 C C . ARG A 1 423 ? 4.473 2.146 1.937 1.00 91.44 423 ARG A C 1
ATOM 3192 O O . ARG A 1 423 ? 4.808 1.327 2.783 1.00 91.44 423 ARG A O 1
ATOM 3199 N N . GLY A 1 424 ? 3.969 3.338 2.268 1.00 87.06 424 GLY A N 1
ATOM 3200 C CA . GLY A 1 424 ? 3.770 3.789 3.653 1.00 87.06 424 GLY A CA 1
ATOM 3201 C C . GLY A 1 424 ? 5.036 4.283 4.366 1.00 87.06 424 GLY A C 1
ATOM 3202 O O . GLY A 1 424 ? 4.940 4.796 5.479 1.00 87.06 424 GLY A O 1
ATOM 3203 N N . PHE A 1 425 ? 6.207 4.192 3.730 1.00 90.88 425 PHE A N 1
ATOM 3204 C CA . PHE A 1 425 ? 7.466 4.727 4.241 1.00 90.88 425 PHE A CA 1
ATOM 3205 C C . PHE A 1 425 ? 7.764 6.095 3.631 1.00 90.88 425 PHE A C 1
ATOM 3207 O O . PHE A 1 425 ? 7.473 6.348 2.462 1.00 90.88 425 PHE A O 1
ATOM 3214 N N . LYS A 1 426 ? 8.370 6.984 4.420 1.00 94.75 426 LYS A N 1
ATOM 3215 C CA . LYS A 1 426 ? 8.859 8.280 3.942 1.00 94.75 426 LYS A CA 1
ATOM 3216 C C . LYS A 1 426 ? 10.308 8.172 3.488 1.00 94.75 426 LYS A C 1
ATOM 3218 O O . LYS A 1 426 ? 11.123 7.582 4.186 1.00 94.75 426 LYS A O 1
ATOM 3223 N N . PHE A 1 427 ? 10.631 8.788 2.363 1.00 97.25 427 PHE A N 1
ATOM 3224 C CA . PHE A 1 427 ? 11.973 8.856 1.803 1.00 97.25 427 PHE A CA 1
ATOM 3225 C C . PHE A 1 427 ? 12.341 10.309 1.562 1.00 97.25 427 PHE A C 1
ATOM 3227 O O . PHE A 1 427 ? 11.546 11.064 0.998 1.00 97.25 427 PHE A O 1
ATOM 3234 N N . LYS A 1 428 ? 13.561 10.681 1.939 1.00 97.25 428 LYS A N 1
ATOM 3235 C CA . LYS A 1 428 ? 14.202 11.889 1.445 1.00 97.25 428 LYS A CA 1
ATOM 3236 C C . LYS A 1 428 ? 14.352 11.788 -0.069 1.00 97.25 428 LYS A C 1
ATOM 3238 O O . LYS A 1 428 ? 14.795 10.762 -0.590 1.00 97.25 428 LYS A O 1
ATOM 3243 N N . VAL A 1 429 ? 13.994 12.858 -0.766 1.00 95.81 429 VAL A N 1
ATOM 3244 C CA . VAL A 1 429 ? 14.192 12.998 -2.212 1.00 95.81 429 VAL A CA 1
ATOM 3245 C C . VAL A 1 429 ? 14.792 14.361 -2.522 1.00 95.81 429 VAL A C 1
ATOM 3247 O O . VAL A 1 429 ? 14.457 15.361 -1.893 1.00 95.81 429 VAL A O 1
ATOM 3250 N N . THR A 1 430 ? 15.674 14.402 -3.509 1.00 92.69 430 THR A N 1
ATOM 3251 C CA . THR A 1 430 ? 16.251 15.626 -4.074 1.00 92.69 430 THR A CA 1
ATOM 3252 C C . THR A 1 430 ? 16.220 15.502 -5.600 1.00 92.69 430 THR A C 1
ATOM 3254 O O . THR A 1 430 ? 16.040 14.386 -6.095 1.00 92.69 430 THR A O 1
ATOM 3257 N N . PRO A 1 431 ? 16.462 16.584 -6.361 1.00 92.25 431 PRO A N 1
ATOM 3258 C CA . PRO A 1 431 ? 16.612 16.505 -7.819 1.00 92.25 431 PRO A CA 1
ATOM 3259 C C . PRO A 1 431 ? 17.726 15.557 -8.309 1.00 92.25 431 PRO A C 1
ATOM 3261 O O . PRO A 1 431 ? 17.865 15.334 -9.502 1.00 92.25 431 PRO A O 1
ATOM 3264 N N . SER A 1 432 ? 18.521 14.973 -7.404 1.00 92.94 432 SER A N 1
ATOM 3265 C CA . SER A 1 432 ? 19.503 13.929 -7.714 1.00 92.94 432 SER A CA 1
ATOM 3266 C C . SER A 1 432 ? 18.890 12.536 -7.910 1.00 92.94 432 SER A C 1
ATOM 3268 O O . SER A 1 432 ? 19.604 11.626 -8.321 1.00 92.94 432 SER A O 1
ATOM 3270 N N . VAL A 1 433 ? 17.610 12.329 -7.569 1.00 96.12 433 VAL A N 1
ATOM 3271 C CA . VAL A 1 433 ? 16.925 11.027 -7.667 1.00 96.12 433 VAL A CA 1
ATOM 3272 C C . VAL A 1 433 ? 15.524 11.170 -8.252 1.00 96.12 433 VAL A C 1
ATOM 3274 O O . VAL A 1 433 ? 14.818 12.134 -7.955 1.00 96.12 433 VAL A O 1
ATOM 3277 N N . MET A 1 434 ? 15.075 10.175 -9.022 1.00 94.56 434 MET A N 1
ATOM 3278 C CA . MET A 1 434 ? 13.669 10.072 -9.423 1.00 94.56 434 MET A CA 1
ATOM 3279 C C . MET A 1 434 ? 12.778 9.931 -8.182 1.00 94.56 434 MET A C 1
ATOM 3281 O O . MET A 1 434 ? 13.065 9.144 -7.275 1.00 94.56 434 MET A O 1
ATOM 3285 N N . ILE A 1 435 ? 11.670 10.674 -8.143 1.00 94.12 435 ILE A N 1
ATOM 3286 C CA . ILE A 1 435 ? 10.700 10.567 -7.049 1.00 94.12 435 ILE A CA 1
ATOM 3287 C C . ILE A 1 435 ? 10.036 9.182 -7.111 1.00 94.12 435 ILE A C 1
ATOM 3289 O O . ILE A 1 435 ? 9.411 8.874 -8.134 1.00 94.12 435 ILE A O 1
ATOM 3293 N N . PRO A 1 436 ? 10.084 8.374 -6.029 1.00 94.00 436 PRO A N 1
ATOM 3294 C CA . PRO A 1 436 ? 9.511 7.032 -5.997 1.00 94.00 436 PRO A CA 1
ATOM 3295 C C . PRO A 1 436 ? 8.069 6.995 -6.498 1.00 94.00 436 PRO A C 1
ATOM 3297 O O . PRO A 1 436 ? 7.176 7.659 -5.962 1.00 94.00 436 PRO A O 1
ATOM 3300 N N . ARG A 1 437 ? 7.825 6.215 -7.550 1.00 91.06 437 ARG A N 1
ATOM 3301 C CA . ARG A 1 437 ? 6.497 6.097 -8.152 1.00 91.06 437 ARG A CA 1
ATOM 3302 C C . ARG A 1 437 ? 5.710 5.014 -7.434 1.00 91.06 437 ARG A C 1
ATOM 3304 O O . ARG A 1 437 ? 6.171 3.888 -7.320 1.00 91.06 437 ARG A O 1
ATOM 3311 N N . GLN A 1 438 ? 4.471 5.300 -7.031 1.00 88.12 438 GLN A N 1
ATOM 3312 C CA . GLN A 1 438 ? 3.605 4.288 -6.398 1.00 88.12 438 GLN A CA 1
ATOM 3313 C C . GLN A 1 438 ? 3.360 3.069 -7.296 1.00 88.12 438 GLN A C 1
ATOM 3315 O O . GLN A 1 438 ? 3.131 1.974 -6.798 1.00 88.12 438 GLN A O 1
ATOM 3320 N N . SER A 1 439 ? 3.446 3.228 -8.619 1.00 87.31 439 SER A N 1
ATOM 3321 C CA . SER A 1 439 ? 3.366 2.114 -9.566 1.00 87.31 439 SER A CA 1
ATOM 3322 C C . SER A 1 439 ? 4.519 1.116 -9.438 1.00 87.31 439 SER A C 1
ATOM 3324 O O . SER A 1 439 ? 4.308 -0.060 -9.720 1.00 87.31 439 SER A O 1
ATOM 3326 N N . SER A 1 440 ? 5.692 1.550 -8.967 1.00 93.50 440 SER A N 1
ATOM 3327 C CA . SER A 1 440 ? 6.859 0.690 -8.733 1.00 93.50 440 SER A CA 1
ATOM 3328 C C . SER A 1 440 ? 6.676 -0.235 -7.525 1.00 93.50 440 SER A C 1
ATOM 3330 O O . SER A 1 440 ? 7.440 -1.175 -7.337 1.00 93.50 440 SER A O 1
ATOM 3332 N N . SER A 1 441 ? 5.630 -0.025 -6.712 1.00 93.69 441 SER A N 1
ATOM 3333 C CA . SER A 1 441 ? 5.298 -0.902 -5.579 1.00 93.69 441 SER A CA 1
ATOM 3334 C C . SER A 1 441 ? 5.004 -2.342 -6.010 1.00 93.69 441 SER A C 1
ATOM 3336 O O . SER A 1 441 ? 5.293 -3.261 -5.245 1.00 93.69 441 SER A O 1
ATOM 3338 N N . VAL A 1 442 ? 4.533 -2.524 -7.252 1.00 95.38 442 VAL A N 1
ATOM 3339 C CA . VAL A 1 442 ? 4.266 -3.831 -7.865 1.00 95.38 442 VAL A CA 1
ATOM 3340 C C . VAL A 1 442 ? 5.537 -4.684 -7.936 1.00 95.38 442 VAL A C 1
ATOM 3342 O O . VAL A 1 442 ? 5.442 -5.892 -7.753 1.00 95.38 442 VAL A O 1
ATOM 3345 N N . LEU A 1 443 ? 6.725 -4.090 -8.136 1.00 96.44 443 LEU A N 1
ATOM 3346 C CA . LEU A 1 443 ? 7.988 -4.844 -8.144 1.00 96.44 443 LEU A CA 1
ATOM 3347 C C . LEU A 1 443 ? 8.232 -5.519 -6.794 1.00 96.44 443 LEU A C 1
ATOM 3349 O O . LEU A 1 443 ? 8.531 -6.709 -6.751 1.00 96.44 443 LEU A O 1
ATOM 3353 N N . VAL A 1 444 ? 8.059 -4.764 -5.704 1.00 97.50 444 VAL A N 1
ATOM 3354 C CA . VAL A 1 444 ? 8.242 -5.263 -4.334 1.00 97.50 444 VAL A CA 1
ATOM 3355 C C . VAL A 1 444 ? 7.230 -6.364 -4.034 1.00 97.50 444 VAL A C 1
ATOM 3357 O O . VAL A 1 444 ? 7.617 -7.424 -3.546 1.00 97.50 444 VAL A O 1
ATOM 3360 N N . ASP A 1 445 ? 5.953 -6.143 -4.369 1.00 96.00 445 ASP A N 1
ATOM 3361 C CA . ASP A 1 445 ? 4.889 -7.129 -4.144 1.00 96.00 445 ASP A CA 1
ATOM 3362 C C . ASP A 1 445 ? 5.179 -8.443 -4.868 1.00 96.00 445 ASP A C 1
ATOM 3364 O O . ASP A 1 445 ? 5.099 -9.509 -4.264 1.00 96.00 445 ASP A O 1
ATOM 3368 N N . ARG A 1 446 ? 5.545 -8.386 -6.156 1.00 97.44 446 ARG A N 1
ATOM 3369 C CA . ARG A 1 446 ? 5.768 -9.610 -6.938 1.00 97.44 446 ARG A CA 1
ATOM 3370 C C . ARG A 1 446 ? 7.042 -10.333 -6.534 1.00 97.44 446 ARG A C 1
ATOM 3372 O O . ARG A 1 446 ? 7.018 -11.552 -6.392 1.00 97.44 446 ARG A O 1
ATOM 3379 N N . ALA A 1 447 ? 8.126 -9.592 -6.301 1.00 97.50 447 ALA A N 1
ATOM 3380 C CA . ALA A 1 447 ? 9.393 -10.184 -5.898 1.00 97.50 447 ALA A CA 1
ATOM 3381 C C . ALA A 1 447 ? 9.275 -10.922 -4.557 1.00 97.50 447 ALA A C 1
ATOM 3383 O O . ALA A 1 447 ? 9.694 -12.071 -4.436 1.00 97.50 447 ALA A O 1
ATOM 3384 N N . THR A 1 448 ? 8.663 -10.281 -3.559 1.00 96.25 448 THR A N 1
ATOM 3385 C CA . THR A 1 448 ? 8.531 -10.858 -2.214 1.00 96.25 448 THR A CA 1
ATOM 3386 C C . THR A 1 448 ? 7.478 -11.961 -2.134 1.00 96.25 448 THR A C 1
ATOM 3388 O O . THR A 1 448 ? 7.703 -12.938 -1.422 1.00 96.25 448 THR A O 1
ATOM 3391 N N . ALA A 1 449 ? 6.375 -11.865 -2.886 1.00 95.62 449 ALA A N 1
ATOM 3392 C CA . ALA A 1 449 ? 5.370 -12.925 -2.946 1.00 95.62 449 ALA A CA 1
ATOM 3393 C C . ALA A 1 449 ? 5.940 -14.215 -3.551 1.00 95.62 449 ALA A C 1
ATOM 3395 O O . ALA A 1 449 ? 5.785 -15.282 -2.956 1.00 95.62 449 ALA A O 1
ATOM 3396 N N . LEU A 1 450 ? 6.641 -14.116 -4.688 1.00 96.25 450 LEU A N 1
ATOM 3397 C CA . LEU A 1 450 ? 7.267 -15.279 -5.319 1.00 96.25 450 LEU A CA 1
ATOM 3398 C C . LEU A 1 450 ? 8.349 -15.882 -4.415 1.00 96.25 450 LEU A C 1
ATOM 3400 O O . LEU A 1 450 ? 8.342 -17.089 -4.178 1.00 96.25 450 LEU A O 1
ATOM 3404 N N . PHE A 1 451 ? 9.210 -15.035 -3.839 1.00 94.88 451 PHE A N 1
ATOM 3405 C CA . PHE A 1 451 ? 10.240 -15.481 -2.905 1.00 94.88 451 PHE A CA 1
ATOM 3406 C C . PHE A 1 451 ? 9.629 -16.211 -1.698 1.00 94.88 451 PHE A C 1
ATOM 3408 O O . PHE A 1 451 ? 10.053 -17.309 -1.353 1.00 94.88 451 PHE A O 1
ATOM 3415 N N . SER A 1 452 ? 8.585 -15.651 -1.077 1.00 92.75 452 SER A N 1
ATOM 3416 C CA . SER A 1 452 ? 7.910 -16.271 0.069 1.00 92.75 452 SER A CA 1
ATOM 3417 C C . SER A 1 452 ? 7.242 -17.601 -0.283 1.00 92.75 452 SER A C 1
ATOM 3419 O O . SER A 1 452 ? 7.342 -18.556 0.487 1.00 92.75 452 SER A O 1
ATOM 3421 N N . GLN A 1 453 ? 6.640 -17.709 -1.470 1.00 91.25 453 GLN A N 1
ATOM 3422 C CA . GLN A 1 453 ? 6.050 -18.956 -1.954 1.00 91.25 453 GLN A CA 1
ATOM 3423 C C . GLN A 1 453 ? 7.099 -20.072 -2.100 1.00 91.25 453 GLN A C 1
ATOM 3425 O O . GLN A 1 453 ? 6.855 -21.211 -1.695 1.00 91.25 453 GLN A O 1
ATOM 3430 N N . GLN A 1 454 ? 8.277 -19.746 -2.640 1.00 87.62 454 GLN A N 1
ATOM 3431 C CA . GLN A 1 454 ? 9.396 -20.686 -2.798 1.00 87.62 454 GLN A CA 1
ATOM 3432 C C . GLN A 1 454 ? 10.032 -21.075 -1.454 1.00 87.62 454 GLN A C 1
ATOM 3434 O O . GLN A 1 454 ? 10.586 -22.164 -1.315 1.00 87.62 454 GLN A O 1
ATOM 3439 N N . HIS A 1 455 ? 9.933 -20.197 -0.456 1.00 84.94 455 HIS A N 1
ATOM 3440 C CA . HIS A 1 455 ? 10.700 -20.259 0.783 1.00 84.94 455 HIS A CA 1
ATOM 3441 C C . HIS A 1 455 ? 9.811 -20.217 2.043 1.00 84.94 455 HIS A C 1
ATOM 3443 O O . HIS A 1 455 ? 10.145 -19.584 3.042 1.00 84.94 455 HIS A O 1
ATOM 3449 N N . HIS A 1 456 ? 8.684 -20.936 2.025 1.00 74.38 456 HIS A N 1
ATOM 3450 C CA . HIS A 1 456 ? 7.729 -20.992 3.144 1.00 74.38 456 HIS A CA 1
ATOM 3451 C C . HIS A 1 456 ? 8.303 -21.613 4.438 1.00 74.38 456 HIS A C 1
ATOM 3453 O O . HIS A 1 456 ? 7.789 -21.337 5.517 1.00 74.38 456 HIS A O 1
ATOM 3459 N N . ASN A 1 457 ? 9.385 -22.399 4.340 1.00 68.81 457 ASN A N 1
ATOM 3460 C CA . ASN A 1 457 ? 10.072 -23.054 5.463 1.00 68.81 457 ASN A CA 1
ATOM 3461 C C . ASN A 1 457 ? 11.552 -22.627 5.568 1.00 68.81 457 ASN A C 1
ATOM 3463 O O . ASN A 1 457 ? 12.442 -23.477 5.643 1.00 68.81 457 ASN A O 1
ATOM 3467 N N . LEU A 1 458 ? 11.855 -21.325 5.514 1.00 74.56 458 LEU A N 1
ATOM 3468 C CA . LEU A 1 458 ? 13.234 -20.851 5.706 1.00 74.56 458 LEU A CA 1
ATOM 3469 C C . LEU A 1 458 ? 13.771 -21.266 7.078 1.00 74.56 458 LEU A C 1
ATOM 3471 O O . LEU A 1 458 ? 13.189 -20.936 8.110 1.00 74.56 458 LEU A O 1
ATOM 3475 N N . ASN A 1 459 ? 14.918 -21.948 7.085 1.00 74.12 459 ASN A N 1
ATOM 3476 C CA . ASN A 1 459 ? 15.657 -22.211 8.316 1.00 74.12 459 ASN A CA 1
ATOM 3477 C C . ASN A 1 459 ? 16.154 -20.878 8.913 1.00 74.12 459 ASN A C 1
ATOM 3479 O O . ASN A 1 459 ? 16.553 -19.985 8.160 1.00 74.12 459 ASN A O 1
ATOM 3483 N N . GLN A 1 460 ? 16.189 -20.773 10.245 1.00 71.94 460 GLN A N 1
ATOM 3484 C CA . GLN A 1 460 ? 16.694 -19.614 10.994 1.00 71.94 460 GLN A CA 1
ATOM 3485 C C . GLN A 1 460 ? 18.154 -19.265 10.655 1.00 71.94 460 GLN A C 1
ATOM 3487 O O . GLN A 1 460 ? 18.543 -18.104 10.756 1.00 71.94 460 GLN A O 1
ATOM 3492 N N . ASP A 1 461 ? 18.940 -20.236 10.183 1.00 73.25 461 ASP A N 1
ATOM 3493 C CA . ASP A 1 461 ? 20.328 -20.019 9.756 1.00 73.25 461 ASP A CA 1
ATOM 3494 C C . ASP A 1 461 ? 20.481 -19.481 8.325 1.00 73.25 461 ASP A C 1
ATOM 3496 O O . ASP A 1 461 ? 21.594 -19.147 7.908 1.00 73.25 461 ASP A O 1
ATOM 3500 N N . SER A 1 462 ? 19.391 -19.378 7.558 1.00 84.25 462 SER A N 1
ATOM 3501 C CA . SER A 1 462 ? 19.440 -18.856 6.185 1.00 84.25 462 SER A CA 1
ATOM 3502 C C . SER A 1 462 ? 19.795 -17.363 6.182 1.00 84.25 462 SER A C 1
ATOM 3504 O O . SER A 1 462 ? 19.678 -16.686 7.197 1.00 84.25 462 SER A O 1
ATOM 3506 N N . ALA A 1 463 ? 20.217 -16.818 5.042 1.00 90.06 463 ALA A N 1
ATOM 3507 C CA . ALA A 1 463 ? 20.371 -15.375 4.843 1.00 90.06 463 ALA A CA 1
ATOM 3508 C C . ALA A 1 463 ? 19.610 -14.963 3.583 1.00 90.06 463 ALA A C 1
ATOM 3510 O O . ALA A 1 463 ? 19.620 -15.702 2.597 1.00 90.06 463 ALA A O 1
ATOM 3511 N N . ILE A 1 464 ? 18.956 -13.801 3.621 1.00 94.44 464 ILE A N 1
ATOM 3512 C CA . ILE A 1 464 ? 18.236 -13.240 2.477 1.00 94.44 464 ILE A CA 1
ATOM 3513 C C . ILE A 1 464 ? 18.998 -12.014 1.999 1.00 94.44 464 ILE A C 1
ATOM 3515 O O . ILE A 1 464 ? 19.209 -11.070 2.758 1.00 94.44 464 ILE A O 1
ATOM 3519 N N . ARG A 1 465 ? 19.403 -12.029 0.733 1.00 94.88 465 ARG A N 1
ATOM 3520 C CA . ARG A 1 465 ? 20.249 -10.991 0.147 1.00 94.88 465 ARG A CA 1
ATOM 3521 C C . ARG A 1 465 ? 19.560 -10.351 -1.045 1.00 94.88 465 ARG A C 1
ATOM 3523 O O . ARG A 1 465 ? 19.210 -11.041 -2.007 1.00 94.88 465 ARG A O 1
ATOM 3530 N N . VAL A 1 466 ? 19.365 -9.039 -0.968 1.00 97.81 466 VAL A N 1
ATOM 3531 C CA . VAL A 1 466 ? 18.643 -8.241 -1.968 1.00 97.81 466 VAL A CA 1
ATOM 3532 C C . VAL A 1 466 ? 19.621 -7.356 -2.741 1.00 97.81 466 VAL A C 1
ATOM 3534 O O . VAL A 1 466 ? 20.415 -6.640 -2.139 1.00 97.81 466 VAL A O 1
ATOM 3537 N N . LEU A 1 467 ? 19.556 -7.373 -4.068 1.00 97.56 467 LEU A N 1
ATOM 3538 C CA . LEU A 1 467 ? 20.302 -6.478 -4.950 1.00 97.56 467 LEU A CA 1
ATOM 3539 C C . LEU A 1 467 ? 19.336 -5.504 -5.630 1.00 97.56 467 LEU A C 1
ATOM 3541 O O . LEU A 1 467 ? 18.392 -5.933 -6.287 1.00 97.56 467 LEU A O 1
ATOM 3545 N N . ASP A 1 468 ? 19.591 -4.206 -5.501 1.00 98.31 468 ASP A N 1
ATOM 3546 C CA . ASP A 1 468 ? 18.821 -3.145 -6.157 1.00 98.31 468 ASP A CA 1
ATOM 3547 C C . ASP A 1 468 ? 19.704 -2.386 -7.146 1.00 98.31 468 ASP A C 1
ATOM 3549 O O . ASP A 1 468 ? 20.702 -1.755 -6.779 1.00 98.31 468 ASP A O 1
ATOM 3553 N N . MET A 1 469 ? 19.356 -2.529 -8.421 1.00 97.25 469 MET A N 1
ATOM 3554 C CA . MET A 1 469 ? 20.105 -2.025 -9.560 1.00 97.25 469 MET A CA 1
ATOM 3555 C C . MET A 1 469 ? 19.508 -0.685 -9.998 1.00 97.25 469 MET A C 1
ATOM 3557 O O . MET A 1 469 ? 18.391 -0.649 -10.516 1.00 97.25 469 MET A O 1
ATOM 3561 N N . GLY A 1 470 ? 20.268 0.405 -9.864 1.00 96.69 470 GLY A N 1
ATOM 3562 C CA . GLY A 1 470 ? 19.760 1.760 -10.110 1.00 96.69 470 GLY A CA 1
ATOM 3563 C C . GLY A 1 470 ? 18.916 2.257 -8.935 1.00 96.69 470 GLY A C 1
ATOM 3564 O O . GLY A 1 470 ? 17.774 2.672 -9.111 1.00 96.69 470 GLY A O 1
ATOM 3565 N N . THR A 1 471 ? 19.467 2.149 -7.721 1.00 97.88 471 THR A N 1
ATOM 3566 C CA . THR A 1 471 ? 18.741 2.330 -6.453 1.00 97.88 471 THR A CA 1
ATOM 3567 C C . THR A 1 471 ? 18.063 3.697 -6.312 1.00 97.88 471 THR A C 1
ATOM 3569 O O . THR A 1 471 ? 17.051 3.814 -5.612 1.00 97.88 471 THR A O 1
ATOM 3572 N N . GLY A 1 472 ? 18.595 4.761 -6.927 1.00 97.94 472 GLY A N 1
ATOM 3573 C CA . GLY A 1 472 ? 18.057 6.114 -6.814 1.00 97.94 472 GLY A CA 1
ATOM 3574 C C . GLY A 1 472 ? 17.909 6.560 -5.357 1.00 97.94 472 GLY A C 1
ATOM 3575 O O . GLY A 1 472 ? 18.886 6.869 -4.679 1.00 97.94 472 GLY A O 1
ATOM 3576 N N . SER A 1 473 ? 16.673 6.592 -4.853 1.00 97.50 473 SER A N 1
ATOM 3577 C CA . SER A 1 473 ? 16.355 6.945 -3.462 1.00 97.50 473 SER A CA 1
ATOM 3578 C C . SER A 1 473 ? 16.434 5.772 -2.465 1.00 97.50 473 SER A C 1
ATOM 3580 O O . SER A 1 473 ? 16.073 5.966 -1.303 1.00 97.50 473 SER A O 1
ATOM 3582 N N . ALA A 1 474 ? 16.804 4.564 -2.901 1.00 98.56 474 ALA A N 1
ATOM 3583 C CA . ALA A 1 474 ? 16.730 3.300 -2.153 1.00 98.56 474 ALA A CA 1
ATOM 3584 C C . ALA A 1 474 ? 15.311 2.856 -1.756 1.00 98.56 474 ALA A C 1
ATOM 3586 O O . ALA A 1 474 ? 15.129 2.046 -0.848 1.00 98.56 474 ALA A O 1
ATOM 3587 N N . SER A 1 475 ? 14.280 3.366 -2.436 1.00 98.31 475 SER A N 1
ATOM 3588 C CA . SER A 1 475 ? 12.888 3.057 -2.080 1.00 98.31 475 SER A CA 1
ATOM 3589 C C . SER A 1 475 ? 12.512 1.589 -2.302 1.00 98.31 475 SER A C 1
ATOM 3591 O O . SER A 1 475 ? 11.778 1.032 -1.481 1.00 98.31 475 SER A O 1
ATOM 3593 N N . LEU A 1 476 ? 13.035 0.940 -3.350 1.00 98.62 476 LEU A N 1
ATOM 3594 C CA . LEU A 1 476 ? 12.764 -0.469 -3.650 1.00 98.62 476 LEU A CA 1
ATOM 3595 C C . LEU A 1 476 ? 13.445 -1.402 -2.647 1.00 98.62 476 LEU A C 1
ATOM 3597 O O . LEU A 1 476 ? 12.750 -2.200 -2.010 1.00 98.62 476 LEU A O 1
ATOM 3601 N N . ILE A 1 477 ? 14.763 -1.282 -2.449 1.00 98.62 477 ILE A N 1
ATOM 3602 C CA . ILE A 1 477 ? 15.496 -2.147 -1.514 1.00 98.62 477 ILE A CA 1
ATOM 3603 C C . ILE A 1 477 ? 15.022 -2.006 -0.069 1.00 98.62 477 ILE A C 1
ATOM 3605 O O . ILE A 1 477 ? 14.760 -3.015 0.582 1.00 98.62 477 ILE A O 1
ATOM 3609 N N . ILE A 1 478 ? 14.826 -0.776 0.422 1.00 98.69 478 ILE A N 1
ATOM 3610 C CA . ILE A 1 478 ? 14.370 -0.530 1.798 1.00 98.69 478 ILE A CA 1
ATOM 3611 C C . ILE A 1 478 ? 12.987 -1.146 2.003 1.00 98.69 478 ILE A C 1
ATOM 3613 O O . ILE A 1 478 ? 12.770 -1.872 2.972 1.00 98.69 478 ILE A O 1
ATOM 3617 N N . SER A 1 479 ? 12.061 -0.905 1.071 1.00 98.50 479 SER A N 1
ATOM 3618 C CA . SER A 1 479 ? 10.707 -1.457 1.174 1.00 98.50 479 SER A CA 1
ATOM 3619 C C . SER A 1 479 ? 10.699 -2.978 1.087 1.00 98.50 479 SER A C 1
ATOM 3621 O O . SER A 1 479 ? 9.903 -3.614 1.769 1.00 98.50 479 SER A O 1
ATOM 3623 N N . THR A 1 480 ? 11.582 -3.565 0.279 1.00 98.44 480 THR A N 1
ATOM 3624 C CA . THR A 1 480 ? 11.707 -5.021 0.143 1.00 98.44 480 THR A CA 1
ATOM 3625 C C . THR A 1 480 ? 12.237 -5.645 1.424 1.00 98.44 480 THR A C 1
ATOM 3627 O O . THR A 1 480 ? 11.615 -6.565 1.941 1.00 98.44 480 THR A O 1
ATOM 3630 N N . VAL A 1 481 ? 13.318 -5.103 1.994 1.00 97.81 481 VAL A N 1
ATOM 3631 C CA . VAL A 1 481 ? 13.876 -5.571 3.273 1.00 97.81 481 VAL A CA 1
ATOM 3632 C C . VAL A 1 481 ? 12.830 -5.484 4.388 1.00 97.81 481 VAL A C 1
ATOM 3634 O O . VAL A 1 481 ? 12.590 -6.473 5.076 1.00 97.81 481 VAL A O 1
ATOM 3637 N N . LYS A 1 482 ? 12.127 -4.349 4.516 1.00 96.69 482 LYS A N 1
ATOM 3638 C CA . LYS A 1 482 ? 11.052 -4.177 5.510 1.00 96.69 482 LYS A CA 1
ATOM 3639 C C . LYS A 1 482 ? 9.868 -5.117 5.285 1.00 96.69 482 LYS A C 1
ATOM 3641 O O . LYS A 1 482 ? 9.259 -5.580 6.245 1.00 96.69 482 LYS A O 1
ATOM 3646 N N . HIS A 1 483 ? 9.518 -5.397 4.033 1.00 95.75 483 HIS A N 1
ATOM 3647 C CA . HIS A 1 483 ? 8.424 -6.313 3.733 1.00 95.75 483 HIS A CA 1
ATOM 3648 C C . HIS A 1 483 ? 8.803 -7.769 4.034 1.00 95.75 483 HIS A C 1
ATOM 3650 O O . HIS A 1 483 ? 7.983 -8.507 4.567 1.00 95.75 483 HIS A O 1
ATOM 3656 N N . LEU A 1 484 ? 10.051 -8.167 3.778 1.00 94.31 484 LEU A N 1
ATOM 3657 C CA . LEU A 1 484 ? 10.561 -9.487 4.153 1.00 94.31 484 LEU A CA 1
ATOM 3658 C C . LEU A 1 484 ? 10.603 -9.675 5.677 1.00 94.31 484 LEU A C 1
ATOM 3660 O O . LEU A 1 484 ? 10.194 -10.727 6.152 1.00 94.31 484 LEU A O 1
ATOM 3664 N N . GLU A 1 485 ? 11.007 -8.658 6.448 1.00 92.69 485 GLU A N 1
ATOM 3665 C CA . GLU A 1 485 ? 10.916 -8.684 7.923 1.00 92.69 485 GLU A CA 1
ATOM 3666 C C . GLU A 1 485 ? 9.487 -8.952 8.405 1.00 92.69 485 GLU A C 1
ATOM 3668 O O . GLU A 1 485 ? 9.269 -9.710 9.346 1.00 92.69 485 GLU A O 1
ATOM 3673 N N . PHE A 1 486 ? 8.506 -8.336 7.743 1.00 91.06 486 PHE A N 1
ATOM 3674 C CA . PHE A 1 486 ? 7.097 -8.531 8.060 1.00 91.06 486 PHE A CA 1
ATOM 3675 C C . PHE A 1 486 ? 6.598 -9.936 7.692 1.00 91.06 486 PHE A C 1
ATOM 3677 O O . PHE A 1 486 ? 5.850 -10.534 8.462 1.00 91.06 486 PHE A O 1
ATOM 3684 N N . LEU A 1 487 ? 6.998 -10.464 6.530 1.00 89.31 487 LEU A N 1
ATOM 3685 C CA . LEU A 1 487 ? 6.604 -11.804 6.078 1.00 89.31 487 LEU A CA 1
ATOM 3686 C C . LEU A 1 487 ? 7.260 -12.924 6.899 1.00 89.31 487 LEU A C 1
ATOM 3688 O O . LEU A 1 487 ? 6.668 -13.991 7.047 1.00 89.31 487 LEU A O 1
ATOM 3692 N N . PHE A 1 488 ? 8.450 -12.679 7.454 1.00 87.81 488 PHE A N 1
ATOM 3693 C CA . PHE A 1 488 ? 9.221 -13.651 8.230 1.00 87.81 488 PHE A CA 1
ATOM 3694 C C . PHE A 1 488 ? 9.524 -13.133 9.649 1.00 87.81 488 PHE A C 1
ATOM 3696 O O . PHE A 1 488 ? 10.685 -12.915 9.992 1.00 87.81 488 PHE A O 1
ATOM 3703 N N . PRO A 1 489 ? 8.509 -12.965 10.520 1.00 83.50 489 PRO A N 1
ATOM 3704 C CA . PRO A 1 489 ? 8.674 -12.316 11.826 1.00 83.50 489 PRO A CA 1
ATOM 3705 C C . PRO A 1 489 ? 9.551 -13.105 12.813 1.00 83.50 489 PRO A C 1
ATOM 3707 O O . PRO A 1 489 ? 10.038 -12.546 13.790 1.00 83.50 489 PRO A O 1
ATOM 3710 N N . THR A 1 490 ? 9.739 -14.408 12.582 1.00 82.94 490 THR A N 1
ATOM 3711 C CA . THR A 1 490 ? 10.602 -15.285 13.390 1.00 82.94 490 THR A CA 1
ATOM 3712 C C . THR A 1 490 ? 12.027 -15.394 12.847 1.00 82.94 490 THR A C 1
ATOM 3714 O O . THR A 1 490 ? 12.849 -16.088 13.442 1.00 82.94 490 THR A O 1
ATOM 3717 N N . PHE A 1 491 ? 12.313 -14.778 11.697 1.00 85.94 491 PHE A N 1
ATOM 3718 C CA . PHE A 1 491 ? 13.632 -14.765 11.077 1.00 85.94 491 PHE A CA 1
ATOM 3719 C C . PHE A 1 491 ? 14.431 -13.576 11.606 1.00 85.94 491 PHE A C 1
ATOM 3721 O O . PHE A 1 491 ? 13.888 -12.483 11.745 1.00 85.94 491 PHE A O 1
ATOM 3728 N N . ASP A 1 492 ? 15.715 -13.779 11.900 1.00 89.25 492 ASP A N 1
ATOM 3729 C CA . ASP A 1 492 ? 16.578 -12.707 12.396 1.00 89.25 492 ASP A CA 1
ATOM 3730 C C . ASP A 1 492 ? 16.681 -11.576 11.349 1.00 89.25 492 ASP A C 1
ATOM 3732 O O . ASP A 1 492 ? 17.249 -11.790 10.270 1.00 89.25 492 ASP A O 1
ATOM 3736 N N . PRO A 1 493 ? 16.184 -10.355 11.639 1.00 89.12 493 PRO A N 1
ATOM 3737 C CA . PRO A 1 493 ? 16.255 -9.234 10.704 1.00 89.12 493 PRO A CA 1
ATOM 3738 C C . PRO A 1 493 ? 17.688 -8.875 10.291 1.00 89.12 493 PRO A C 1
ATOM 3740 O O . PRO A 1 493 ? 17.889 -8.322 9.207 1.00 89.12 493 PRO A O 1
ATOM 3743 N N . ALA A 1 494 ? 18.697 -9.198 11.113 1.00 90.62 494 ALA A N 1
ATOM 3744 C CA . ALA A 1 494 ? 20.107 -8.986 10.784 1.00 90.62 494 ALA A CA 1
ATOM 3745 C C . ALA A 1 494 ? 20.576 -9.827 9.586 1.00 90.62 494 ALA A C 1
ATOM 3747 O O . ALA A 1 494 ? 21.529 -9.453 8.904 1.00 90.62 494 ALA A O 1
ATOM 3748 N N . ARG A 1 495 ? 19.875 -10.927 9.289 1.00 91.19 495 ARG A N 1
ATOM 3749 C CA . ARG A 1 495 ? 20.165 -11.835 8.172 1.00 91.19 495 ARG A CA 1
ATOM 3750 C C . ARG A 1 495 ? 19.480 -11.437 6.867 1.00 91.19 495 ARG A C 1
ATOM 3752 O O . ARG A 1 495 ? 19.677 -12.109 5.855 1.00 91.19 495 ARG A O 1
ATOM 3759 N N . ILE A 1 496 ? 18.696 -10.357 6.876 1.00 94.62 496 ILE A N 1
ATOM 3760 C CA . ILE A 1 496 ? 18.150 -9.729 5.671 1.00 94.62 496 ILE A CA 1
ATOM 3761 C C . ILE A 1 496 ? 19.041 -8.537 5.327 1.00 94.62 496 ILE A C 1
ATOM 3763 O O . ILE A 1 496 ? 18.942 -7.472 5.948 1.00 94.62 496 ILE A O 1
ATOM 3767 N N . THR A 1 497 ? 19.920 -8.731 4.350 1.00 95.88 497 THR A N 1
ATOM 3768 C CA . THR A 1 497 ? 20.909 -7.742 3.911 1.00 95.88 497 THR A CA 1
ATOM 3769 C C . THR A 1 497 ? 20.689 -7.352 2.457 1.00 95.88 497 THR A C 1
ATOM 3771 O O . THR A 1 497 ? 19.921 -7.981 1.722 1.00 95.88 497 THR A O 1
ATOM 3774 N N . GLY A 1 498 ? 21.358 -6.293 2.014 1.00 96.19 498 GLY A N 1
ATOM 3775 C CA . GLY A 1 498 ? 21.280 -5.912 0.620 1.00 96.19 498 GLY A CA 1
ATOM 3776 C C . GLY A 1 498 ? 22.395 -5.012 0.119 1.00 96.19 498 GLY A C 1
ATOM 3777 O O . GLY A 1 498 ? 23.169 -4.435 0.878 1.00 96.19 498 GLY A O 1
ATOM 3778 N N . ILE A 1 499 ? 22.461 -4.908 -1.200 1.00 96.50 499 ILE A N 1
ATOM 3779 C CA . ILE A 1 499 ? 23.365 -4.028 -1.927 1.00 96.50 499 ILE A CA 1
ATOM 3780 C C . ILE A 1 499 ? 22.515 -3.178 -2.851 1.00 96.50 499 ILE A C 1
ATOM 3782 O O . ILE A 1 499 ? 21.751 -3.694 -3.663 1.00 96.50 499 ILE A O 1
ATOM 3786 N N . ALA A 1 500 ? 22.671 -1.871 -2.734 1.00 97.12 500 ALA A N 1
ATOM 3787 C CA . ALA A 1 500 ? 22.040 -0.899 -3.601 1.00 97.12 500 ALA A CA 1
ATOM 3788 C C . ALA A 1 500 ? 23.138 -0.213 -4.416 1.00 97.12 500 ALA A C 1
ATOM 3790 O O . ALA A 1 500 ? 24.087 0.327 -3.845 1.00 97.12 500 ALA A O 1
ATOM 3791 N N . PHE A 1 501 ? 23.054 -0.222 -5.743 1.00 96.38 501 PHE A N 1
ATOM 3792 C CA . PHE A 1 501 ? 24.017 0.519 -6.554 1.00 96.38 501 PHE A CA 1
ATOM 3793 C C . PHE A 1 501 ? 23.343 1.468 -7.524 1.00 96.38 501 PHE A C 1
ATOM 3795 O O . PHE A 1 501 ? 22.223 1.245 -7.974 1.00 96.38 501 PHE A O 1
ATOM 3802 N N . ASP A 1 502 ? 24.060 2.535 -7.841 1.00 97.31 502 ASP A N 1
ATOM 3803 C CA . ASP A 1 502 ? 23.656 3.548 -8.802 1.00 97.31 502 ASP A CA 1
ATOM 3804 C C . ASP A 1 502 ? 24.901 4.066 -9.529 1.00 97.31 502 ASP A C 1
ATOM 3806 O O . ASP A 1 502 ? 26.009 4.027 -8.980 1.00 97.31 502 ASP A O 1
ATOM 3810 N N . ALA A 1 503 ? 24.723 4.570 -10.747 1.00 93.44 503 ALA A N 1
ATOM 3811 C CA . ALA A 1 503 ? 25.795 5.221 -11.491 1.00 93.44 503 ALA A CA 1
ATOM 3812 C C . ALA A 1 503 ? 26.086 6.626 -10.935 1.00 93.44 503 ALA A C 1
ATOM 3814 O O . ALA A 1 503 ? 27.201 7.133 -11.069 1.00 93.44 503 ALA A O 1
ATOM 3815 N N . SER A 1 504 ? 25.097 7.249 -10.286 1.00 94.25 504 SER A N 1
ATOM 3816 C CA . SER A 1 504 ? 25.181 8.604 -9.756 1.00 94.25 504 SER A CA 1
ATOM 3817 C C . SER A 1 504 ? 25.632 8.629 -8.293 1.00 94.25 504 SER A C 1
ATOM 3819 O O . SER A 1 504 ? 24.946 8.160 -7.382 1.00 94.25 504 SER A O 1
ATOM 3821 N N . SER A 1 505 ? 26.776 9.266 -8.029 1.00 93.44 505 SER A N 1
ATOM 3822 C CA . SER A 1 505 ? 27.260 9.495 -6.661 1.00 93.44 505 SER A CA 1
ATOM 3823 C C . SER A 1 505 ? 26.308 10.372 -5.837 1.00 93.44 505 SER A C 1
ATOM 3825 O O . SER A 1 505 ? 26.192 10.175 -4.624 1.00 93.44 505 SER A O 1
ATOM 3827 N N . SER A 1 506 ? 25.596 11.302 -6.484 1.00 92.06 506 SER A N 1
ATOM 3828 C CA . SER A 1 506 ? 24.613 12.171 -5.835 1.00 92.06 506 SER A CA 1
ATOM 3829 C C . SER A 1 506 ? 23.326 11.415 -5.490 1.00 92.06 506 SER A C 1
ATOM 3831 O O . SER A 1 506 ? 22.777 11.633 -4.409 1.00 92.06 506 SER A O 1
ATOM 3833 N N . ALA A 1 507 ? 22.900 10.459 -6.323 1.00 96.81 507 ALA A N 1
ATOM 3834 C CA . ALA A 1 507 ? 21.816 9.537 -5.984 1.00 96.81 507 ALA A CA 1
ATOM 3835 C C . ALA A 1 507 ? 22.192 8.651 -4.787 1.00 96.81 507 ALA A C 1
ATOM 3837 O O . ALA A 1 507 ? 21.421 8.514 -3.835 1.00 96.81 507 ALA A O 1
ATOM 3838 N N . LEU A 1 508 ? 23.423 8.125 -4.765 1.00 96.75 508 LEU A N 1
ATOM 3839 C CA . LEU A 1 508 ? 23.911 7.310 -3.650 1.00 96.75 508 LEU A CA 1
ATOM 3840 C C . LEU A 1 508 ? 23.990 8.075 -2.327 1.00 96.75 508 LEU A C 1
ATOM 3842 O O . LEU A 1 508 ? 23.780 7.475 -1.274 1.00 96.75 508 LEU A O 1
ATOM 3846 N N . ALA A 1 509 ? 24.266 9.381 -2.348 1.00 95.81 509 ALA A N 1
ATOM 3847 C CA . ALA A 1 509 ? 24.200 10.205 -1.143 1.00 95.81 509 ALA A CA 1
ATOM 3848 C C . ALA A 1 509 ? 22.778 10.208 -0.549 1.00 95.81 509 ALA A C 1
ATOM 3850 O O . ALA A 1 509 ? 22.612 9.920 0.635 1.00 95.81 509 ALA A O 1
ATOM 3851 N N . VAL A 1 510 ? 21.752 10.413 -1.385 1.00 97.62 510 VAL A N 1
ATOM 3852 C CA . VAL A 1 510 ? 20.340 10.358 -0.965 1.00 97.62 510 VAL A CA 1
ATOM 3853 C C . VAL A 1 510 ? 19.946 8.952 -0.503 1.00 97.62 510 VAL A C 1
ATOM 3855 O O . VAL A 1 510 ? 19.306 8.803 0.538 1.00 97.62 510 VAL A O 1
ATOM 3858 N N . SER A 1 511 ? 20.367 7.911 -1.229 1.00 98.38 511 SER A N 1
ATOM 3859 C CA . SER A 1 511 ? 20.166 6.512 -0.827 1.00 98.38 511 SER A CA 1
ATOM 3860 C C . SER A 1 511 ? 20.728 6.231 0.567 1.00 98.38 511 SER A C 1
ATOM 3862 O O . SER A 1 511 ? 20.022 5.663 1.394 1.00 98.38 511 SER A O 1
ATOM 3864 N N . ARG A 1 512 ? 21.967 6.653 0.867 1.00 98.06 512 ARG A N 1
ATOM 3865 C CA . ARG A 1 512 ? 22.589 6.450 2.191 1.00 98.06 512 ARG A CA 1
ATOM 3866 C C . ARG A 1 512 ? 21.808 7.137 3.300 1.00 98.06 512 ARG A C 1
ATOM 3868 O O . ARG A 1 512 ? 21.580 6.524 4.337 1.00 98.06 512 ARG A O 1
ATOM 3875 N N . GLU A 1 513 ? 21.369 8.374 3.080 1.00 97.75 513 GLU A N 1
ATOM 3876 C CA . GLU A 1 513 ? 20.539 9.085 4.055 1.00 97.75 513 GLU A CA 1
ATOM 3877 C C . GLU A 1 513 ? 19.227 8.344 4.336 1.00 97.75 513 GLU A C 1
ATOM 3879 O O . GLU A 1 513 ? 18.849 8.186 5.495 1.00 97.75 513 GLU A O 1
ATOM 3884 N N . ASN A 1 514 ? 18.565 7.822 3.301 1.00 98.50 514 ASN A N 1
ATOM 3885 C CA . ASN A 1 514 ? 17.353 7.021 3.470 1.00 98.50 514 ASN A CA 1
ATOM 3886 C C . ASN A 1 514 ? 17.624 5.691 4.180 1.00 98.50 514 ASN A C 1
ATOM 3888 O O . ASN A 1 514 ? 16.882 5.313 5.083 1.00 98.50 514 ASN A O 1
ATOM 3892 N N . ILE A 1 515 ? 18.701 4.993 3.822 1.00 98.38 515 ILE A N 1
ATOM 3893 C CA . ILE A 1 515 ? 19.114 3.746 4.479 1.00 98.38 515 ILE A CA 1
ATOM 3894 C C . ILE A 1 515 ? 19.349 3.987 5.979 1.00 98.38 515 ILE A C 1
ATOM 3896 O O . ILE A 1 515 ? 18.893 3.200 6.810 1.00 98.38 515 ILE A O 1
ATOM 3900 N N . ILE A 1 516 ? 20.004 5.094 6.341 1.00 97.56 516 ILE A N 1
ATOM 3901 C CA . ILE A 1 516 ? 20.206 5.502 7.737 1.00 97.56 516 ILE A CA 1
ATOM 3902 C C . ILE A 1 516 ? 18.863 5.833 8.402 1.00 97.56 516 ILE A C 1
ATOM 3904 O O . ILE A 1 516 ? 18.572 5.294 9.468 1.00 97.56 516 ILE A O 1
ATOM 3908 N N . MET A 1 517 ? 18.019 6.648 7.759 1.00 97.62 517 MET A N 1
ATOM 3909 C CA . MET A 1 517 ? 16.700 7.055 8.267 1.00 97.62 517 MET A CA 1
ATOM 3910 C C . MET A 1 517 ? 15.797 5.858 8.606 1.00 97.62 517 MET A C 1
ATOM 3912 O O . MET A 1 517 ? 15.000 5.928 9.539 1.00 97.62 517 MET A O 1
ATOM 3916 N N . HIS A 1 518 ? 15.937 4.750 7.874 1.00 96.94 518 HIS A N 1
ATOM 3917 C CA . HIS A 1 518 ? 15.157 3.522 8.068 1.00 96.94 518 HIS A CA 1
ATOM 3918 C C . HIS A 1 518 ? 15.833 2.467 8.960 1.00 96.94 518 HIS A C 1
ATOM 3920 O O . HIS A 1 518 ? 15.311 1.353 9.094 1.00 96.94 518 HIS A O 1
ATOM 3926 N N . ASN A 1 519 ? 16.950 2.816 9.611 1.00 96.81 519 ASN A N 1
ATOM 3927 C CA . ASN A 1 519 ? 17.750 1.943 10.479 1.00 96.81 519 ASN A CA 1
ATOM 3928 C C . ASN A 1 519 ? 18.295 0.698 9.751 1.00 96.81 519 ASN A C 1
ATOM 3930 O O . ASN A 1 519 ? 18.220 -0.424 10.255 1.00 96.81 519 ASN A O 1
ATOM 3934 N N . LEU A 1 520 ? 18.817 0.897 8.537 1.00 97.19 520 LEU A N 1
ATOM 3935 C CA . LEU A 1 520 ? 19.337 -0.160 7.660 1.00 97.19 520 LEU A CA 1
ATOM 3936 C C . LEU A 1 520 ? 20.826 0.001 7.322 1.00 97.19 520 LEU A C 1
ATOM 3938 O O . LEU A 1 520 ? 21.354 -0.773 6.530 1.00 97.19 520 LEU A O 1
ATOM 3942 N N . ALA A 1 521 ? 21.524 0.964 7.932 1.00 95.12 521 ALA A N 1
ATOM 3943 C CA . ALA A 1 521 ? 22.917 1.300 7.611 1.00 95.12 521 ALA A CA 1
ATOM 3944 C C . ALA A 1 521 ? 23.917 0.148 7.798 1.00 95.12 521 ALA A C 1
ATOM 3946 O O . ALA A 1 521 ? 24.914 0.088 7.089 1.00 95.12 521 ALA A O 1
ATOM 3947 N N . THR A 1 522 ? 23.649 -0.776 8.722 1.00 93.44 522 THR A N 1
ATOM 3948 C CA . THR A 1 522 ? 24.486 -1.965 8.952 1.00 93.44 522 THR A CA 1
ATOM 3949 C C . THR A 1 522 ? 24.118 -3.150 8.059 1.00 93.44 522 THR A C 1
ATOM 3951 O O . THR A 1 522 ? 24.802 -4.167 8.093 1.00 93.44 522 THR A O 1
ATOM 3954 N N . ARG A 1 523 ? 23.026 -3.050 7.291 1.00 94.25 523 ARG A N 1
ATOM 3955 C CA . ARG A 1 523 ? 22.456 -4.160 6.509 1.00 94.25 523 ARG A CA 1
ATOM 3956 C C . ARG A 1 523 ? 22.408 -3.896 5.015 1.00 94.25 523 ARG A C 1
ATOM 3958 O O . ARG A 1 523 ? 22.358 -4.853 4.249 1.00 94.25 523 ARG A O 1
ATOM 3965 N N . ILE A 1 524 ? 22.393 -2.629 4.605 1.00 96.69 524 ILE A N 1
ATOM 3966 C CA . ILE A 1 524 ? 22.363 -2.236 3.200 1.00 96.69 524 ILE A CA 1
ATOM 3967 C C . ILE A 1 524 ? 23.607 -1.428 2.869 1.00 96.69 524 ILE A C 1
ATOM 3969 O O . ILE A 1 524 ? 23.806 -0.324 3.377 1.00 96.69 524 ILE A O 1
ATOM 3973 N N . GLU A 1 525 ? 24.408 -1.959 1.953 1.00 94.88 525 GLU A N 1
ATOM 3974 C CA . GLU A 1 525 ? 25.560 -1.258 1.408 1.00 94.88 525 GLU A CA 1
ATOM 3975 C C . GLU A 1 525 ? 25.216 -0.514 0.126 1.00 94.88 525 GLU A C 1
ATOM 3977 O O . GLU A 1 525 ? 24.376 -0.942 -0.663 1.00 94.88 525 GLU A O 1
ATOM 3982 N N . THR A 1 526 ? 25.924 0.590 -0.109 1.00 95.56 526 THR A N 1
ATOM 3983 C CA . THR A 1 526 ? 25.818 1.356 -1.353 1.00 95.56 526 THR A CA 1
ATOM 3984 C C . THR A 1 526 ? 27.104 1.264 -2.160 1.00 95.56 526 THR A C 1
ATOM 3986 O O . THR A 1 526 ? 28.190 1.469 -1.613 1.00 95.56 526 THR A O 1
ATOM 3989 N N . LYS A 1 527 ? 27.003 0.995 -3.464 1.00 94.25 527 LYS A N 1
ATOM 3990 C CA . LYS A 1 527 ? 28.157 0.932 -4.379 1.00 94.25 527 LYS A CA 1
ATOM 3991 C C . LYS A 1 527 ? 27.916 1.826 -5.593 1.00 94.25 527 LYS A C 1
ATOM 3993 O O . LYS A 1 527 ? 26.786 1.957 -6.047 1.00 94.25 527 LYS A O 1
ATOM 3998 N N . ILE A 1 528 ? 28.974 2.445 -6.116 1.00 94.12 528 ILE A N 1
ATOM 3999 C CA . ILE A 1 528 ? 28.903 3.181 -7.383 1.00 94.12 528 ILE A CA 1
ATOM 4000 C C . ILE A 1 528 ? 29.202 2.228 -8.536 1.00 94.12 528 ILE A C 1
ATOM 4002 O O . ILE A 1 528 ? 30.275 1.627 -8.574 1.00 94.12 528 ILE A O 1
ATOM 4006 N N . LEU A 1 529 ? 28.228 2.023 -9.424 1.00 92.38 529 LEU A N 1
ATOM 4007 C CA . LEU A 1 529 ? 28.311 1.019 -10.484 1.00 92.38 529 LEU A CA 1
ATOM 4008 C C . LEU A 1 529 ? 27.289 1.274 -11.599 1.00 92.38 529 LEU A C 1
ATOM 4010 O O . LEU A 1 529 ? 26.246 1.876 -11.368 1.00 92.38 529 LEU A O 1
ATOM 4014 N N . THR A 1 530 ? 27.566 0.765 -12.798 1.00 90.19 530 THR A N 1
ATOM 4015 C CA . THR A 1 530 ? 26.631 0.738 -13.934 1.00 90.19 530 THR A CA 1
ATOM 4016 C C . THR A 1 530 ? 26.109 -0.680 -14.185 1.00 90.19 530 THR A C 1
ATOM 4018 O O . THR A 1 530 ? 26.750 -1.660 -13.800 1.00 90.19 530 THR A O 1
ATOM 4021 N N . PHE A 1 531 ? 24.965 -0.817 -14.863 1.00 91.50 531 PHE A N 1
ATOM 4022 C CA . PHE A 1 531 ? 24.325 -2.119 -15.105 1.00 91.50 531 PHE A CA 1
ATOM 4023 C C . PHE A 1 531 ? 25.245 -3.124 -15.816 1.00 91.50 531 PHE A C 1
ATOM 4025 O O . PHE A 1 531 ? 25.374 -4.262 -15.368 1.00 91.50 531 PHE A O 1
ATOM 4032 N N . GLY A 1 532 ? 25.972 -2.693 -16.851 1.00 85.31 532 GLY A N 1
ATOM 4033 C CA . GLY A 1 532 ? 26.914 -3.563 -17.567 1.00 85.31 532 GLY A CA 1
ATOM 4034 C C . GLY A 1 532 ? 28.123 -4.036 -16.742 1.00 85.31 532 GLY A C 1
ATOM 4035 O O . GLY A 1 532 ? 28.847 -4.926 -17.178 1.00 85.31 532 GLY A O 1
ATOM 4036 N N . LYS A 1 533 ? 28.362 -3.470 -15.550 1.00 86.44 533 LYS A N 1
ATOM 4037 C CA . LYS A 1 533 ? 29.494 -3.822 -14.674 1.00 86.44 533 LYS A CA 1
ATOM 4038 C C . LYS A 1 533 ? 29.089 -4.604 -13.424 1.00 86.44 533 LYS A C 1
ATOM 4040 O O . LYS A 1 533 ? 29.927 -4.822 -12.560 1.00 86.44 533 LYS A O 1
ATOM 4045 N N . VAL A 1 534 ? 27.847 -5.081 -13.326 1.00 86.50 534 VAL A N 1
ATOM 4046 C CA . VAL A 1 534 ? 27.343 -5.832 -12.155 1.00 86.50 534 VAL A CA 1
ATOM 4047 C C . VAL A 1 534 ? 28.244 -7.004 -11.749 1.00 86.50 534 VAL A C 1
ATOM 4049 O O . VAL A 1 534 ? 28.462 -7.210 -10.559 1.00 86.50 534 VAL A O 1
ATOM 4052 N N . ALA A 1 535 ? 28.857 -7.702 -12.711 1.00 84.38 535 ALA A N 1
ATOM 4053 C CA . ALA A 1 535 ? 29.779 -8.808 -12.439 1.00 84.38 535 ALA A CA 1
ATOM 4054 C C . ALA A 1 535 ? 30.989 -8.414 -11.563 1.00 84.38 535 ALA A C 1
ATOM 4056 O O . ALA A 1 535 ? 31.526 -9.257 -10.840 1.00 84.38 535 ALA A O 1
ATOM 4057 N N . SER A 1 536 ? 31.406 -7.140 -11.569 1.00 84.50 536 SER A N 1
ATOM 4058 C CA . SER A 1 536 ? 32.513 -6.676 -10.727 1.00 84.50 536 SER A CA 1
ATOM 4059 C C . SER A 1 536 ? 32.156 -6.618 -9.240 1.00 84.50 536 SER A C 1
ATOM 4061 O O . SER A 1 536 ? 33.067 -6.572 -8.423 1.00 84.50 536 SER A O 1
ATOM 4063 N N . LEU A 1 537 ? 30.866 -6.644 -8.865 1.00 83.31 537 LEU A N 1
ATOM 4064 C CA . LEU A 1 537 ? 30.452 -6.788 -7.459 1.00 83.31 537 LEU A CA 1
ATOM 4065 C C . LEU A 1 537 ? 30.854 -8.141 -6.874 1.00 83.31 537 LEU A C 1
ATOM 4067 O O . LEU A 1 537 ? 31.007 -8.263 -5.665 1.00 83.31 537 LEU A O 1
ATOM 4071 N N . PHE A 1 538 ? 31.000 -9.148 -7.733 1.00 79.94 538 PHE A N 1
ATOM 4072 C CA . PHE A 1 538 ? 31.202 -10.541 -7.343 1.00 79.94 538 PHE A CA 1
ATOM 4073 C C . PHE A 1 538 ? 32.602 -11.051 -7.686 1.00 79.94 538 PHE A C 1
ATOM 4075 O O . PHE A 1 538 ? 32.901 -12.227 -7.511 1.00 79.94 538 PHE A O 1
ATOM 4082 N N . SER A 1 539 ? 33.459 -10.174 -8.209 1.00 70.12 539 SER A N 1
ATOM 4083 C CA . SER A 1 539 ? 34.849 -10.498 -8.507 1.00 70.12 539 SER A CA 1
ATOM 4084 C C . SER A 1 539 ? 35.683 -10.282 -7.245 1.00 70.12 539 SER A C 1
ATOM 4086 O O . SER A 1 539 ? 35.690 -9.180 -6.700 1.00 70.12 539 SER A O 1
ATOM 4088 N N . ASN A 1 540 ? 36.398 -11.312 -6.785 1.00 55.34 540 ASN A N 1
ATOM 4089 C CA . ASN A 1 540 ? 37.327 -11.215 -5.656 1.00 55.34 540 ASN A CA 1
ATOM 4090 C C . ASN A 1 540 ? 38.497 -10.283 -6.016 1.00 55.34 540 ASN A C 1
ATOM 4092 O O . ASN A 1 540 ? 39.540 -10.742 -6.475 1.00 55.34 540 ASN A O 1
ATOM 4096 N N . SER A 1 541 ? 38.346 -8.969 -5.838 1.00 44.22 541 SER A N 1
ATOM 4097 C CA . SER A 1 541 ? 39.476 -8.042 -5.890 1.00 44.22 541 SER A CA 1
ATOM 4098 C C . SER A 1 541 ? 39.932 -7.739 -4.469 1.00 44.22 541 SER A C 1
ATOM 4100 O O . SER A 1 541 ? 39.335 -6.919 -3.769 1.00 44.22 541 SER A O 1
ATOM 4102 N N . SER A 1 542 ? 41.008 -8.395 -4.047 1.00 39.62 542 SER A N 1
ATOM 4103 C CA . SER A 1 542 ? 41.829 -7.957 -2.925 1.00 39.62 542 SER A CA 1
ATOM 4104 C C . SER A 1 542 ? 42.283 -6.520 -3.193 1.00 39.62 542 SER A C 1
ATOM 4106 O O . SER A 1 542 ? 43.084 -6.253 -4.089 1.00 39.62 542 SER A O 1
ATOM 4108 N N . THR A 1 543 ? 41.741 -5.561 -2.444 1.00 34.97 543 THR A N 1
ATOM 4109 C CA . THR A 1 543 ? 42.292 -4.208 -2.429 1.00 34.97 543 THR A CA 1
ATOM 4110 C C . THR A 1 543 ? 43.651 -4.244 -1.712 1.00 34.97 543 THR A C 1
ATOM 4112 O O . THR A 1 543 ? 43.790 -4.949 -0.710 1.00 34.97 543 THR A O 1
ATOM 4115 N N . PRO A 1 544 ? 44.667 -3.471 -2.149 1.00 36.28 544 PRO A N 1
ATOM 4116 C CA . PRO A 1 544 ? 45.962 -3.384 -1.457 1.00 36.28 544 PRO A CA 1
ATOM 4117 C C . PRO A 1 544 ? 45.877 -2.795 -0.037 1.00 36.28 544 PRO A C 1
ATOM 4119 O O . PRO A 1 544 ? 46.875 -2.739 0.673 1.00 36.28 544 PRO A O 1
ATOM 4122 N N . SER A 1 545 ? 44.696 -2.334 0.380 1.00 37.75 545 SER A N 1
ATOM 4123 C CA . SER A 1 545 ? 44.434 -1.676 1.656 1.00 37.75 545 SER A CA 1
ATOM 4124 C C . SER A 1 545 ? 43.460 -2.477 2.528 1.00 37.75 545 SER A C 1
ATOM 4126 O O . SER A 1 545 ? 42.461 -1.925 2.970 1.00 37.75 545 SER A O 1
ATOM 4128 N N . GLY A 1 546 ? 43.699 -3.778 2.730 1.00 31.39 546 GLY A N 1
ATOM 4129 C CA . GLY A 1 546 ? 43.268 -4.561 3.909 1.00 31.39 546 GLY A CA 1
ATOM 4130 C C . GLY A 1 546 ? 41.784 -4.602 4.325 1.00 31.39 546 GLY A C 1
ATOM 4131 O O . GLY A 1 546 ? 41.475 -5.219 5.336 1.00 31.39 546 GLY A O 1
ATOM 4132 N N . ALA A 1 547 ? 40.865 -3.985 3.587 1.00 34.56 547 ALA A N 1
ATOM 4133 C CA . ALA A 1 547 ? 39.436 -3.926 3.878 1.00 34.56 547 ALA A CA 1
ATOM 4134 C C . ALA A 1 547 ? 38.656 -4.262 2.601 1.00 34.56 547 ALA A C 1
ATOM 4136 O O . ALA A 1 547 ? 37.964 -3.425 2.021 1.00 34.56 547 ALA A O 1
ATOM 4137 N N . ALA A 1 548 ? 38.826 -5.489 2.111 1.00 39.00 548 ALA A N 1
ATOM 4138 C CA . ALA A 1 548 ? 37.917 -6.045 1.122 1.00 39.00 548 ALA A CA 1
ATOM 4139 C C . ALA A 1 548 ? 36.636 -6.452 1.860 1.00 39.00 548 ALA A C 1
ATOM 4141 O O . ALA A 1 548 ? 36.637 -7.393 2.649 1.00 39.00 548 ALA A O 1
ATOM 4142 N N . VAL A 1 549 ? 35.556 -5.704 1.650 1.00 42.16 549 VAL A N 1
ATOM 4143 C CA . VAL A 1 549 ? 34.223 -6.136 2.071 1.00 42.16 549 VAL A CA 1
ATOM 4144 C C . VAL A 1 549 ? 33.735 -7.121 1.016 1.00 42.16 549 VAL A C 1
ATOM 4146 O O . VAL A 1 549 ? 33.374 -6.712 -0.089 1.00 42.16 549 VAL A O 1
ATOM 4149 N N . GLU A 1 550 ? 33.800 -8.414 1.326 1.00 57.50 550 GLU A N 1
ATOM 4150 C CA . GLU A 1 550 ? 33.228 -9.459 0.478 1.00 57.50 550 GLU A CA 1
ATOM 4151 C C . GLU A 1 550 ? 31.713 -9.271 0.386 1.00 57.50 550 GLU A C 1
ATOM 4153 O O . GLU A 1 550 ? 31.029 -9.135 1.401 1.00 57.50 550 GLU A O 1
ATOM 4158 N N . VAL A 1 551 ? 31.176 -9.276 -0.836 1.00 64.62 551 VAL A N 1
ATOM 4159 C CA . VAL A 1 551 ? 29.730 -9.339 -1.050 1.00 64.62 551 VAL A CA 1
ATOM 4160 C C . VAL A 1 551 ? 29.256 -10.725 -0.618 1.00 64.62 551 VAL A C 1
ATOM 4162 O O . VAL A 1 551 ? 29.667 -11.713 -1.229 1.00 64.62 551 VAL A O 1
ATOM 4165 N N . PRO A 1 552 ? 28.386 -10.845 0.400 1.00 70.19 552 PRO A N 1
ATOM 4166 C CA . PRO A 1 552 ? 27.905 -12.150 0.819 1.00 70.19 552 PRO A CA 1
ATOM 4167 C C . PRO A 1 552 ? 27.088 -12.781 -0.321 1.00 70.19 552 PRO A C 1
ATOM 4169 O O . PRO A 1 552 ? 26.122 -12.188 -0.800 1.00 70.19 552 PRO A O 1
ATOM 4172 N N . LEU A 1 553 ? 27.467 -13.982 -0.761 1.00 80.00 553 LEU A N 1
ATOM 4173 C CA . LEU A 1 553 ? 26.812 -14.734 -1.839 1.00 80.00 553 LEU A CA 1
ATOM 4174 C C . LEU A 1 553 ? 26.111 -15.990 -1.300 1.00 80.00 553 LEU A C 1
ATOM 4176 O O . LEU A 1 553 ? 26.488 -16.496 -0.235 1.00 80.00 553 LEU A O 1
ATOM 4180 N N . PRO A 1 554 ? 25.080 -16.523 -1.986 1.00 88.56 554 PRO A N 1
ATOM 4181 C CA . PRO A 1 554 ? 24.422 -16.009 -3.197 1.00 88.56 554 PRO A CA 1
ATOM 4182 C C . PRO A 1 554 ? 23.389 -14.888 -2.941 1.00 88.56 554 PRO A C 1
ATOM 4184 O O . PRO A 1 554 ? 22.909 -14.730 -1.818 1.00 88.56 554 PRO A O 1
ATOM 4187 N N . ILE A 1 555 ? 22.989 -14.169 -3.998 1.00 92.62 555 ILE A N 1
ATOM 4188 C CA . ILE A 1 555 ? 21.869 -13.210 -4.022 1.00 92.62 555 ILE A CA 1
ATOM 4189 C C . ILE A 1 555 ? 20.526 -13.935 -4.207 1.00 92.62 555 ILE A C 1
ATOM 4191 O O . ILE A 1 555 ? 20.409 -14.842 -5.033 1.00 92.62 555 ILE A O 1
ATOM 4195 N N . ASN A 1 556 ? 19.492 -13.503 -3.480 1.00 95.12 556 ASN A N 1
ATOM 4196 C CA . ASN A 1 556 ? 18.160 -14.114 -3.482 1.00 95.12 556 ASN A CA 1
ATOM 4197 C C . ASN A 1 556 ? 17.112 -13.307 -4.255 1.00 95.12 556 ASN A C 1
ATOM 4199 O O . ASN A 1 556 ? 16.203 -13.897 -4.830 1.00 95.12 556 ASN A O 1
ATOM 4203 N N . ILE A 1 557 ? 17.211 -11.976 -4.252 1.00 98.12 557 ILE A N 1
ATOM 4204 C CA . ILE A 1 557 ? 16.249 -11.100 -4.930 1.00 98.12 557 ILE A CA 1
ATOM 4205 C C . ILE A 1 557 ? 17.005 -10.002 -5.678 1.00 98.12 557 ILE A C 1
ATOM 4207 O O . ILE A 1 557 ? 17.843 -9.329 -5.084 1.00 98.12 557 ILE A O 1
ATOM 4211 N N . LEU A 1 558 ? 16.689 -9.799 -6.957 1.00 97.75 558 LEU A N 1
ATOM 4212 C CA . LEU A 1 558 ? 17.129 -8.671 -7.772 1.00 97.75 558 LEU A CA 1
ATOM 4213 C C . LEU A 1 558 ? 15.939 -7.768 -8.094 1.00 97.75 558 LEU A C 1
ATOM 4215 O O . LEU A 1 558 ? 14.894 -8.233 -8.555 1.00 97.75 558 LEU A O 1
ATOM 4219 N N . LEU A 1 559 ? 16.136 -6.467 -7.923 1.00 98.50 559 LEU A N 1
ATOM 4220 C CA . LEU A 1 559 ? 15.179 -5.423 -8.261 1.00 98.50 559 LEU A CA 1
ATOM 4221 C C . LEU A 1 559 ? 15.839 -4.431 -9.209 1.00 98.50 559 LEU A C 1
ATOM 4223 O O . LEU A 1 559 ? 17.019 -4.112 -9.062 1.00 98.50 559 LEU A O 1
ATOM 4227 N N . CYS A 1 560 ? 15.079 -3.928 -10.177 1.00 98.06 560 CYS A N 1
ATOM 4228 C CA . CYS A 1 560 ? 15.545 -2.838 -11.019 1.00 98.06 560 CYS A CA 1
ATOM 4229 C C . CYS A 1 560 ? 14.371 -2.014 -11.546 1.00 98.06 560 CYS A C 1
ATOM 4231 O O . CYS A 1 560 ? 13.474 -2.557 -12.191 1.00 98.06 560 CYS A O 1
ATOM 4233 N N . ASN A 1 561 ? 14.400 -0.700 -11.322 1.00 97.44 561 ASN A N 1
ATOM 4234 C CA . ASN A 1 561 ? 13.577 0.254 -12.059 1.00 97.44 561 ASN A CA 1
ATOM 4235 C C . ASN A 1 561 ? 14.485 1.105 -12.958 1.00 97.44 561 ASN A C 1
ATOM 4237 O O . ASN A 1 561 ? 14.966 2.147 -12.510 1.00 97.44 561 ASN A O 1
ATOM 4241 N N . PRO A 1 562 ? 14.790 0.641 -14.183 1.00 95.94 562 PRO A N 1
ATOM 4242 C CA . PRO A 1 562 ? 15.719 1.345 -15.051 1.00 95.94 562 PRO A CA 1
ATOM 4243 C C . PRO A 1 562 ? 15.073 2.562 -15.717 1.00 95.94 562 PRO A C 1
ATOM 4245 O O . PRO A 1 562 ? 13.849 2.623 -15.834 1.00 95.94 562 PRO A O 1
ATOM 4248 N N . PRO A 1 563 ? 15.875 3.491 -16.259 1.00 93.44 563 PRO A N 1
ATOM 4249 C CA . PRO A 1 563 ? 15.357 4.448 -17.222 1.00 93.44 563 PRO A CA 1
ATOM 4250 C C . PRO A 1 563 ? 14.814 3.703 -18.454 1.00 93.44 563 PRO A C 1
ATOM 4252 O O . PRO A 1 563 ? 15.425 2.749 -18.936 1.00 93.44 563 PRO A O 1
ATOM 4255 N N . TYR A 1 564 ? 13.664 4.137 -18.973 1.00 90.19 564 TYR A N 1
ATOM 4256 C CA . TYR A 1 564 ? 12.999 3.516 -20.135 1.00 90.19 564 TYR A CA 1
ATOM 4257 C C . TYR A 1 564 ? 12.269 4.520 -21.037 1.00 90.19 564 TYR A C 1
ATOM 4259 O O . TYR A 1 564 ? 11.542 4.136 -21.956 1.00 90.19 564 TYR A O 1
ATOM 4267 N N . LEU A 1 565 ? 12.432 5.824 -20.797 1.00 87.06 565 LEU A N 1
ATOM 4268 C CA . LEU A 1 565 ? 11.952 6.852 -21.716 1.00 87.06 565 LEU A CA 1
ATOM 4269 C C . LEU A 1 565 ? 12.992 7.092 -22.819 1.00 87.06 565 LEU A C 1
ATOM 4271 O O . LEU A 1 565 ? 14.187 6.878 -22.631 1.00 87.06 565 LEU A O 1
ATOM 4275 N N . SER A 1 566 ? 12.538 7.572 -23.977 1.00 78.06 566 SER A N 1
ATOM 4276 C CA . SER A 1 566 ? 13.428 8.106 -25.018 1.00 78.06 566 SER A CA 1
ATOM 4277 C C . SER A 1 566 ? 13.101 9.570 -25.237 1.00 78.06 566 SER A C 1
ATOM 4279 O O . SER A 1 566 ? 11.911 9.875 -25.384 1.00 78.06 566 SER A O 1
ATOM 4281 N N . PRO A 1 567 ? 14.113 10.451 -25.331 1.00 65.56 567 PRO A N 1
ATOM 4282 C CA . PRO A 1 567 ? 13.921 11.882 -25.564 1.00 65.56 567 PRO A CA 1
ATOM 4283 C C . PRO A 1 567 ? 13.070 12.201 -26.802 1.00 65.56 567 PRO A C 1
ATOM 4285 O O . PRO A 1 567 ? 12.413 13.236 -26.856 1.00 65.56 567 PRO A O 1
ATOM 4288 N N . THR A 1 568 ? 13.035 11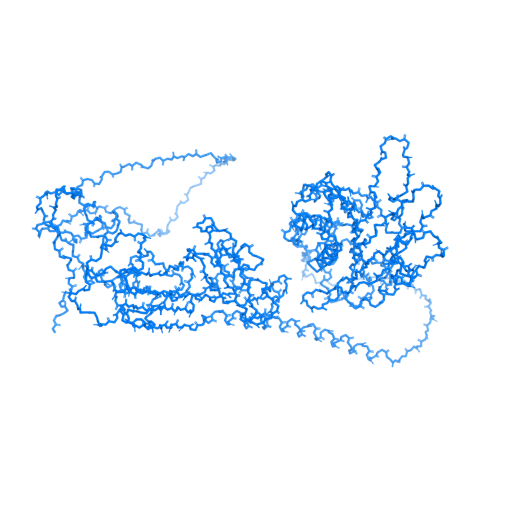.299 -27.789 1.00 62.69 568 THR A N 1
ATOM 4289 C CA . THR A 1 568 ? 12.286 11.468 -29.045 1.00 62.69 568 THR A CA 1
ATOM 4290 C C . THR A 1 568 ? 10.874 10.876 -28.995 1.00 62.69 568 THR A C 1
ATOM 4292 O O . THR A 1 568 ? 10.130 10.928 -29.978 1.00 62.69 568 THR A O 1
ATOM 4295 N N . SER A 1 569 ? 10.454 10.301 -27.862 1.00 61.59 569 SER A N 1
ATOM 4296 C CA . SER A 1 569 ? 9.155 9.639 -27.770 1.00 61.59 569 SER A CA 1
ATOM 4297 C C . SER A 1 569 ? 7.995 10.647 -27.740 1.00 61.59 569 SER A C 1
ATOM 4299 O O . SER A 1 569 ? 7.884 11.497 -26.855 1.00 61.59 569 SER A O 1
ATOM 4301 N N . ARG A 1 570 ? 7.040 10.496 -28.670 1.00 48.50 570 ARG A N 1
ATOM 4302 C CA . ARG A 1 570 ? 5.790 11.289 -28.701 1.00 48.50 570 ARG A CA 1
ATOM 4303 C C . ARG A 1 570 ? 4.956 11.170 -27.410 1.00 48.50 570 ARG A C 1
ATOM 4305 O O . ARG A 1 570 ? 4.148 12.050 -27.138 1.00 48.50 570 ARG A O 1
ATOM 4312 N N . LYS A 1 571 ? 5.170 10.130 -26.584 1.00 50.00 571 LYS A N 1
ATOM 4313 C CA . LYS A 1 571 ? 4.508 9.944 -25.275 1.00 50.00 571 LYS A CA 1
ATOM 4314 C C . LYS A 1 571 ? 4.905 11.021 -24.249 1.00 50.00 571 LYS A C 1
ATOM 4316 O O . LYS A 1 571 ? 4.057 11.407 -23.447 1.00 50.00 571 LYS A O 1
ATOM 4321 N N . ILE A 1 572 ? 6.121 11.573 -24.317 1.00 51.59 572 ILE A N 1
ATOM 4322 C CA . ILE A 1 572 ? 6.583 12.657 -23.422 1.00 51.59 572 ILE A CA 1
ATOM 4323 C C . ILE A 1 572 ? 5.806 13.955 -23.653 1.00 51.59 572 ILE A C 1
ATOM 4325 O O . ILE A 1 572 ? 5.629 14.736 -22.727 1.00 51.59 572 ILE A O 1
ATOM 4329 N N . ALA A 1 573 ? 5.253 14.168 -24.853 1.00 44.34 573 ALA A N 1
ATOM 4330 C CA . ALA A 1 573 ? 4.418 15.335 -25.138 1.00 44.34 573 ALA A CA 1
ATOM 4331 C C . ALA A 1 573 ? 3.104 15.371 -24.329 1.00 44.34 573 ALA A C 1
ATOM 4333 O O . ALA A 1 573 ? 2.503 16.434 -24.214 1.00 44.34 573 ALA A O 1
ATOM 4334 N N . SER A 1 574 ? 2.675 14.230 -23.768 1.00 41.66 574 SER A N 1
ATOM 4335 C CA . SER A 1 574 ? 1.457 14.089 -22.950 1.00 41.66 574 SER A CA 1
ATOM 4336 C C . SER A 1 574 ? 1.708 14.047 -21.436 1.00 41.66 574 SER A C 1
ATOM 4338 O O . SER A 1 574 ? 0.759 14.093 -20.651 1.00 41.66 574 SER A O 1
ATOM 4340 N N . ILE A 1 575 ? 2.973 13.941 -21.023 1.00 53.75 575 ILE A N 1
ATOM 4341 C CA . ILE A 1 575 ? 3.388 14.032 -19.622 1.00 53.75 575 ILE A CA 1
ATOM 4342 C C . ILE A 1 575 ? 3.633 15.515 -19.334 1.00 53.75 575 ILE A C 1
ATOM 4344 O O . ILE A 1 575 ? 4.072 16.245 -20.221 1.00 53.75 575 ILE A O 1
ATOM 4348 N N . ASP A 1 576 ? 3.312 15.983 -18.127 1.00 55.62 576 ASP A N 1
ATOM 4349 C CA . ASP A 1 576 ? 3.623 17.352 -17.718 1.00 55.62 576 ASP A CA 1
ATOM 4350 C C . ASP A 1 576 ? 5.144 17.547 -17.767 1.00 55.62 576 ASP A C 1
ATOM 4352 O O . ASP A 1 576 ? 5.859 17.146 -16.848 1.00 55.62 576 ASP A O 1
ATOM 4356 N N . LYS A 1 577 ? 5.637 18.091 -18.889 1.00 57.00 577 LYS A N 1
ATOM 4357 C CA . LYS A 1 577 ? 7.069 18.256 -19.163 1.00 57.00 577 LYS A CA 1
ATOM 4358 C C . LYS A 1 577 ? 7.753 18.999 -18.028 1.00 57.00 577 LYS A C 1
ATOM 4360 O O . LYS A 1 577 ? 8.836 18.605 -17.629 1.00 57.00 577 LYS A O 1
ATOM 4365 N N . THR A 1 578 ? 7.049 19.956 -17.423 1.00 56.12 578 THR A N 1
ATOM 4366 C CA . THR A 1 578 ? 7.579 20.746 -16.313 1.00 56.12 578 THR A CA 1
ATOM 4367 C C . THR A 1 578 ? 7.979 19.889 -15.114 1.00 56.12 578 THR A C 1
ATOM 4369 O O . THR A 1 578 ? 8.956 20.219 -14.464 1.00 56.12 578 THR A O 1
ATOM 4372 N N . MET A 1 579 ? 7.306 18.759 -14.860 1.00 61.25 579 MET A N 1
ATOM 4373 C CA . MET A 1 579 ? 7.681 17.852 -13.770 1.00 61.25 579 MET A CA 1
ATOM 4374 C C . MET A 1 579 ? 8.759 16.840 -14.155 1.00 61.25 579 MET A C 1
ATOM 4376 O O . MET A 1 579 ? 9.467 16.376 -13.269 1.00 61.25 579 MET A O 1
ATOM 4380 N N . LEU A 1 580 ? 8.870 16.467 -15.435 1.00 69.62 580 LEU A N 1
ATOM 4381 C CA . LEU A 1 580 ? 9.962 15.610 -15.912 1.00 69.62 580 LEU A CA 1
ATOM 4382 C C . LEU A 1 580 ? 11.281 16.380 -16.011 1.00 69.62 580 LEU A C 1
ATOM 4384 O O . LEU A 1 580 ? 12.325 15.802 -15.738 1.00 69.62 580 LEU A O 1
ATOM 4388 N N . ASP A 1 581 ? 11.223 17.667 -16.364 1.00 70.81 581 ASP A N 1
ATOM 4389 C CA . ASP A 1 581 ? 12.387 18.552 -16.504 1.00 70.81 581 ASP A CA 1
ATOM 4390 C C . ASP A 1 581 ? 13.107 18.799 -15.163 1.00 70.81 581 ASP A C 1
ATOM 4392 O O . ASP A 1 581 ? 14.239 19.277 -15.139 1.00 70.81 581 ASP A O 1
ATOM 4396 N N . GLU A 1 582 ? 12.459 18.474 -14.044 1.00 78.75 582 GLU A N 1
ATOM 4397 C CA . GLU A 1 582 ? 13.023 18.599 -12.700 1.00 78.75 582 GLU A CA 1
ATOM 4398 C C . GLU A 1 582 ? 13.648 17.313 -12.149 1.00 78.75 582 GLU A C 1
ATOM 4400 O O . GLU A 1 582 ? 14.364 17.365 -11.148 1.00 78.75 582 GLU A O 1
ATOM 4405 N N . GLU A 1 583 ? 13.341 16.158 -12.741 1.00 87.62 583 GLU A N 1
ATOM 4406 C CA . GLU A 1 583 ? 13.914 14.878 -12.323 1.00 87.62 583 GLU A CA 1
ATOM 4407 C C . GLU A 1 583 ? 15.210 14.607 -13.103 1.00 87.62 583 GLU A C 1
ATOM 4409 O O . GLU A 1 583 ? 15.353 15.067 -14.240 1.00 87.62 583 GLU A O 1
ATOM 4414 N N . PRO A 1 584 ? 16.176 13.868 -12.527 1.00 89.06 584 PRO A N 1
ATOM 4415 C CA . PRO A 1 584 ? 17.471 13.667 -13.168 1.00 89.06 584 PRO A CA 1
ATOM 4416 C C . PRO A 1 584 ? 17.295 12.915 -14.499 1.00 89.06 584 PRO A C 1
ATOM 4418 O O . PRO A 1 584 ? 16.733 11.811 -14.501 1.00 89.06 584 PRO A O 1
ATOM 4421 N N . PRO A 1 585 ? 17.767 13.470 -15.635 1.00 89.06 585 PRO A N 1
ATOM 4422 C CA . PRO A 1 585 ? 17.584 12.857 -16.948 1.00 89.06 585 PRO A CA 1
ATOM 4423 C C . PRO A 1 585 ? 18.114 11.422 -17.025 1.00 89.06 585 PRO A C 1
ATOM 4425 O O . PRO A 1 585 ? 17.511 10.584 -17.695 1.00 89.06 585 PRO A O 1
ATOM 4428 N N . GLU A 1 586 ? 19.192 11.113 -16.301 1.00 87.81 586 GLU A N 1
ATOM 4429 C CA . GLU A 1 586 ? 19.811 9.785 -16.285 1.00 87.81 586 GLU A CA 1
ATOM 4430 C C . GLU A 1 586 ? 18.905 8.716 -15.649 1.00 87.81 586 GLU A C 1
ATOM 4432 O O . GLU A 1 586 ? 19.030 7.538 -15.971 1.00 87.81 586 GLU A O 1
ATOM 4437 N N . ALA A 1 587 ? 17.965 9.110 -14.780 1.00 90.56 587 ALA A N 1
ATOM 4438 C CA . ALA A 1 587 ? 16.981 8.200 -14.187 1.00 90.56 587 ALA A CA 1
ATOM 4439 C C . ALA A 1 587 ? 15.730 8.013 -15.062 1.00 90.56 587 ALA A C 1
ATOM 4441 O O . ALA A 1 587 ? 14.938 7.102 -14.823 1.00 90.56 587 ALA A O 1
ATOM 4442 N N . LEU A 1 588 ? 15.532 8.870 -16.069 1.00 88.88 588 LEU A N 1
ATOM 4443 C CA . LEU A 1 588 ? 14.359 8.846 -16.942 1.00 88.88 588 LEU A CA 1
ATOM 4444 C C . LEU A 1 588 ? 14.656 8.203 -18.300 1.00 88.88 588 LEU A C 1
ATOM 4446 O O . LEU A 1 588 ? 13.855 7.401 -18.793 1.00 88.88 588 LEU A O 1
ATOM 4450 N N . TYR A 1 589 ? 15.782 8.562 -18.920 1.00 88.75 589 TYR A N 1
ATOM 4451 C CA . TYR A 1 589 ? 16.049 8.300 -20.333 1.00 88.75 589 TYR A CA 1
ATOM 4452 C C . TYR A 1 589 ? 17.080 7.188 -20.545 1.00 88.75 589 TYR A C 1
ATOM 4454 O O . TYR A 1 589 ? 18.220 7.304 -20.112 1.00 88.75 589 TYR A O 1
ATOM 4462 N N . ALA A 1 590 ? 16.683 6.114 -21.236 1.00 81.81 590 ALA A N 1
ATOM 4463 C CA . ALA A 1 590 ? 17.553 4.957 -21.490 1.00 81.81 590 ALA A CA 1
ATOM 4464 C C . ALA A 1 590 ? 18.506 5.180 -22.673 1.00 81.81 590 ALA A C 1
ATOM 4466 O O . ALA A 1 590 ? 19.546 4.542 -22.766 1.00 81.81 590 ALA A O 1
ATOM 4467 N N . GLY A 1 591 ? 18.133 6.071 -23.595 1.00 79.19 591 GLY A N 1
ATOM 4468 C CA . GLY A 1 591 ? 18.824 6.284 -24.860 1.00 79.19 591 GLY A CA 1
ATOM 4469 C C . GLY A 1 591 ? 17.841 6.500 -26.006 1.00 79.19 591 GLY A C 1
ATOM 4470 O O . GLY A 1 591 ? 16.671 6.840 -25.803 1.00 79.19 591 GLY A O 1
ATOM 4471 N N . SER A 1 592 ? 18.321 6.332 -27.236 1.00 76.56 592 SER A N 1
ATOM 4472 C CA . SER A 1 592 ? 17.522 6.589 -28.439 1.00 76.56 592 SER A CA 1
ATOM 4473 C C . SER A 1 592 ? 16.453 5.516 -28.676 1.00 76.56 592 SER A C 1
ATOM 4475 O O . SER A 1 592 ? 15.338 5.849 -29.091 1.00 76.56 592 SER A O 1
ATOM 4477 N N . SER A 1 593 ? 16.758 4.254 -28.349 1.00 80.38 593 SER A N 1
ATOM 4478 C CA . SER A 1 593 ? 15.894 3.098 -28.593 1.00 80.38 593 SER A CA 1
ATOM 4479 C C . SER A 1 593 ? 14.910 2.802 -27.458 1.00 80.38 593 SER A C 1
ATOM 4481 O O . SER A 1 593 ? 13.922 2.126 -27.726 1.00 80.38 593 SER A O 1
ATOM 4483 N N . GLN A 1 594 ? 15.111 3.357 -26.251 1.00 86.44 594 GLN A N 1
ATOM 4484 C CA . GLN A 1 594 ? 14.361 3.067 -25.004 1.00 86.44 594 GLN A CA 1
ATOM 4485 C C . GLN A 1 594 ? 14.734 1.736 -24.339 1.00 86.44 594 GLN A C 1
ATOM 4487 O O . GLN A 1 594 ? 14.173 1.413 -23.292 1.00 86.44 594 GLN A O 1
ATOM 4492 N N . PHE A 1 595 ? 15.639 0.953 -24.937 1.00 93.12 595 PHE A N 1
ATOM 4493 C CA . PHE A 1 595 ? 15.920 -0.422 -24.517 1.00 93.12 595 PHE A CA 1
ATOM 4494 C C . PHE A 1 595 ? 17.366 -0.671 -24.078 1.00 93.12 595 PHE A C 1
ATOM 4496 O O . PHE A 1 595 ? 17.679 -1.774 -23.632 1.00 93.12 595 PHE A O 1
ATOM 4503 N N . GLU A 1 596 ? 18.241 0.329 -24.165 1.00 92.62 596 GLU A N 1
ATOM 4504 C CA . GLU A 1 596 ? 19.668 0.211 -23.856 1.00 92.62 596 GLU A CA 1
ATOM 4505 C C . GLU A 1 596 ? 19.898 -0.277 -22.420 1.00 92.62 596 GLU A C 1
ATOM 4507 O O . GLU A 1 596 ? 20.604 -1.263 -22.210 1.00 92.62 596 GLU A O 1
ATOM 4512 N N . ALA A 1 597 ? 19.211 0.326 -21.443 1.00 94.81 597 ALA A N 1
ATOM 4513 C CA . ALA A 1 597 ? 19.305 -0.086 -20.046 1.00 94.81 597 ALA A CA 1
ATOM 4514 C C . ALA A 1 597 ? 18.901 -1.559 -19.846 1.00 94.81 597 ALA A C 1
ATOM 4516 O O . ALA A 1 597 ? 19.585 -2.290 -19.135 1.00 94.81 597 ALA A O 1
ATOM 4517 N N . TYR A 1 598 ? 17.847 -2.042 -20.518 1.00 96.88 598 TYR A N 1
ATOM 4518 C CA . TYR A 1 598 ? 17.450 -3.455 -20.439 1.00 96.88 598 TYR A CA 1
ATOM 4519 C C . TYR A 1 598 ? 18.512 -4.394 -21.011 1.00 96.88 598 TYR A C 1
ATOM 4521 O O . TYR A 1 598 ? 18.746 -5.462 -20.445 1.00 96.88 598 TYR A O 1
ATOM 4529 N N . HIS A 1 599 ? 19.171 -4.003 -22.105 1.00 95.12 599 HIS A N 1
ATOM 4530 C CA . HIS A 1 599 ? 20.274 -4.779 -22.662 1.00 95.12 599 HIS A CA 1
ATOM 4531 C C . HIS A 1 599 ? 21.465 -4.845 -21.706 1.00 95.12 599 HIS A C 1
ATOM 4533 O O . HIS A 1 599 ? 21.976 -5.945 -21.503 1.00 95.12 599 HIS A O 1
ATOM 4539 N N . GLU A 1 600 ? 21.858 -3.724 -21.093 1.00 94.62 600 GLU A N 1
ATOM 4540 C CA . GLU A 1 600 ? 22.955 -3.694 -20.118 1.00 94.62 600 GLU A CA 1
ATOM 4541 C C . GLU A 1 600 ? 22.648 -4.519 -18.864 1.00 94.62 600 GLU A C 1
ATOM 4543 O O . GLU A 1 600 ? 23.522 -5.218 -18.358 1.00 94.62 600 GLU A O 1
ATOM 4548 N N . ILE A 1 601 ? 21.408 -4.467 -18.369 1.00 95.94 601 ILE A N 1
ATOM 4549 C CA . ILE A 1 601 ? 20.962 -5.277 -17.227 1.00 95.94 601 ILE A CA 1
ATOM 4550 C C . ILE A 1 601 ? 21.052 -6.761 -17.571 1.00 95.94 601 ILE A C 1
ATOM 4552 O O . ILE A 1 601 ? 21.611 -7.542 -16.804 1.00 95.94 601 ILE A O 1
ATOM 4556 N N . ALA A 1 602 ? 20.523 -7.152 -18.731 1.00 94.75 602 ALA A N 1
ATOM 4557 C CA . ALA A 1 602 ? 20.565 -8.534 -19.184 1.00 94.75 602 ALA A CA 1
ATOM 4558 C C . ALA A 1 602 ? 22.010 -9.032 -19.374 1.00 94.75 602 ALA A C 1
ATOM 4560 O O . ALA A 1 602 ? 22.320 -10.140 -18.943 1.00 94.75 602 ALA A O 1
ATOM 4561 N N . ASP A 1 603 ? 22.902 -8.212 -19.941 1.00 91.81 603 ASP A N 1
ATOM 4562 C CA . ASP A 1 603 ? 24.328 -8.541 -20.091 1.00 91.81 603 ASP A CA 1
ATOM 4563 C C . ASP A 1 603 ? 25.049 -8.626 -18.746 1.00 91.81 603 ASP A C 1
ATOM 4565 O O . ASP A 1 603 ? 25.866 -9.525 -18.537 1.00 91.81 603 ASP A O 1
ATOM 4569 N N . GLY A 1 604 ? 24.731 -7.727 -17.813 1.00 90.81 604 GLY A N 1
ATOM 4570 C CA . GLY A 1 604 ? 25.277 -7.735 -16.460 1.00 90.81 604 GLY A CA 1
ATOM 4571 C C . GLY A 1 604 ? 24.893 -9.002 -15.697 1.00 90.81 604 GLY A C 1
ATOM 4572 O O . GLY A 1 604 ? 25.757 -9.640 -15.090 1.00 90.81 604 GLY A O 1
ATOM 4573 N N . ILE A 1 605 ? 23.621 -9.413 -15.773 1.00 91.38 605 ILE A N 1
ATOM 4574 C CA . ILE A 1 605 ? 23.134 -10.668 -15.180 1.00 91.38 605 ILE A CA 1
ATOM 4575 C C . ILE A 1 605 ? 23.800 -11.867 -15.861 1.00 91.38 605 ILE A C 1
ATOM 4577 O O . ILE A 1 605 ? 24.343 -12.726 -15.168 1.00 91.38 605 ILE A O 1
ATOM 4581 N N . LEU A 1 606 ? 23.816 -11.909 -17.197 1.00 88.69 606 LEU A N 1
ATOM 4582 C CA . LEU A 1 606 ? 24.427 -12.995 -17.965 1.00 88.69 606 LEU A CA 1
ATOM 4583 C C . LEU A 1 606 ? 25.913 -13.165 -17.630 1.00 88.69 606 LEU A C 1
ATOM 4585 O O . LEU A 1 606 ? 26.360 -14.282 -17.382 1.00 88.69 606 LEU A O 1
ATOM 4589 N N . SER A 1 607 ? 26.671 -12.070 -17.579 1.00 85.69 607 SER A N 1
ATOM 4590 C CA . SER A 1 607 ? 28.103 -12.084 -17.258 1.00 85.69 607 SER A CA 1
ATOM 4591 C C . SER A 1 607 ? 28.352 -12.556 -15.826 1.00 85.69 607 SER A C 1
ATOM 4593 O O . SER A 1 607 ? 29.238 -13.373 -15.586 1.00 85.69 607 SER A O 1
ATOM 4595 N N . SER A 1 608 ? 27.527 -12.099 -14.878 1.00 85.12 608 SER A N 1
ATOM 4596 C CA . SER A 1 608 ? 27.606 -12.522 -13.473 1.00 85.12 608 SER A CA 1
ATOM 4597 C C . SER A 1 608 ? 27.307 -14.014 -13.308 1.00 85.12 608 SER A C 1
ATOM 4599 O O . SER A 1 608 ? 27.945 -14.693 -12.510 1.00 85.12 608 SER A O 1
ATOM 4601 N N . ASP A 1 609 ? 26.367 -14.537 -14.095 1.00 79.19 609 ASP A N 1
ATOM 4602 C CA . ASP A 1 609 ? 25.979 -15.948 -14.096 1.00 79.19 609 ASP A CA 1
ATOM 4603 C C . ASP A 1 609 ? 26.964 -16.836 -14.893 1.00 79.19 609 ASP A C 1
ATOM 4605 O O . ASP A 1 609 ? 27.015 -18.050 -14.699 1.00 79.19 609 ASP A O 1
ATOM 4609 N N . SER A 1 610 ? 27.752 -16.255 -15.808 1.00 71.31 610 SER A N 1
ATOM 4610 C CA . SER A 1 610 ? 28.686 -16.973 -16.695 1.00 71.31 610 SER A CA 1
ATOM 4611 C C . SER A 1 610 ? 30.092 -17.156 -16.128 1.00 71.31 610 SER A C 1
ATOM 4613 O O . SER A 1 610 ? 30.815 -18.012 -16.630 1.00 71.31 610 SER A O 1
ATOM 4615 N N . ASN A 1 611 ? 30.474 -16.448 -15.060 1.00 61.03 611 ASN A N 1
ATOM 4616 C CA . ASN A 1 611 ? 31.780 -16.585 -14.388 1.00 61.03 611 ASN A CA 1
ATOM 4617 C C . ASN A 1 611 ? 31.962 -17.920 -13.616 1.00 61.03 611 ASN A C 1
ATOM 4619 O O . ASN A 1 611 ? 32.708 -18.006 -12.643 1.00 61.03 611 ASN A O 1
ATOM 4623 N N . TYR A 1 612 ? 31.321 -18.990 -14.089 1.00 52.00 612 TYR A N 1
ATOM 4624 C CA . TYR A 1 612 ? 31.486 -20.380 -13.675 1.00 52.00 612 TYR A CA 1
ATOM 4625 C C . TYR A 1 612 ? 32.801 -20.946 -14.245 1.00 52.00 612 TYR A C 1
ATOM 4627 O O . TYR A 1 612 ? 32.805 -21.815 -15.113 1.00 52.00 612 TYR A O 1
ATOM 4635 N N . ALA A 1 613 ? 33.942 -20.412 -13.810 1.00 43.03 613 ALA A N 1
ATOM 4636 C CA . ALA A 1 613 ? 35.251 -20.925 -14.202 1.00 43.03 613 ALA A CA 1
ATOM 4637 C C . ALA A 1 613 ? 35.802 -21.854 -13.108 1.00 43.03 613 ALA A C 1
ATOM 4639 O O . ALA A 1 613 ? 36.357 -21.409 -12.111 1.00 43.03 613 ALA A O 1
ATOM 4640 N N . GLY A 1 614 ? 35.560 -23.149 -13.328 1.00 41.19 614 GLY A N 1
ATOM 4641 C CA . GLY A 1 614 ? 36.229 -24.354 -12.819 1.00 41.19 614 GLY A CA 1
ATOM 4642 C C . GLY A 1 614 ? 37.229 -24.282 -11.655 1.00 41.19 614 GLY A C 1
ATOM 4643 O O . GLY A 1 614 ? 38.271 -23.644 -11.744 1.00 41.19 614 GLY A O 1
ATOM 4644 N N . GLY A 1 615 ? 36.979 -25.138 -10.655 1.00 38.00 615 GLY A N 1
ATOM 4645 C CA . GLY A 1 615 ? 37.996 -25.676 -9.743 1.00 38.00 615 GLY A CA 1
ATOM 4646 C C . GLY A 1 615 ? 37.647 -25.516 -8.263 1.00 38.00 615 GLY A C 1
ATOM 4647 O O . GLY A 1 615 ? 37.971 -24.500 -7.671 1.00 38.00 615 GLY A O 1
ATOM 4648 N N . ASN A 1 616 ? 37.026 -26.544 -7.667 1.00 38.12 616 ASN A N 1
ATOM 4649 C CA . ASN A 1 616 ? 36.725 -26.689 -6.230 1.00 38.12 616 ASN A CA 1
ATOM 4650 C C . ASN A 1 616 ? 35.907 -25.557 -5.566 1.00 38.12 616 ASN A C 1
ATOM 4652 O O . ASN A 1 616 ? 36.455 -24.681 -4.908 1.00 38.12 616 ASN A O 1
ATOM 4656 N N . GLY A 1 617 ? 34.571 -25.665 -5.630 1.00 47.50 617 GLY A N 1
ATOM 4657 C CA . GLY A 1 617 ? 33.643 -24.889 -4.785 1.00 47.50 617 GLY A CA 1
ATOM 4658 C C . GLY A 1 617 ? 33.020 -23.678 -5.485 1.00 47.50 617 GLY A C 1
ATOM 4659 O O . GLY A 1 617 ? 33.324 -22.537 -5.166 1.00 47.50 617 GLY A O 1
ATOM 4660 N N . ALA A 1 618 ? 32.148 -23.934 -6.463 1.00 45.53 618 ALA A N 1
ATOM 4661 C CA . ALA A 1 618 ? 31.540 -22.935 -7.341 1.00 45.53 618 ALA A CA 1
ATOM 4662 C C . ALA A 1 618 ? 30.754 -21.830 -6.598 1.00 45.53 618 ALA A C 1
ATOM 4664 O O . ALA A 1 618 ? 29.704 -22.093 -6.007 1.00 45.53 618 ALA A O 1
ATOM 4665 N N . TYR A 1 619 ? 31.197 -20.575 -6.717 1.00 52.34 619 TYR A N 1
ATOM 4666 C CA . TYR A 1 619 ? 30.420 -19.401 -6.315 1.00 52.34 619 TYR A CA 1
ATOM 4667 C C . TYR A 1 619 ? 29.227 -19.217 -7.268 1.00 52.34 619 TYR A C 1
ATOM 4669 O O . TYR A 1 619 ? 29.355 -18.633 -8.343 1.00 52.34 619 TYR A O 1
ATOM 4677 N N . ARG A 1 620 ? 28.041 -19.715 -6.894 1.00 72.62 620 ARG A N 1
ATOM 4678 C CA . ARG A 1 620 ? 26.791 -19.299 -7.549 1.00 72.62 620 ARG A CA 1
ATOM 4679 C C . ARG A 1 620 ? 26.489 -17.867 -7.111 1.00 72.62 620 ARG A C 1
ATOM 4681 O O . ARG A 1 620 ? 26.210 -17.635 -5.939 1.00 72.62 620 ARG A O 1
ATOM 4688 N N . VAL A 1 621 ? 26.554 -16.907 -8.035 1.00 83.94 621 VAL A N 1
ATOM 4689 C CA . VAL A 1 621 ? 26.218 -15.503 -7.737 1.00 83.94 621 VAL A CA 1
ATOM 4690 C C . VAL A 1 621 ? 24.747 -15.374 -7.339 1.00 83.94 621 VAL A C 1
ATOM 4692 O O . VAL A 1 621 ? 24.422 -14.724 -6.349 1.00 83.94 621 VAL A O 1
ATOM 4695 N N . PHE A 1 622 ? 23.858 -16.034 -8.079 1.00 89.25 622 PHE A N 1
ATOM 4696 C CA . PHE A 1 622 ? 22.420 -16.043 -7.824 1.00 89.25 622 PHE A CA 1
ATOM 4697 C C . PHE A 1 622 ? 21.997 -17.390 -7.242 1.00 89.25 622 PHE A C 1
ATOM 4699 O O . PHE A 1 622 ? 22.416 -18.445 -7.719 1.00 89.25 622 PHE A O 1
ATOM 4706 N N . ALA A 1 623 ? 21.171 -17.358 -6.198 1.00 88.94 623 ALA A N 1
ATOM 4707 C CA . ALA A 1 623 ? 20.663 -18.562 -5.559 1.00 88.94 623 ALA A CA 1
ATOM 4708 C C . ALA A 1 623 ? 19.726 -19.320 -6.508 1.00 88.94 623 ALA A C 1
ATOM 4710 O O . ALA A 1 623 ? 19.058 -18.723 -7.353 1.00 88.94 623 ALA A O 1
ATOM 4711 N N . ARG A 1 624 ? 19.594 -20.636 -6.327 1.00 86.31 624 ARG A N 1
ATOM 4712 C CA . ARG A 1 624 ? 18.453 -21.349 -6.912 1.00 86.31 624 ARG A CA 1
ATOM 4713 C C . ARG A 1 624 ? 17.161 -20.774 -6.320 1.00 86.31 624 ARG A C 1
ATOM 4715 O O . ARG A 1 624 ? 17.095 -20.570 -5.112 1.00 86.31 624 ARG A O 1
ATOM 4722 N N . GLY A 1 625 ? 16.174 -20.490 -7.165 1.00 90.38 625 GLY A N 1
ATOM 4723 C CA . GLY A 1 625 ? 14.959 -19.770 -6.778 1.00 90.38 625 GLY A CA 1
ATOM 4724 C C . GLY A 1 625 ? 15.137 -18.251 -6.684 1.00 90.38 625 GLY A C 1
ATOM 4725 O O . GLY A 1 625 ? 14.205 -17.563 -6.292 1.00 90.38 625 GLY A O 1
ATOM 4726 N N . CYS A 1 626 ? 16.304 -17.700 -7.049 1.00 94.38 626 CYS A N 1
ATOM 4727 C CA . CYS A 1 626 ? 16.511 -16.253 -7.049 1.00 94.38 626 CYS A CA 1
ATOM 4728 C C . CYS A 1 626 ? 15.461 -15.549 -7.919 1.00 94.38 626 CYS A C 1
ATOM 4730 O O . CYS A 1 626 ? 15.232 -15.941 -9.067 1.00 94.38 626 CYS A O 1
ATOM 4732 N N . VAL A 1 627 ? 14.833 -14.513 -7.367 1.00 98.06 627 VAL A N 1
ATOM 4733 C CA . VAL A 1 627 ? 13.758 -13.767 -8.025 1.00 98.06 627 VAL A CA 1
ATOM 4734 C C . VAL A 1 627 ? 14.317 -12.491 -8.630 1.00 98.06 627 VAL A C 1
ATOM 4736 O O . VAL A 1 627 ? 14.924 -11.692 -7.928 1.00 98.06 627 VAL A O 1
ATOM 4739 N N . PHE A 1 628 ? 14.069 -12.257 -9.914 1.00 98.19 628 PHE A N 1
ATOM 4740 C CA . PHE A 1 628 ? 14.412 -11.006 -10.586 1.00 98.19 628 PHE A CA 1
ATOM 4741 C C . PHE A 1 628 ? 13.145 -10.287 -11.044 1.00 98.19 628 PHE A C 1
ATOM 4743 O O . PHE A 1 628 ? 12.403 -10.804 -11.877 1.00 98.19 628 PHE A O 1
ATOM 4750 N N . ALA A 1 629 ? 12.905 -9.087 -10.513 1.00 98.44 629 ALA A N 1
ATOM 4751 C CA . ALA A 1 629 ? 11.798 -8.226 -10.914 1.00 98.44 629 ALA A CA 1
ATOM 4752 C C . ALA A 1 629 ? 12.320 -6.914 -11.513 1.00 98.44 629 ALA A C 1
ATOM 4754 O O . ALA A 1 629 ? 13.025 -6.149 -10.852 1.00 98.44 629 ALA A O 1
ATOM 4755 N N . VAL A 1 630 ? 11.933 -6.635 -12.759 1.00 98.44 630 VAL A N 1
ATOM 4756 C CA . VAL A 1 630 ? 12.374 -5.448 -13.507 1.00 98.44 630 VAL A CA 1
ATOM 4757 C C . VAL A 1 630 ? 11.194 -4.613 -13.983 1.00 98.44 630 VAL A C 1
ATOM 4759 O O . VAL A 1 630 ? 10.245 -5.154 -14.553 1.00 98.44 630 VAL A O 1
ATOM 4762 N N . GLU A 1 631 ? 11.240 -3.300 -13.749 1.00 98.00 631 GLU A N 1
ATOM 4763 C CA . GLU A 1 631 ? 10.198 -2.364 -14.175 1.00 98.00 631 GLU A CA 1
ATOM 4764 C C . GLU A 1 631 ? 10.212 -2.171 -15.692 1.00 98.00 631 GLU A C 1
ATOM 4766 O O . GLU A 1 631 ? 11.263 -2.071 -16.328 1.00 98.00 631 GLU A O 1
ATOM 4771 N N . ILE A 1 632 ? 9.018 -2.073 -16.273 1.00 96.12 632 ILE A N 1
ATOM 4772 C CA . ILE A 1 632 ? 8.802 -1.791 -17.684 1.00 96.12 632 ILE A CA 1
ATOM 4773 C C . ILE A 1 632 ? 7.806 -0.657 -17.896 1.00 96.12 632 ILE A C 1
ATOM 4775 O O . ILE A 1 632 ? 6.791 -0.532 -17.204 1.00 96.12 632 ILE A O 1
ATOM 4779 N N . GLY A 1 633 ? 8.062 0.138 -18.934 1.00 91.31 633 GLY A N 1
ATOM 4780 C CA . GLY A 1 633 ? 7.067 1.054 -19.468 1.00 91.31 633 GLY A CA 1
ATOM 4781 C C . GLY A 1 633 ? 5.871 0.297 -20.059 1.00 91.31 633 GLY A C 1
ATOM 4782 O O . GLY A 1 633 ? 6.002 -0.767 -20.668 1.00 91.31 633 GLY A O 1
ATOM 4783 N N . HIS A 1 634 ? 4.671 0.864 -19.922 1.00 88.81 634 HIS A N 1
ATOM 4784 C CA . HIS A 1 634 ? 3.466 0.247 -20.477 1.00 88.81 634 HIS A CA 1
ATOM 4785 C C . HIS A 1 634 ? 3.537 0.129 -22.012 1.00 88.81 634 HIS A C 1
ATOM 4787 O O . HIS A 1 634 ? 3.769 1.125 -22.718 1.00 88.81 634 HIS A O 1
ATOM 4793 N N . GLY A 1 635 ? 3.285 -1.082 -22.524 1.00 88.81 635 GLY A N 1
ATOM 4794 C CA . GLY A 1 635 ? 3.396 -1.429 -23.939 1.00 88.81 635 GLY A CA 1
ATOM 4795 C C . GLY A 1 635 ? 4.801 -1.869 -24.362 1.00 88.81 635 GLY A C 1
ATOM 4796 O O . GLY A 1 635 ? 5.046 -2.008 -25.557 1.00 88.81 635 GLY A O 1
ATOM 4797 N N . MET A 1 636 ? 5.728 -2.056 -23.415 1.00 92.94 636 MET A N 1
ATOM 4798 C CA . MET A 1 636 ? 7.088 -2.541 -23.685 1.00 92.94 636 MET A CA 1
ATOM 4799 C C . MET A 1 636 ? 7.272 -4.027 -23.346 1.00 92.94 636 MET A C 1
ATOM 4801 O O . MET A 1 636 ? 8.318 -4.581 -23.674 1.00 92.94 636 MET A O 1
ATOM 4805 N N . ALA A 1 637 ? 6.270 -4.679 -22.737 1.00 95.25 637 ALA A N 1
ATOM 4806 C CA . ALA A 1 637 ? 6.385 -6.029 -22.180 1.00 95.25 637 ALA A CA 1
ATOM 4807 C C . ALA A 1 637 ? 6.958 -7.051 -23.167 1.00 95.25 637 ALA A C 1
ATOM 4809 O O . ALA A 1 637 ? 7.973 -7.665 -22.867 1.00 95.25 637 ALA A O 1
ATOM 4810 N N . GLU A 1 638 ? 6.372 -7.175 -24.359 1.00 95.12 638 GLU A N 1
ATOM 4811 C CA . GLU A 1 638 ? 6.795 -8.171 -25.352 1.00 95.12 638 GLU A CA 1
ATOM 4812 C C . GLU A 1 638 ? 8.261 -7.986 -25.784 1.00 95.12 638 GLU A C 1
ATOM 4814 O O . GLU A 1 638 ? 9.032 -8.943 -25.834 1.00 95.12 638 GLU A O 1
ATOM 4819 N N . LYS A 1 639 ? 8.671 -6.740 -26.059 1.00 95.50 639 LYS A N 1
ATOM 4820 C CA . LYS A 1 639 ? 10.040 -6.434 -26.500 1.00 95.50 639 LYS A CA 1
ATOM 4821 C C . LYS A 1 639 ? 11.052 -6.652 -25.383 1.00 95.50 639 LYS A C 1
ATOM 4823 O O . LYS A 1 639 ? 12.082 -7.270 -25.620 1.00 95.50 639 LYS A O 1
ATOM 4828 N N . VAL A 1 640 ? 10.760 -6.168 -24.176 1.00 96.88 640 VAL A N 1
ATOM 4829 C CA . VAL A 1 640 ? 11.665 -6.329 -23.030 1.00 96.88 640 VAL A CA 1
ATOM 4830 C C . VAL A 1 640 ? 11.761 -7.801 -22.631 1.00 96.88 640 VAL A C 1
ATOM 4832 O O . VAL A 1 640 ? 12.855 -8.295 -22.378 1.00 96.88 640 VAL A O 1
ATOM 4835 N N . GLN A 1 641 ? 10.646 -8.535 -22.655 1.00 96.56 641 GLN A N 1
ATOM 4836 C CA . GLN A 1 641 ? 10.642 -9.975 -22.414 1.00 96.56 641 GLN A CA 1
ATOM 4837 C C . GLN A 1 641 ? 11.527 -10.712 -23.419 1.00 96.56 641 GLN A C 1
ATOM 4839 O O . GLN A 1 641 ? 12.313 -11.558 -23.007 1.00 96.56 641 GLN A O 1
ATOM 4844 N N . ARG A 1 642 ? 11.469 -10.351 -24.708 1.00 95.75 642 ARG A N 1
ATOM 4845 C CA . ARG A 1 642 ? 12.346 -10.923 -25.739 1.00 95.75 642 ARG A CA 1
ATOM 4846 C C . ARG A 1 642 ? 13.830 -10.699 -25.428 1.00 95.75 642 ARG A C 1
ATOM 4848 O O . ARG A 1 642 ? 14.593 -11.653 -25.501 1.00 95.75 642 ARG A O 1
ATOM 4855 N N . ILE A 1 643 ? 14.220 -9.496 -24.988 1.00 95.94 643 ILE A N 1
ATOM 4856 C CA . ILE A 1 643 ? 15.612 -9.182 -24.604 1.00 95.94 643 ILE A CA 1
ATOM 4857 C C . ILE A 1 643 ? 16.119 -10.145 -23.521 1.00 95.94 643 ILE A C 1
ATOM 4859 O O . ILE A 1 643 ? 17.184 -10.745 -23.664 1.00 95.94 643 ILE A O 1
ATOM 4863 N N . PHE A 1 644 ? 15.359 -10.315 -22.438 1.00 95.12 644 PHE A N 1
ATOM 4864 C CA . PHE A 1 644 ? 15.751 -11.217 -21.351 1.00 95.12 644 PHE A CA 1
ATOM 4865 C C . PHE A 1 644 ? 15.633 -12.693 -21.747 1.00 95.12 644 PHE A C 1
ATOM 4867 O O . PHE A 1 644 ? 16.443 -13.516 -21.317 1.00 95.12 644 PHE A O 1
ATOM 4874 N N . GLN A 1 645 ? 14.663 -13.044 -22.590 1.00 90.94 645 GLN A N 1
ATOM 4875 C CA . GLN A 1 645 ? 14.510 -14.404 -23.085 1.00 90.94 645 GLN A CA 1
ATOM 4876 C C . GLN A 1 645 ? 15.722 -14.829 -23.922 1.00 90.94 645 GLN A C 1
ATOM 4878 O O . GLN A 1 645 ? 16.265 -15.904 -23.685 1.00 90.94 645 GLN A O 1
ATOM 4883 N N . GLU A 1 646 ? 16.178 -13.972 -24.835 1.00 89.50 646 GLU A N 1
ATOM 4884 C CA . GLU A 1 646 ? 17.332 -14.219 -25.706 1.00 89.50 646 GLU A CA 1
ATOM 4885 C C . GLU A 1 646 ? 18.662 -14.222 -24.941 1.00 89.50 646 GLU A C 1
ATOM 4887 O O . GLU A 1 646 ? 19.546 -15.008 -25.270 1.00 89.50 646 GLU A O 1
ATOM 4892 N N . LYS A 1 647 ? 18.809 -13.378 -23.911 1.00 88.12 647 LYS A N 1
ATOM 4893 C CA . LYS A 1 647 ? 20.080 -13.237 -23.181 1.00 88.12 647 LYS A CA 1
ATOM 4894 C C . LYS A 1 647 ? 20.223 -14.165 -21.979 1.00 88.12 647 LYS A C 1
ATOM 4896 O O . LYS A 1 647 ? 21.216 -14.875 -21.888 1.00 88.12 647 LYS A O 1
ATOM 4901 N N . ILE A 1 648 ? 19.267 -14.163 -21.045 1.00 87.56 648 ILE A N 1
ATOM 4902 C CA . ILE A 1 648 ? 19.411 -14.888 -19.766 1.00 87.56 648 ILE A CA 1
ATOM 4903 C C . ILE A 1 648 ? 18.629 -16.207 -19.722 1.00 87.56 648 ILE A C 1
ATOM 4905 O O . ILE A 1 648 ? 19.044 -17.130 -19.020 1.00 87.56 648 ILE A O 1
ATOM 4909 N N . CYS A 1 649 ? 17.527 -16.339 -20.475 1.00 83.50 649 CYS A N 1
ATOM 4910 C CA . CYS A 1 649 ? 16.719 -17.569 -20.472 1.00 83.50 649 CYS A CA 1
ATOM 4911 C C . CYS A 1 649 ? 17.174 -18.600 -21.517 1.00 83.50 649 CYS A C 1
ATOM 4913 O O . CYS A 1 649 ? 16.995 -19.794 -21.298 1.00 83.50 649 CYS A O 1
ATOM 4915 N N . ALA A 1 650 ? 17.748 -18.168 -22.646 1.00 77.81 650 ALA A N 1
ATOM 4916 C CA . ALA A 1 650 ? 18.177 -19.058 -23.731 1.00 77.81 650 ALA A CA 1
ATOM 4917 C C . ALA A 1 650 ? 19.466 -19.844 -23.420 1.00 77.81 650 ALA A C 1
ATOM 4919 O O . ALA A 1 650 ? 19.836 -20.752 -24.164 1.00 77.81 650 ALA A O 1
ATOM 4920 N N . VAL A 1 651 ? 20.154 -19.514 -22.324 1.00 70.19 651 VAL A N 1
ATOM 4921 C CA . VAL A 1 651 ? 21.395 -20.184 -21.924 1.00 70.19 651 VAL A CA 1
ATOM 4922 C C . VAL A 1 651 ? 21.082 -21.603 -21.455 1.00 70.19 651 VAL A C 1
ATOM 4924 O O . VAL A 1 651 ? 20.474 -21.793 -20.399 1.00 70.19 651 VAL A O 1
ATOM 4927 N N . SER A 1 652 ? 21.516 -22.587 -22.246 1.00 63.69 652 SER A N 1
ATOM 4928 C CA . SER A 1 652 ? 21.412 -24.012 -21.920 1.00 63.69 652 SER A CA 1
ATOM 4929 C C . SER A 1 652 ? 22.633 -24.479 -21.123 1.00 63.69 652 SER A C 1
ATOM 4931 O O . SER A 1 652 ? 23.758 -24.052 -21.390 1.00 63.69 652 SER A O 1
ATOM 4933 N N . LEU A 1 653 ? 22.433 -25.366 -20.150 1.00 61.75 653 LEU A N 1
ATOM 4934 C CA . LEU A 1 653 ? 23.526 -26.067 -19.471 1.00 61.75 653 LEU A CA 1
ATOM 4935 C C . LEU A 1 653 ? 24.167 -27.059 -20.454 1.00 61.75 653 LEU A C 1
ATOM 4937 O O . LEU A 1 653 ? 23.504 -27.976 -20.932 1.00 61.75 653 LEU A O 1
ATOM 4941 N N . SER A 1 654 ? 25.449 -26.892 -20.782 1.00 50.72 654 SER A N 1
ATOM 4942 C CA . SER A 1 654 ? 26.181 -27.887 -21.570 1.00 50.72 654 SER A CA 1
ATOM 4943 C C . SER A 1 654 ? 26.386 -29.149 -20.726 1.00 50.72 654 SER A C 1
ATOM 4945 O O . SER A 1 654 ? 27.101 -29.071 -19.731 1.00 50.72 654 SER A O 1
ATOM 4947 N N . ASN A 1 655 ? 25.749 -30.263 -21.115 1.00 46.66 655 ASN A N 1
ATOM 4948 C CA . ASN A 1 655 ? 25.908 -31.641 -20.617 1.00 46.66 655 ASN A CA 1
ATOM 4949 C C . ASN A 1 655 ? 26.895 -31.810 -19.444 1.00 46.66 655 ASN A C 1
ATOM 4951 O O . ASN A 1 655 ? 28.041 -32.206 -19.652 1.00 46.66 655 ASN A O 1
ATOM 4955 N N . SER A 1 656 ? 26.455 -31.547 -18.212 1.00 44.03 656 SER A N 1
ATOM 4956 C CA . SER A 1 656 ? 27.188 -31.967 -17.020 1.00 44.03 656 SER A CA 1
ATOM 4957 C C . SER A 1 656 ? 26.548 -33.238 -16.478 1.00 44.03 656 SER A C 1
ATOM 4959 O O . SER A 1 656 ? 25.454 -33.229 -15.921 1.00 44.03 656 SER A O 1
ATOM 4961 N N . SER A 1 657 ? 27.259 -34.350 -16.619 1.00 42.06 657 SER A N 1
ATOM 4962 C CA . SER A 1 657 ? 26.973 -35.653 -16.007 1.00 42.06 657 SER A CA 1
ATOM 4963 C C . SER A 1 657 ? 27.098 -35.663 -14.468 1.00 42.06 657 SER A C 1
ATOM 4965 O O . SER A 1 657 ? 27.262 -36.725 -13.884 1.00 42.06 657 SER A O 1
ATOM 4967 N N . ASP A 1 658 ? 27.001 -34.498 -13.819 1.00 44.16 658 ASP A N 1
ATOM 4968 C CA . ASP A 1 658 ? 27.228 -34.269 -12.381 1.00 44.16 658 ASP A CA 1
ATOM 4969 C C . ASP A 1 658 ? 25.967 -33.756 -11.648 1.00 44.16 658 ASP A C 1
ATOM 4971 O O . ASP A 1 658 ? 26.041 -33.183 -10.560 1.00 44.16 658 ASP A O 1
ATOM 4975 N N . CYS A 1 659 ? 24.771 -33.934 -12.216 1.00 43.09 659 CYS A N 1
ATOM 4976 C CA . CYS A 1 659 ? 23.516 -33.607 -11.533 1.00 43.09 659 CYS A CA 1
ATOM 4977 C C . CYS A 1 659 ? 23.053 -34.763 -10.627 1.00 43.09 659 CYS A C 1
ATOM 4979 O O . CYS A 1 659 ? 22.169 -35.541 -10.970 1.00 43.09 659 CYS A O 1
ATOM 4981 N N . GLY A 1 660 ? 23.653 -34.855 -9.437 1.00 40.91 660 GLY A N 1
ATOM 4982 C CA . GLY A 1 660 ? 23.304 -35.834 -8.399 1.00 40.91 660 GLY A CA 1
ATOM 4983 C C . GLY A 1 660 ? 21.952 -35.632 -7.694 1.00 40.91 660 GLY A C 1
ATOM 4984 O O . GLY A 1 660 ? 21.593 -36.469 -6.875 1.00 40.91 660 GLY A O 1
ATOM 4985 N N . ASP A 1 661 ? 21.177 -34.591 -8.018 1.00 41.34 661 ASP A N 1
ATOM 4986 C CA . ASP A 1 661 ? 19.877 -34.323 -7.387 1.00 41.34 661 ASP A CA 1
ATOM 4987 C C . ASP A 1 661 ? 18.752 -34.328 -8.433 1.00 41.34 661 ASP A C 1
ATOM 4989 O O . ASP A 1 661 ? 18.705 -33.480 -9.327 1.00 41.34 661 ASP A O 1
ATOM 4993 N N . GLY A 1 662 ? 17.841 -35.301 -8.316 1.00 39.94 662 GLY A N 1
ATOM 4994 C CA . GLY A 1 662 ? 16.801 -35.687 -9.284 1.00 39.94 662 GLY A CA 1
ATOM 4995 C C . GLY A 1 662 ? 15.672 -34.681 -9.564 1.00 39.94 662 GLY A C 1
ATOM 4996 O O . GLY A 1 662 ? 14.504 -35.050 -9.531 1.00 39.94 662 GLY A O 1
ATOM 4997 N N . PHE A 1 663 ? 16.004 -33.432 -9.889 1.00 40.22 663 PHE A N 1
ATOM 4998 C CA . PHE A 1 663 ? 15.083 -32.408 -10.396 1.00 40.22 663 PHE A CA 1
ATOM 4999 C C . PHE A 1 663 ? 15.697 -31.672 -11.598 1.00 40.22 663 PHE A C 1
ATOM 5001 O O . PHE A 1 663 ? 15.836 -30.446 -11.590 1.00 40.22 663 PHE A O 1
ATOM 5008 N N . ALA A 1 664 ? 16.102 -32.417 -12.629 1.00 40.25 664 ALA A N 1
ATOM 5009 C CA . ALA A 1 664 ? 16.388 -31.831 -13.933 1.00 40.25 664 ALA A CA 1
ATOM 5010 C C . ALA A 1 664 ? 15.052 -31.465 -14.599 1.00 40.25 664 ALA A C 1
ATOM 5012 O O . ALA A 1 664 ? 14.323 -32.343 -15.055 1.00 40.25 664 ALA A O 1
ATOM 5013 N N . ASP A 1 665 ? 14.710 -30.176 -14.615 1.00 43.59 665 ASP A N 1
ATOM 5014 C CA . ASP A 1 665 ? 13.691 -29.670 -15.537 1.00 43.59 665 ASP A CA 1
ATOM 5015 C C . ASP A 1 665 ? 14.199 -29.919 -16.969 1.00 43.59 665 ASP A C 1
ATOM 5017 O O . ASP A 1 665 ? 15.374 -29.675 -17.266 1.00 43.59 665 ASP A O 1
ATOM 5021 N N . SER A 1 666 ? 13.346 -30.453 -17.842 1.00 46.03 666 SER A N 1
ATOM 5022 C CA . SER A 1 666 ? 13.717 -31.041 -19.140 1.00 46.03 666 SER A CA 1
ATOM 5023 C C . SER A 1 666 ? 14.306 -30.048 -20.153 1.00 46.03 666 SER A C 1
ATOM 5025 O O . SER A 1 666 ? 14.781 -30.458 -21.210 1.00 46.03 666 SER A O 1
ATOM 5027 N N . ASP A 1 667 ? 14.295 -28.753 -19.831 1.00 50.47 667 ASP A N 1
ATOM 5028 C CA . ASP A 1 667 ? 14.622 -27.657 -20.743 1.00 50.47 667 ASP A CA 1
ATOM 5029 C C . ASP A 1 667 ? 16.062 -27.117 -20.619 1.00 50.47 667 ASP A C 1
ATOM 5031 O O . ASP A 1 667 ? 16.486 -26.340 -21.473 1.00 50.47 667 ASP A O 1
ATOM 5035 N N . GLY A 1 668 ? 16.814 -27.457 -19.562 1.00 56.19 668 GLY A N 1
ATOM 5036 C CA . GLY A 1 668 ? 18.218 -27.031 -19.394 1.00 56.19 668 GLY A CA 1
ATOM 5037 C C . GLY A 1 668 ? 18.462 -25.515 -19.249 1.00 56.19 668 GLY A C 1
ATOM 5038 O O . GLY A 1 668 ? 19.609 -25.081 -19.352 1.00 56.19 668 GLY A O 1
ATOM 5039 N N . LYS A 1 669 ? 17.416 -24.706 -19.019 1.00 67.19 669 LYS A N 1
ATOM 5040 C CA . LYS A 1 669 ? 17.472 -23.232 -18.946 1.00 67.19 669 LYS A CA 1
ATOM 5041 C C . LYS A 1 669 ? 17.922 -22.724 -17.575 1.00 67.19 669 LYS A C 1
ATOM 5043 O O . LYS A 1 669 ? 17.514 -23.243 -16.540 1.00 67.19 669 LYS A O 1
ATOM 5048 N N . ARG A 1 670 ? 18.699 -21.635 -17.566 1.00 80.44 670 ARG A N 1
ATOM 5049 C CA . ARG A 1 670 ? 19.194 -20.992 -16.333 1.00 80.44 670 ARG A CA 1
ATOM 5050 C C . ARG A 1 670 ? 18.159 -20.110 -15.630 1.00 80.44 670 ARG A C 1
ATOM 5052 O O . ARG A 1 670 ? 18.027 -20.186 -14.410 1.00 80.44 670 ARG A O 1
ATOM 5059 N N . TRP A 1 671 ? 17.437 -19.289 -16.387 1.00 90.50 671 TRP A N 1
ATOM 5060 C CA . TRP A 1 671 ? 16.362 -18.416 -15.903 1.00 90.50 671 TRP A CA 1
ATOM 5061 C C . TRP A 1 671 ? 15.062 -18.716 -16.645 1.00 90.50 671 TRP A C 1
ATOM 5063 O O . TRP A 1 671 ? 15.079 -19.124 -17.808 1.00 90.50 671 TRP A O 1
ATOM 5073 N N . ARG A 1 672 ? 13.928 -18.469 -15.990 1.00 92.56 672 ARG A N 1
ATOM 5074 C CA . ARG A 1 672 ? 12.595 -18.617 -16.578 1.00 92.56 672 ARG A CA 1
ATOM 5075 C C . ARG A 1 672 ? 11.727 -17.411 -16.269 1.00 92.56 672 ARG A C 1
ATOM 5077 O O . ARG A 1 672 ? 11.736 -16.897 -15.157 1.00 92.56 672 ARG A O 1
ATOM 5084 N N . PHE A 1 673 ? 10.948 -16.994 -17.261 1.00 95.50 673 PHE A N 1
ATOM 5085 C CA . PHE A 1 673 ? 9.886 -16.010 -17.087 1.00 95.50 673 PHE A CA 1
ATOM 5086 C C . PHE A 1 673 ? 8.723 -16.604 -16.283 1.00 95.50 673 PHE A C 1
ATOM 5088 O O . PHE A 1 673 ? 8.224 -17.674 -16.626 1.00 95.50 673 PHE A O 1
ATOM 5095 N N . VAL A 1 674 ? 8.288 -15.898 -15.241 1.00 96.12 674 VAL A N 1
ATOM 5096 C CA . VAL A 1 674 ? 7.218 -16.336 -14.336 1.00 96.12 674 VAL A CA 1
ATOM 5097 C C . VAL A 1 674 ? 5.925 -15.594 -14.637 1.00 96.12 674 VAL A C 1
ATOM 5099 O O . VAL A 1 674 ? 4.916 -16.216 -14.960 1.00 96.12 674 VAL A O 1
ATOM 5102 N N . GLU A 1 675 ? 5.944 -14.263 -14.548 1.00 96.38 675 GLU A N 1
ATOM 5103 C CA . GLU A 1 675 ? 4.742 -13.459 -14.754 1.00 96.38 675 GLU A CA 1
ATOM 5104 C C . GLU A 1 675 ? 5.019 -12.026 -15.231 1.00 96.38 675 GLU A C 1
ATOM 5106 O O . GLU A 1 675 ? 6.099 -11.459 -15.050 1.00 96.38 675 GLU A O 1
ATOM 5111 N N . LEU A 1 676 ? 3.981 -11.428 -15.824 1.00 97.38 676 LEU A N 1
ATOM 5112 C CA . LEU A 1 676 ? 3.889 -10.003 -16.134 1.00 97.38 676 LEU A CA 1
ATOM 5113 C C . LEU A 1 676 ? 3.077 -9.312 -15.032 1.00 97.38 676 LEU A C 1
ATOM 5115 O O . LEU A 1 676 ? 1.850 -9.426 -14.981 1.00 97.38 676 LEU A O 1
ATOM 5119 N N . GLY A 1 677 ? 3.759 -8.561 -14.172 1.00 94.06 677 GLY A N 1
ATOM 5120 C CA . GLY A 1 677 ? 3.143 -7.776 -13.112 1.00 94.06 677 GLY A CA 1
ATOM 5121 C C . GLY A 1 677 ? 2.383 -6.572 -13.666 1.00 94.06 677 GLY A C 1
ATOM 5122 O O . GLY A 1 677 ? 2.901 -5.794 -14.476 1.00 94.06 677 GLY A O 1
ATOM 5123 N N . ARG A 1 678 ? 1.141 -6.398 -13.206 1.00 91.94 678 ARG A N 1
ATOM 5124 C CA . ARG A 1 678 ? 0.264 -5.273 -13.559 1.00 91.94 678 ARG A CA 1
ATOM 5125 C C . ARG A 1 678 ? -0.146 -4.490 -12.313 1.00 91.94 678 ARG A C 1
ATOM 5127 O O . ARG A 1 678 ? -0.334 -5.078 -11.250 1.00 91.94 678 ARG A O 1
ATOM 5134 N N . ASP A 1 679 ? -0.295 -3.171 -12.451 1.00 85.88 679 ASP A N 1
ATOM 5135 C CA . ASP A 1 679 ? -0.861 -2.330 -11.389 1.00 85.88 679 ASP A CA 1
ATOM 5136 C C . ASP A 1 679 ? -2.389 -2.491 -11.279 1.00 85.88 679 ASP A C 1
ATOM 5138 O O . ASP A 1 679 ? -3.036 -3.176 -12.073 1.00 85.88 679 ASP A O 1
ATOM 5142 N N . PHE A 1 680 ? -2.994 -1.809 -10.305 1.00 77.12 680 PHE A N 1
ATOM 5143 C CA . PHE A 1 680 ? -4.443 -1.820 -10.065 1.00 77.12 680 PHE A CA 1
ATOM 5144 C C . PHE A 1 680 ? -5.299 -1.319 -11.249 1.00 77.12 680 PHE A C 1
ATOM 5146 O O . PHE A 1 680 ? -6.516 -1.534 -11.276 1.00 77.12 680 PHE A O 1
ATOM 5153 N N . ARG A 1 681 ? -4.693 -0.626 -12.225 1.00 79.62 681 ARG A N 1
ATOM 5154 C CA . ARG A 1 681 ? -5.348 -0.177 -13.466 1.00 79.62 681 ARG A CA 1
ATOM 5155 C C . ARG A 1 681 ? -5.251 -1.228 -14.572 1.00 79.62 681 ARG A C 1
ATOM 5157 O O . ARG A 1 681 ? -5.793 -1.008 -15.647 1.00 79.62 681 ARG A O 1
ATOM 5164 N N . GLY A 1 682 ? -4.566 -2.344 -14.327 1.00 80.62 682 GLY A N 1
ATOM 5165 C CA . GLY A 1 682 ? -4.255 -3.356 -15.331 1.00 80.62 682 GLY A CA 1
ATOM 5166 C C . GLY A 1 682 ? -3.095 -2.963 -16.247 1.00 80.62 682 GLY A C 1
ATOM 5167 O O . GLY A 1 682 ? -2.847 -3.655 -17.236 1.00 80.62 682 GLY A O 1
ATOM 5168 N N . LEU A 1 683 ? -2.372 -1.877 -15.946 1.00 84.06 683 LEU A N 1
ATOM 5169 C CA . LEU A 1 683 ? -1.226 -1.457 -16.745 1.00 84.06 683 LEU A CA 1
ATOM 5170 C C . LEU A 1 683 ? -0.009 -2.301 -16.393 1.00 84.06 683 LEU A C 1
ATOM 5172 O O . LEU A 1 683 ? 0.252 -2.575 -15.226 1.00 84.06 683 LEU A O 1
ATOM 5176 N N . GLU A 1 684 ? 0.737 -2.680 -17.419 1.00 91.94 684 GLU A N 1
ATOM 5177 C CA . GLU A 1 684 ? 2.005 -3.407 -17.314 1.00 91.94 684 GLU A CA 1
ATOM 5178 C C . GLU A 1 684 ? 3.008 -2.597 -16.499 1.00 91.94 684 GLU A C 1
ATOM 5180 O O . GLU A 1 684 ? 3.151 -1.392 -16.729 1.00 91.94 684 GLU A O 1
ATOM 5185 N N . ARG A 1 685 ? 3.663 -3.257 -15.540 1.00 94.81 685 ARG A N 1
ATOM 5186 C CA . ARG A 1 685 ? 4.640 -2.628 -14.649 1.00 94.81 685 ARG A CA 1
ATOM 5187 C C . ARG A 1 685 ? 5.938 -3.373 -14.526 1.00 94.81 685 ARG A C 1
ATOM 5189 O O . ARG A 1 685 ? 6.958 -2.712 -14.506 1.00 94.81 685 ARG A O 1
ATOM 5196 N N . CYS A 1 686 ? 5.938 -4.693 -14.433 1.00 97.69 686 CYS A N 1
ATOM 5197 C CA . CYS A 1 686 ? 7.195 -5.416 -14.303 1.00 97.69 686 CYS A CA 1
ATOM 5198 C C . CYS A 1 686 ? 7.148 -6.788 -14.953 1.00 97.69 686 CYS A C 1
ATOM 5200 O O . CYS A 1 686 ? 6.081 -7.373 -15.122 1.00 97.69 686 CYS A O 1
ATOM 5202 N N . LEU A 1 687 ? 8.323 -7.295 -15.302 1.00 98.44 687 LEU A N 1
ATOM 5203 C CA . LEU A 1 687 ? 8.527 -8.691 -15.663 1.00 98.44 687 LEU A CA 1
ATOM 5204 C C . LEU A 1 687 ? 9.220 -9.382 -14.493 1.00 98.44 687 LEU A C 1
ATOM 5206 O O . LEU A 1 687 ? 10.143 -8.814 -13.906 1.00 98.44 687 LEU A O 1
ATOM 5210 N N . VAL A 1 688 ? 8.759 -10.585 -14.162 1.00 98.31 688 VAL A N 1
ATOM 5211 C CA . VAL A 1 688 ? 9.279 -11.383 -13.050 1.00 98.31 688 VAL A CA 1
ATOM 5212 C C . VAL A 1 688 ? 9.897 -12.658 -13.603 1.00 98.31 688 VAL A C 1
ATOM 5214 O O . VAL A 1 688 ? 9.267 -13.371 -14.388 1.00 98.31 688 VAL A O 1
ATOM 5217 N N . TYR A 1 689 ? 11.122 -12.941 -13.179 1.00 97.56 689 TYR A N 1
ATOM 5218 C CA . TYR A 1 689 ? 11.890 -14.118 -13.554 1.00 97.56 689 TYR A CA 1
ATOM 5219 C C . TYR A 1 689 ? 12.357 -14.873 -12.315 1.00 97.56 689 TYR A C 1
ATOM 5221 O O . TYR A 1 689 ? 12.533 -14.298 -11.242 1.00 97.56 689 TYR A O 1
ATOM 5229 N N . GLU A 1 690 ? 12.603 -16.160 -12.500 1.00 94.94 690 GLU A N 1
ATOM 5230 C CA . GLU A 1 690 ? 13.120 -17.072 -11.488 1.00 94.94 690 GLU A CA 1
ATOM 5231 C C . GLU A 1 690 ? 14.376 -17.770 -12.015 1.00 94.94 690 GLU A C 1
ATOM 5233 O O . GLU A 1 690 ? 14.413 -18.237 -13.159 1.00 94.94 690 GLU A O 1
ATOM 5238 N N . LYS A 1 691 ? 15.398 -17.867 -11.165 1.00 90.94 691 LYS A N 1
ATOM 5239 C CA . LYS A 1 691 ? 16.601 -18.665 -11.403 1.00 90.94 691 LYS A CA 1
ATOM 5240 C C . LYS A 1 691 ? 16.307 -20.142 -11.125 1.00 90.94 691 LYS A C 1
ATOM 5242 O O . LYS A 1 691 ? 16.058 -20.518 -9.981 1.00 90.94 691 LYS A O 1
ATOM 5247 N N . ILE A 1 692 ? 16.374 -20.988 -12.151 1.00 85.25 692 ILE A N 1
ATOM 5248 C CA . ILE A 1 692 ? 16.082 -22.428 -12.028 1.00 85.25 692 ILE A CA 1
ATOM 5249 C C . ILE A 1 692 ? 17.320 -23.221 -11.600 1.00 85.25 692 ILE A C 1
ATOM 5251 O O . ILE A 1 692 ? 17.205 -24.123 -10.762 1.00 85.25 692 ILE A O 1
ATOM 5255 N N . PHE A 1 693 ? 18.488 -22.892 -12.166 1.00 65.88 693 PHE A N 1
ATOM 5256 C CA . PHE A 1 693 ? 19.723 -23.659 -11.981 1.00 65.88 693 PHE A CA 1
ATOM 5257 C C . PHE A 1 693 ? 20.944 -22.785 -11.740 1.00 65.88 693 PHE A C 1
ATOM 5259 O O . PHE A 1 693 ? 21.276 -21.993 -12.650 1.00 65.88 693 PHE A O 1
#

Foldseek 3Di:
DDPPDPWPKDFWDFAAPPAFQDQLRRCCVVVVLQRVDSVSSLVQLCVQQKDKQNHTHHDDDDDPDDDDDDDDDDDDDDDDDDDDDDDDDDDDDDDDDDDDPPPDGGHDGGIIMMGIDGPVNVVVLVVVQAPKAWFDDDDQKTKIKHDAQDDPPDSSNVVNVLVRDDPPDPPVFSVQWQWDFPADDHNLEIEMTMIGGFGRPDDNDDPDDDPPRRLKFDKKWKKKFKWADDDDDDQQDKDKFQCADPVGGGWMKIKGWHDWFAAPQGLLRIITIIIIIIDDDSDHCPVLQRCLVPPIHTDADDPSHDHTPVDVPVTTRMYGFKIWIQHNVRDIDITGHDRPVVVVVVRVVRNVVVVVVVVVVVVVVVVVVVVVVPPPDDDDDDDDDDDDDDDDDDDDDDDDDDDDPDPPQDDDVCQVVQWDDEPNDIAGHHLQADHDDNLLVLLLVVQLVLLCVVPVPDDLPAAAEEEEAQCQQVRNVLVNLVVNCVSCVVHDSLRHAYEYEHQDPSSQVRNCVRCVVSVNNNGYHYDNDALLCLLVLQDPDDDPPPDDPRDDDAHAEYEYEAAQDAPPDPVCVVPPVSHVVSHDVRRHHCYHVSCNSLLSNLNSVLSNQPPQDDDPDGGRNHDQFRKYKYWDDFPCVVVSVVSNCVRQFQDADDDDPPPPDPDPDPRRGQKDWDDFGARSVRTTTITMMTGHD

Sequence (693 aa):
MNKTEIQRAALPVTVTPEDSRTLHKFLRARFPTLIPSRRQALEAVAAGQVAINGSTIAAPIHNTSSCTPPTTTATTTTIASVSTDSIGISVGTVDAGAVDATAAPELKIGDTVSVTRTAEDVTRRAAEAVDVNLCADFKGATVFWKAAGVSMAAPAFLDTLRTRMPPSVSEQVFDAMPMQPLNLLAKADSGLILVAKLKANSPANTSNIDSTDTNISDIQLVYRCMVHGRAGLAKGDQFTLATPLQDAPDCSTRFTVVSFTRTRNASDGFLTTLDATPLKSHAHKQVLGHLFASPNPVIGNSRLAKQHRTCRDKGMFLSLISISFVDSDGQRCLVTHPEPTKFEALRKKEEKFFLKKQDEIDAAVRDSKKFKSDDGNHFEENASRNLDCTNGGNSDIANDTISSIPKKSFMNPAYIRQEAEFRGFKFKVTPSVMIPRQSSSVLVDRATALFSQQHHNLNQDSAIRVLDMGTGSASLIISTVKHLEFLFPTFDPARITGIAFDASSSALAVSRENIIMHNLATRIETKILTFGKVASLFSNSSTPSGAAVEVPLPINILLCNPPYLSPTSRKIASIDKTMLDEEPPEALYAGSSQFEAYHEIADGILSSDSNYAGGNGAYRVFARGCVFAVEIGHGMAEKVQRIFQEKICAVSLSNSSDCGDGFADSDGKRWRFVELGRDFRGLERCLVYEKIF

pLDDT: mean 73.55, std 23.41, range [22.47, 98.69]

InterPro domains:
  IPR029063 S-adenosyl-L-methionine-dependent methyltransferase superfamily [G3DSA:3.40.50.150] (420-692)
  IPR029063 S-adenosyl-L-methionine-dependent methyltransferase superfamily [SSF53335] (409-608)
  IPR050320 Protein N5-glutamine methyltransferase [PTHR18895] (414-689)